Protein AF-0000000073407735 (afdb_homodimer)

InterPro domains:
  IPR013830 SGNH hydrolase-type esterase domain [PF13472] (52-262)
  IPR036514 SGNH hydrolase superfamily [G3DSA:3.40.50.1110] (31-277)
  IPR051532 Diverse Ester Hydrolysis Enzymes [PTHR30383] (39-274)

Radius of gyration: 35.16 Å; Cα contacts (8 Å, |Δi|>4): 867; chains: 2; bounding box: 90×91×102 Å

pLDDT: mean 83.69, std 18.2, range [32.28, 98.88]

Nearest PDB structures (foldseek):
  8ik1-assembly2_B  TM=7.154E-01  e=1.417E-09  Geobacillus sp. PA-3
  7e16-assembly2_B  TM=7.028E-01  e=9.823E-10  Geobacillus thermodenitrificans
  6nkd-assembly1_A  TM=7.070E-01  e=2.456E-09  metagenome
  8ik1-assembly1_A  TM=6.969E-01  e=6.940E-09  Geobacillus sp. PA-3
  1yzf-assembly1_A  TM=6.491E-01  e=2.394E-04  Enterococcus faecalis V583

Organism: Streptococcus agalactiae serotype V (strain ATCC BAA-611 / 2603 V/R) (NCBI:txid208435)

Secondary structure (DSSP, 8-state):
--HHHHHHHHHHHHHHHHHHHHHHHHHS--------TTTS-----EEEEEEEEESHHHHTTT-TT-S-THHHHHHHHHHHHH-EEEEEEEEE-TT--HHHHHHHHHH-HHHHHHHHT-SEEEEE-SHHHHHHHHHHHHHT--GGGGHHHHHHHHHHHHHHHHHHTTT-TT--EEEE-----SEEE-TT-HHHHHHHHHHHHHHHHHHHTSTTEEEE--HHHHHT-TTS-TT---SSSS------TTB-TTTSSSB-HHHHHHHHHHHHHHHHHHGGG--/-HHHHHHHHHHHHHHHHHHHHHHHHHHS--------TTTS-----EEEEEEEEESHHHHTTT-TT-S-THHHHHHHHHHHHH-EEEEEEEEE-TT--HHHHHHHHHH-HHHHHHHHT-SEEEEE-SHHHHHHHHHHHHHT--GGGGHHHHHHHHHHHHHHHHHHTTT-TT--EEEE-----SEEE-TT-HHHHHHHHHHHHHHHHHHHTSTTEEEE--HHHHHT-TTS-TT---SSSS------TTB-TTTSSSB-HHHHHHHHHHHHHHHHHHGGG--

Solvent-accessible surface area (backbone atoms only — not comparable to full-atom values): 29598 Å² total; per-residue (Å²): 130,69,66,59,58,51,50,51,49,50,48,50,48,50,50,51,50,52,49,50,51,50,49,48,64,65,65,50,68,78,70,69,75,67,71,40,75,66,72,61,50,75,72,78,64,45,78,35,37,34,38,35,36,31,12,30,70,42,41,14,50,47,27,85,81,70,72,29,37,27,55,53,54,37,44,50,49,44,24,73,74,69,42,33,46,64,48,73,48,77,55,27,38,51,77,39,28,52,68,53,48,44,48,46,55,74,69,36,67,65,56,47,55,50,39,44,64,32,61,34,34,41,36,36,59,48,55,42,45,54,50,50,51,51,51,56,56,57,69,57,56,54,73,69,71,47,51,64,58,50,52,54,47,47,55,46,49,53,49,40,56,48,61,54,25,68,74,24,78,73,48,38,32,43,38,36,48,48,56,57,65,43,39,48,76,47,81,79,42,64,66,52,49,52,52,42,50,53,52,41,50,50,52,41,56,59,30,69,75,40,85,62,35,40,71,32,81,44,25,80,66,51,55,25,13,82,78,58,52,35,61,37,41,57,65,85,70,87,73,34,65,44,61,48,78,20,30,14,55,68,65,42,57,40,34,16,63,62,27,22,50,53,51,24,49,41,48,50,53,51,41,72,73,45,53,87,72,55,125,127,69,65,60,60,51,49,51,50,50,48,48,48,50,49,50,50,51,46,48,50,50,48,47,62,65,62,49,68,80,72,71,76,65,73,40,76,67,72,60,49,76,72,77,63,44,78,37,37,34,39,35,36,30,12,29,69,41,41,15,51,47,26,85,80,71,73,30,36,26,55,53,53,37,44,51,50,44,23,73,74,70,42,34,46,62,48,73,49,76,55,27,38,53,76,39,28,52,68,52,48,44,48,47,57,74,69,36,67,66,56,47,56,51,39,44,66,31,60,34,34,42,36,37,60,49,56,42,46,53,50,50,51,51,51,54,54,59,70,58,56,54,74,69,72,48,51,65,57,49,52,54,48,47,55,45,50,55,50,41,56,48,60,54,26,67,74,24,79,72,48,37,33,40,38,36,48,50,57,56,67,43,38,47,76,49,82,79,42,63,66,52,48,51,52,43,52,52,50,42,50,49,50,40,57,59,30,71,75,39,85,61,35,39,72,34,80,43,26,78,65,50,54,25,14,82,77,59,52,33,62,38,42,56,63,84,71,87,71,36,66,43,61,49,78,20,30,13,56,70,65,43,56,40,34,15,64,63,27,23,50,52,52,24,49,42,49,49,54,52,42,73,73,45,53,89,73,54,125

Foldseek 3Di:
DVVVVVVVVVVVVVVVVVVVVVVCVVPPPPPPCVPPPCVVVVPPAAEAEEEEAEEVQQQQPLAPVNPGFLQVVLCVVCCVPVVHPYDYDGHYHHLDAPVRRVVCCVPPVVNVVSVVVHLYYDYDHDPSVVVVVVVVVVVPPDPVVCVVVVVVVVVVVVVVLCVVCVVPVPDDDDDDDDDDDPDDDDQPPVVVVVVVVVSLVVVQVVQVVDPPRDRQDLCQVQQCAPVSCHLVLVPDDDPRRRQRQQPRPVVSPHGYNNVSNSVSVSVVVVCVVCVVVRD/DVVVVVVVVVVVVVVVVVVVVVVCVVPPPPPPVVPPPCVCPPPPAAEAEEEEAEEVQQQQPLAPVNPGFLQVVLCVVCCVPVVHPYDYDGHYHHLDAPVRRVVCCVPPVVNVVSVVVHLYYDYDHDPSVVVVVVVVVVVPPDPVVCVVVVVVVVVVVVVVLCVVCVVPVVDDDDDDDDDDDPDDDDQPPVVVVVVVVVSLVVVQVVQVVDPPRDRQDLCQVQQCAPVSCRLVLVPDDDPRRRQRQQPRPVVSPHGYNNVSNSVSVSVVVVCVVCVVVRD

Structure (mmCIF, N/CA/C/O backbone):
data_AF-0000000073407735-model_v1
#
loop_
_entity.id
_entity.type
_entity.pdbx_description
1 polymer Lipase/acylhydrolase
#
loop_
_atom_site.group_PDB
_atom_site.id
_atom_site.type_symbol
_atom_site.label_atom_id
_atom_site.label_alt_id
_atom_site.label_comp_id
_atom_site.label_asym_id
_atom_site.label_entity_id
_atom_site.label_seq_id
_atom_site.pdbx_PDB_ins_code
_atom_site.Cartn_x
_atom_site.Cartn_y
_atom_site.Cartn_z
_atom_site.occupancy
_atom_site.B_iso_or_equiv
_atom_site.auth_seq_id
_atom_site.auth_comp_id
_atom_site.auth_asym_id
_atom_site.auth_atom_id
_atom_site.pdbx_PDB_model_num
ATOM 1 N N . MET A 1 1 ? -72.312 22.625 -39.219 1 43.56 1 MET A N 1
ATOM 2 C CA . MET A 1 1 ? -72.812 22.781 -37.844 1 43.56 1 MET A CA 1
ATOM 3 C C . MET A 1 1 ? -71.688 23.094 -36.875 1 43.56 1 MET A C 1
ATOM 5 O O . MET A 1 1 ? -71.875 23.797 -35.875 1 43.56 1 MET A O 1
ATOM 9 N N . ASN A 1 2 ? -70.438 22.406 -37.062 1 52.59 2 ASN A N 1
ATOM 10 C CA . ASN A 1 2 ? -69.438 22.109 -36.031 1 52.59 2 ASN A CA 1
ATOM 11 C C . ASN A 1 2 ? -6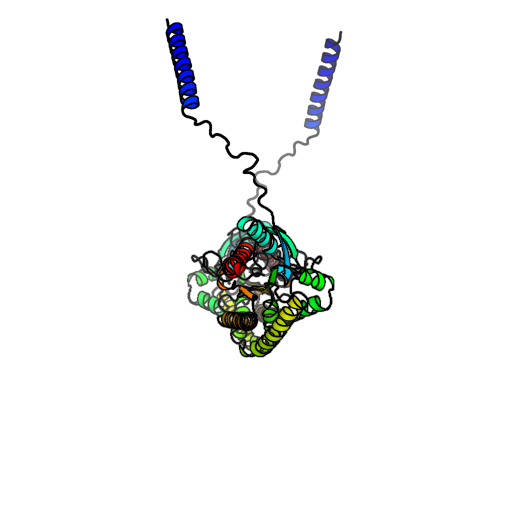8.5 23.266 -35.844 1 52.59 2 ASN A C 1
ATOM 13 O O . ASN A 1 2 ? -67.562 23.203 -35 1 52.59 2 ASN A O 1
ATOM 17 N N . LYS A 1 3 ? -68.438 24.188 -36.75 1 64.88 3 LYS A N 1
ATOM 18 C CA . LYS A 1 3 ? -67.438 25.266 -36.75 1 64.88 3 LYS A CA 1
ATOM 19 C C . LYS A 1 3 ? -67.75 26.281 -35.656 1 64.88 3 LYS A C 1
ATOM 21 O O . LYS A 1 3 ? -66.875 26.844 -35.031 1 64.88 3 LYS A O 1
ATOM 26 N N . LYS A 1 4 ? -69.062 26.469 -35.344 1 61.12 4 LYS A N 1
ATOM 27 C CA . LYS A 1 4 ? -69.5 27.469 -34.375 1 61.12 4 LYS A CA 1
ATOM 28 C C . LYS A 1 4 ? -69.188 27.016 -32.969 1 61.12 4 LYS A C 1
ATOM 30 O O . LYS A 1 4 ? -68.812 27.828 -32.125 1 61.12 4 LYS A O 1
ATOM 35 N N . LYS A 1 5 ? -69.312 25.781 -32.688 1 64.31 5 LYS A N 1
ATOM 36 C CA . LYS A 1 5 ? -69.062 25.219 -31.375 1 64.31 5 LYS A CA 1
ATOM 37 C C . LYS A 1 5 ? -67.562 25.266 -31.078 1 64.31 5 LYS A C 1
ATOM 39 O O . LYS A 1 5 ? -67.125 25.547 -29.953 1 64.31 5 LYS A O 1
ATOM 44 N N . ILE A 1 6 ? -66.812 25.172 -32.219 1 71.06 6 ILE A N 1
ATOM 45 C CA . ILE A 1 6 ? -65.312 25.219 -32.062 1 71.06 6 ILE A CA 1
ATOM 46 C C . ILE A 1 6 ? -64.875 26.641 -31.75 1 71.06 6 ILE A C 1
ATOM 48 O O . ILE A 1 6 ? -64.062 26.844 -30.875 1 71.06 6 ILE A O 1
ATOM 52 N N . LEU A 1 7 ? -65.688 27.641 -32.25 1 74.31 7 LEU A N 1
ATOM 53 C CA . LEU A 1 7 ? -65.312 29.047 -32.062 1 74.31 7 LEU A CA 1
ATOM 54 C C . LEU A 1 7 ? -65.688 29.516 -30.656 1 74.31 7 LEU A C 1
ATOM 56 O O . LEU A 1 7 ? -65 30.266 -30.031 1 74.31 7 LEU A O 1
ATOM 60 N N . THR A 1 8 ? -66.812 28.953 -30.234 1 77.25 8 THR A N 1
ATOM 61 C CA . THR A 1 8 ? -67.25 29.297 -28.875 1 77.25 8 THR A CA 1
ATOM 62 C C . THR A 1 8 ? -66.312 28.656 -27.828 1 77.25 8 THR A C 1
ATOM 64 O O . THR A 1 8 ? -66.062 29.266 -26.812 1 77.25 8 THR A O 1
ATOM 67 N N . GLY A 1 9 ? -65.875 27.453 -28.125 1 74.56 9 GLY A N 1
ATOM 68 C CA . GLY A 1 9 ? -64.938 26.797 -27.25 1 74.56 9 GLY A CA 1
ATOM 69 C C . GLY A 1 9 ? -63.594 27.5 -27.172 1 74.56 9 GLY A C 1
ATOM 70 O O . GLY A 1 9 ? -63.031 27.656 -26.078 1 74.56 9 GLY A O 1
ATOM 71 N N . LEU A 1 10 ? -63.219 28 -28.359 1 78.62 10 LEU A N 1
ATOM 72 C CA . LEU A 1 10 ? -61.938 28.703 -28.422 1 78.62 10 LEU A CA 1
ATOM 73 C C . LEU A 1 10 ? -62 30.047 -27.703 1 78.62 10 LEU A C 1
ATOM 75 O O . LEU A 1 10 ? -61.062 30.438 -27.016 1 78.62 10 LEU A O 1
ATOM 79 N N . SER A 1 11 ? -63.219 30.656 -27.812 1 78.62 11 SER A N 1
ATOM 80 C CA . SER A 1 11 ? -63.406 31.922 -27.125 1 78.62 11 SER A CA 1
ATOM 81 C C . SER A 1 11 ? -63.438 31.75 -25.609 1 78.62 11 SER A C 1
ATOM 83 O O . SER A 1 11 ? -62.875 32.562 -24.875 1 78.62 11 SER A O 1
ATOM 85 N N . PHE A 1 12 ? -64.125 30.734 -25.25 1 76.88 12 PHE A N 1
ATOM 86 C CA . PHE A 1 12 ? -64.125 30.438 -23.828 1 76.88 12 PHE A CA 1
ATOM 87 C C . PHE A 1 12 ? -62.781 30.109 -23.281 1 76.88 12 PHE A C 1
ATOM 89 O O . PHE A 1 12 ? -62.406 30.531 -22.188 1 76.88 12 PHE A O 1
ATOM 96 N N . PHE A 1 13 ? -62.062 29.328 -24.047 1 77.81 13 PHE A N 1
ATOM 97 C CA . PHE A 1 13 ? -60.688 28.984 -23.656 1 77.81 13 PHE A CA 1
ATOM 98 C C . PHE A 1 13 ? -59.844 30.25 -23.562 1 77.81 13 PHE A C 1
ATOM 100 O O . PHE A 1 13 ? -59.094 30.422 -22.609 1 77.81 13 PHE A O 1
ATOM 107 N N . LEU A 1 14 ? -60 31.141 -24.531 1 79.5 14 LEU A N 1
ATOM 108 C CA . LEU A 1 14 ? -59.188 32.344 -24.562 1 79.5 14 LEU A CA 1
ATOM 109 C C . LEU A 1 14 ? -59.562 33.281 -23.422 1 79.5 14 LEU A C 1
ATOM 111 O O . LEU A 1 14 ? -58.656 33.875 -22.797 1 79.5 14 LEU A O 1
ATOM 115 N N . VAL A 1 15 ? -60.812 33.375 -23.094 1 80.5 15 VAL A N 1
ATOM 116 C CA . VAL A 1 15 ? -61.25 34.219 -22 1 80.5 15 VAL A CA 1
ATOM 117 C C . VAL A 1 15 ? -60.781 33.625 -20.672 1 80.5 15 VAL A C 1
ATOM 119 O O . VAL A 1 15 ? -60.344 34.344 -19.781 1 80.5 15 VAL A O 1
ATOM 122 N N . SER A 1 16 ? -60.875 32.281 -20.547 1 79.81 16 SER A N 1
ATOM 123 C CA . SER A 1 16 ? -60.406 31.625 -19.344 1 79.81 16 SER A CA 1
ATOM 124 C C . SER A 1 16 ? -58.906 31.797 -19.156 1 79.81 16 SER A C 1
ATOM 126 O O . SER A 1 16 ? -58.406 31.984 -18.047 1 79.81 16 SER A O 1
ATOM 128 N N . LEU A 1 17 ? -58.156 31.734 -20.25 1 79.19 17 LEU A N 1
ATOM 129 C CA . LEU A 1 17 ? -56.719 31.938 -20.219 1 79.19 17 LEU A CA 1
ATOM 130 C C . LEU A 1 17 ? -56.406 33.375 -19.812 1 79.19 17 LEU A C 1
ATOM 132 O O . LEU A 1 17 ? -55.5 33.594 -19 1 79.19 17 LEU A O 1
ATOM 136 N N . LEU A 1 18 ? -57.156 34.281 -20.344 1 78.19 18 LEU A N 1
ATOM 137 C CA . LEU A 1 18 ? -56.938 35.688 -20.016 1 78.19 18 LEU A CA 1
ATOM 138 C C . LEU A 1 18 ? -57.312 35.969 -18.562 1 78.19 18 LEU A C 1
ATOM 140 O O . LEU A 1 18 ? -56.594 36.719 -17.891 1 78.19 18 LEU A O 1
ATOM 144 N N . LEU A 1 19 ? -58.344 35.344 -18.125 1 77.06 19 LEU A N 1
ATOM 145 C CA . LEU A 1 19 ? -58.75 35.5 -16.734 1 77.06 19 LEU A CA 1
ATOM 146 C C . LEU A 1 19 ? -57.719 34.875 -15.812 1 77.06 19 LEU A C 1
ATOM 148 O O . LEU A 1 19 ? -57.406 35.406 -14.75 1 77.06 19 LEU A O 1
ATOM 152 N N . SER A 1 20 ? -57.219 33.688 -16.156 1 77.06 20 SER A N 1
ATOM 153 C CA . SER A 1 20 ? -56.188 33.031 -15.352 1 77.06 20 SER A CA 1
ATOM 154 C C . SER A 1 20 ? -54.906 33.875 -15.297 1 77.06 20 SER A C 1
ATOM 156 O O . SER A 1 20 ? -54.281 34 -14.242 1 77.06 20 SER A O 1
ATOM 158 N N . PHE A 1 21 ? -54.531 34.469 -16.406 1 74.19 21 PHE A N 1
ATOM 159 C CA . PHE A 1 21 ? -53.375 35.344 -16.438 1 74.19 21 PHE A CA 1
ATOM 160 C C . PHE A 1 21 ? -53.625 36.562 -15.562 1 74.19 21 PHE A C 1
ATOM 162 O O . PHE A 1 21 ? -52.719 37.062 -14.891 1 74.19 21 PHE A O 1
ATOM 169 N N . GLY A 1 22 ? -54.844 37.125 -15.586 1 72.75 22 GLY A N 1
ATOM 170 C CA . GLY A 1 22 ? -55.188 38.219 -14.727 1 72.75 22 GLY A CA 1
ATOM 171 C C . GLY A 1 22 ? -55.125 37.906 -13.25 1 72.75 22 GLY A C 1
ATOM 172 O O . GLY A 1 22 ? -54.594 38.688 -12.453 1 72.75 22 GLY A O 1
ATOM 173 N N . ILE A 1 23 ? -55.625 36.75 -12.906 1 71.75 23 ILE A N 1
ATOM 174 C CA . ILE A 1 23 ? -55.562 36.312 -11.516 1 71.75 23 ILE A CA 1
ATOM 175 C C . ILE A 1 23 ? -54.125 36.062 -11.102 1 71.75 23 ILE A C 1
ATOM 177 O O . ILE A 1 23 ? -53.688 36.469 -10.008 1 71.75 23 ILE A O 1
ATOM 181 N N . PHE A 1 24 ? -53.344 35.406 -11.938 1 67.94 24 PHE A N 1
ATOM 182 C CA . PHE A 1 24 ? -51.938 35.188 -11.617 1 67.94 24 PHE A CA 1
ATOM 183 C C . PHE A 1 24 ? -51.219 36.5 -11.422 1 67.94 24 PHE A C 1
ATOM 185 O O . PHE A 1 24 ? -50.375 36.625 -10.516 1 67.94 24 PHE A O 1
ATOM 192 N N . SER A 1 25 ? -51.406 37.375 -12.289 1 65.12 25 SER A N 1
ATOM 1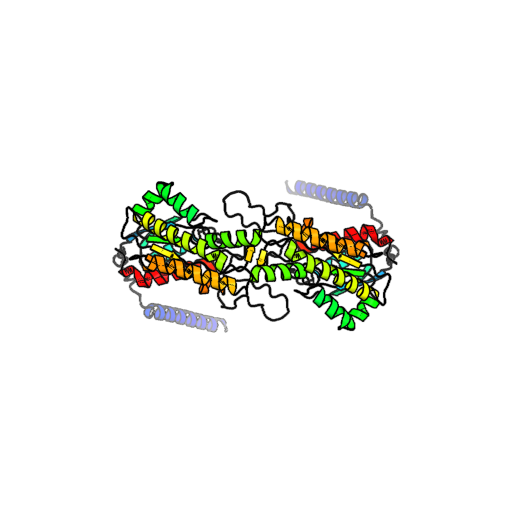93 C CA . SER A 1 25 ? -50.75 38.688 -12.172 1 65.12 25 SER A CA 1
ATOM 194 C C . SER A 1 25 ? -51.156 39.406 -10.891 1 65.12 25 SER A C 1
ATOM 196 O O . SER A 1 25 ? -50.438 40.25 -10.383 1 65.12 25 SER A O 1
ATOM 198 N N . LEU A 1 26 ? -52.344 39.219 -10.492 1 63.75 26 LEU A N 1
ATOM 199 C CA . LEU A 1 26 ? -52.844 39.844 -9.273 1 63.75 26 LEU A CA 1
ATOM 200 C C . LEU A 1 26 ? -52.281 39.125 -8.039 1 63.75 26 LEU A C 1
ATOM 202 O O . LEU A 1 26 ? -52.062 39.75 -7.008 1 63.75 26 LEU A O 1
ATOM 206 N N . ILE A 1 27 ? -52.25 37.812 -8.047 1 62.31 27 ILE A N 1
ATOM 207 C CA . ILE A 1 27 ? -51.812 37.062 -6.863 1 62.31 27 ILE A CA 1
ATOM 208 C C . ILE A 1 27 ? -50.281 37.094 -6.781 1 62.31 27 ILE A C 1
ATOM 210 O O . ILE A 1 27 ? -49.719 36.906 -5.707 1 62.31 27 ILE A O 1
ATOM 214 N N . ILE A 1 28 ? -49.594 37.094 -7.945 1 56.44 28 ILE A N 1
ATOM 215 C CA . ILE A 1 28 ? -48.156 37.156 -7.797 1 56.44 28 ILE A CA 1
ATOM 216 C C . ILE A 1 28 ? -47.75 38.438 -7.09 1 56.44 28 ILE A C 1
ATOM 218 O O . ILE A 1 28 ? -48 39.531 -7.602 1 56.44 28 ILE A O 1
ATOM 222 N N . PRO A 1 29 ? -47.594 38.438 -5.801 1 53.25 29 PRO A N 1
ATOM 223 C CA . PRO A 1 29 ? -47.125 39.625 -5.125 1 53.25 29 PRO A CA 1
ATOM 224 C C . PRO A 1 29 ? -45.875 40.25 -5.801 1 53.25 29 PRO A C 1
ATOM 226 O O . PRO A 1 29 ? -45.094 39.5 -6.391 1 53.25 29 PRO A O 1
ATOM 229 N N . LYS A 1 30 ? -46 41.406 -6.5 1 47.53 30 LYS A N 1
ATOM 230 C CA . LYS A 1 30 ? -44.812 42.125 -6.879 1 47.53 30 LYS A CA 1
ATOM 231 C C . LYS A 1 30 ? -43.781 42.156 -5.742 1 47.53 30 LYS A C 1
ATOM 233 O O . LYS A 1 30 ? -44.062 42.625 -4.641 1 47.53 30 LYS A O 1
ATOM 238 N N . SER A 1 31 ? -43 41.062 -5.602 1 45.38 31 SER A N 1
ATOM 239 C CA . SER A 1 31 ? -41.906 41.188 -4.652 1 45.38 31 SER A CA 1
ATOM 240 C C . SER A 1 31 ? -41.125 42.469 -4.875 1 45.38 31 SER A C 1
ATOM 242 O O . SER A 1 31 ? -40.75 42.781 -6.008 1 45.38 31 SER A O 1
ATOM 244 N N . ASN A 1 32 ? -41.531 43.531 -4.246 1 42.53 32 ASN A N 1
ATOM 245 C CA . ASN A 1 32 ? -40.625 44.656 -4.254 1 42.53 32 ASN A CA 1
ATOM 246 C C . ASN A 1 32 ? -39.156 44.219 -4.105 1 42.53 32 ASN A C 1
ATOM 248 O O . ASN A 1 32 ? -38.812 43.562 -3.133 1 42.53 32 ASN A O 1
ATOM 252 N N . PRO A 1 33 ? -38.469 44 -5.281 1 45.22 33 PRO A N 1
ATOM 253 C CA . PRO A 1 33 ? -37.062 43.688 -5.035 1 45.22 33 PRO A CA 1
ATOM 254 C C . PRO A 1 33 ? -36.438 44.656 -4.012 1 45.22 33 PRO A C 1
ATOM 256 O O . PRO A 1 33 ? -36.125 45.812 -4.328 1 45.22 33 PRO A O 1
ATOM 259 N N . LYS A 1 34 ? -37.094 44.688 -2.912 1 42.75 34 LYS A N 1
ATOM 260 C CA . LYS A 1 34 ? -36.469 45.562 -1.921 1 42.75 34 LYS A CA 1
ATOM 261 C C . LYS A 1 34 ? -35 45.312 -1.783 1 42.75 34 LYS A C 1
ATOM 263 O O . LYS A 1 34 ? -34.344 45.75 -0.825 1 42.75 34 LYS A O 1
ATOM 268 N N . LEU A 1 35 ? -34.469 44.219 -2.521 1 43.38 35 LEU A N 1
ATOM 269 C CA . LEU A 1 35 ? -33.031 44.312 -2.258 1 43.38 35 LEU A CA 1
ATOM 270 C C . LEU A 1 35 ? -32.5 45.625 -2.809 1 43.38 35 LEU A C 1
ATOM 272 O O . LEU A 1 35 ? -32.531 45.875 -4.02 1 43.38 35 LEU A O 1
ATOM 276 N N . THR A 1 36 ? -32.781 46.75 -2.322 1 37.72 36 THR A N 1
ATOM 277 C CA . THR A 1 36 ? -32.156 47.969 -2.771 1 37.72 36 THR A CA 1
ATOM 278 C C . THR A 1 36 ? -30.641 47.812 -2.908 1 37.72 36 THR A C 1
ATOM 280 O O . THR A 1 36 ? -30.062 46.938 -2.287 1 37.72 36 THR A O 1
ATOM 283 N N . LYS A 1 37 ? -30.109 48.438 -3.867 1 48.41 37 LYS A N 1
ATOM 284 C CA . LYS A 1 37 ? -28.672 48.625 -4.078 1 48.41 37 LYS A CA 1
ATOM 285 C C . LYS A 1 37 ? -27.969 48.938 -2.76 1 48.41 37 LYS A C 1
ATOM 287 O O . LYS A 1 37 ? -26.75 48.719 -2.643 1 48.41 37 LYS A O 1
ATOM 292 N N . LYS A 1 38 ? -28.578 49.625 -1.91 1 46.5 38 LYS A N 1
ATOM 293 C CA . LYS A 1 38 ? -27.953 49.938 -0.635 1 46.5 38 LYS A CA 1
ATOM 294 C C . LYS A 1 38 ? -27.812 48.719 0.253 1 46.5 38 LYS A C 1
ATOM 296 O O . LYS A 1 38 ? -26.922 48.656 1.098 1 46.5 38 LYS A O 1
ATOM 301 N N . ASP A 1 39 ? -28.812 47.875 0.33 1 45.19 39 ASP A N 1
ATOM 302 C CA . ASP A 1 39 ? -28.688 46.625 1.1 1 45.19 39 ASP A CA 1
ATOM 303 C C . ASP A 1 39 ? -27.562 45.75 0.541 1 45.19 39 ASP A C 1
ATOM 305 O O . ASP A 1 39 ? -27.281 44.688 1.083 1 45.19 39 ASP A O 1
ATOM 309 N N . PHE A 1 40 ? -27.406 45.688 -0.797 1 45.59 40 PHE A N 1
ATOM 310 C CA . PHE A 1 40 ? -26.078 45.25 -1.209 1 45.59 40 PHE A CA 1
ATOM 311 C C . PHE A 1 40 ? -25 46 -0.413 1 45.59 40 PHE A C 1
ATOM 313 O O . PHE A 1 40 ? -24.547 47.062 -0.812 1 45.59 40 PHE A O 1
ATOM 320 N N . LEU A 1 41 ? -25.344 46.594 0.749 1 42.5 41 LEU A N 1
ATOM 321 C CA . LEU A 1 41 ? -24.297 47.062 1.669 1 42.5 41 LEU A CA 1
ATOM 322 C C . LEU A 1 41 ? -23.016 46.25 1.471 1 42.5 41 LEU A C 1
ATOM 324 O O . LEU A 1 41 ? -23.078 45.031 1.312 1 42.5 41 LEU A O 1
ATOM 328 N N . THR A 1 42 ? -21.969 46.781 0.931 1 47.25 42 THR A N 1
ATOM 329 C CA . THR A 1 42 ? -20.578 46.375 0.797 1 47.25 42 THR A CA 1
ATOM 330 C C . THR A 1 42 ? -20.125 45.562 2.002 1 47.25 42 THR A C 1
ATOM 332 O O . THR A 1 42 ? -19.984 46.094 3.104 1 47.25 42 THR A O 1
ATOM 335 N N . LYS A 1 43 ? -20.75 44.562 2.354 1 53.66 43 LYS A N 1
ATOM 336 C CA . LYS A 1 43 ? -20.141 43.719 3.383 1 53.66 43 LYS A CA 1
ATOM 337 C C . LYS A 1 43 ? -18.625 43.906 3.375 1 53.66 43 LYS A C 1
ATOM 339 O O . LYS A 1 43 ? -17.969 43.656 2.35 1 53.66 43 LYS A O 1
ATOM 344 N N . LYS A 1 44 ? -18.016 44.75 4.105 1 63.44 44 LYS A N 1
ATOM 345 C CA . LYS A 1 44 ? -16.594 45 4.281 1 63.44 44 LYS A CA 1
ATOM 346 C C . LYS A 1 44 ? -15.789 43.719 4.316 1 63.44 44 LYS A C 1
ATOM 348 O O . LYS A 1 44 ? -16.031 42.844 5.168 1 63.44 44 LYS A O 1
ATOM 353 N N . VAL A 1 45 ? -15.195 43.219 3.209 1 79.19 45 VAL A N 1
ATOM 354 C CA . VAL A 1 45 ? -14.305 42.094 3.111 1 79.19 45 VAL A CA 1
ATOM 355 C C . VAL A 1 45 ? -13.016 42.344 3.873 1 79.19 45 VAL A C 1
ATOM 357 O O . VAL A 1 45 ? -12.398 43.406 3.701 1 79.19 45 VAL A O 1
ATOM 360 N N . ILE A 1 46 ? -12.742 41.656 4.961 1 91.75 46 ILE A N 1
ATOM 361 C CA . ILE A 1 46 ? -11.531 41.781 5.766 1 91.75 46 ILE A CA 1
ATOM 362 C C . ILE A 1 46 ? -10.438 40.875 5.184 1 91.75 46 ILE A C 1
ATOM 364 O O . ILE A 1 46 ? -10.641 39.688 5.008 1 91.75 46 ILE A O 1
ATOM 368 N N . PRO A 1 47 ? -9.312 41.469 4.805 1 96.69 47 PRO A N 1
ATOM 369 C CA . PRO A 1 47 ? -8.219 40.656 4.277 1 96.69 47 PRO A CA 1
ATOM 370 C C . PRO A 1 47 ? -7.652 39.688 5.32 1 96.69 47 PRO A C 1
ATOM 372 O O . PRO A 1 47 ? -7.586 40.031 6.504 1 96.69 47 PRO A O 1
ATOM 375 N N . LEU A 1 48 ? -7.305 38.5 4.953 1 98 48 LEU A N 1
ATOM 376 C CA . LEU A 1 48 ? -6.68 37.5 5.797 1 98 48 LEU A CA 1
ATOM 377 C C . LEU A 1 48 ? -5.523 36.812 5.07 1 98 48 LEU A C 1
ATOM 379 O O . LEU A 1 48 ? -5.727 36.188 4.027 1 98 48 LEU A O 1
ATOM 383 N N . ASN A 1 49 ? -4.266 37 5.617 1 98.44 49 ASN A N 1
ATOM 384 C CA . ASN A 1 49 ? -3.098 36.281 5.09 1 98.44 49 ASN A CA 1
ATOM 385 C C . ASN A 1 49 ? -2.938 34.906 5.719 1 98.44 49 ASN A C 1
ATOM 387 O O . ASN A 1 49 ? -2.625 34.812 6.906 1 98.44 49 ASN A O 1
ATOM 391 N N . TYR A 1 50 ? -3.102 33.906 4.914 1 98.69 50 TYR A N 1
ATOM 392 C CA . TYR A 1 50 ? -3.076 32.5 5.344 1 98.69 50 TYR A CA 1
ATOM 393 C C . TYR A 1 50 ? -1.825 31.797 4.836 1 98.69 50 TYR A C 1
ATOM 395 O O . TYR A 1 50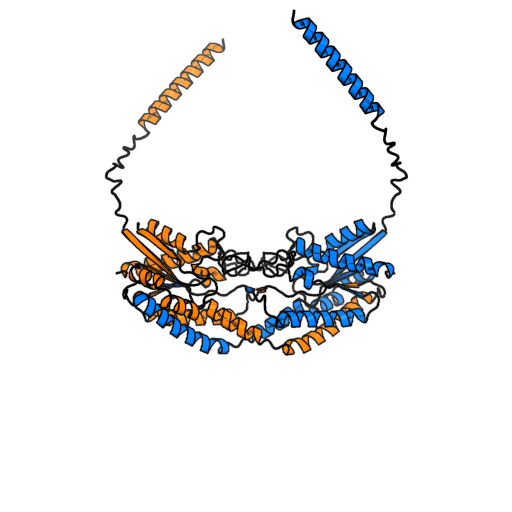 ? -1.629 31.656 3.627 1 98.69 50 TYR A O 1
ATOM 403 N N . VAL A 1 51 ? -0.968 31.328 5.812 1 98.81 51 VAL A N 1
ATOM 404 C CA . VAL A 1 51 ? 0.208 30.531 5.477 1 98.81 51 VAL A CA 1
ATOM 405 C C . VAL A 1 51 ? -0.041 29.062 5.828 1 98.81 51 VAL A C 1
ATOM 407 O O . VAL A 1 51 ? -0.432 28.75 6.957 1 98.81 51 VAL A O 1
ATOM 410 N N . ALA A 1 52 ? 0.091 28.219 4.875 1 98.88 52 ALA A N 1
ATOM 411 C CA . ALA A 1 52 ? 0.075 26.766 5.09 1 98.88 52 ALA A CA 1
ATOM 412 C C . ALA A 1 52 ? 1.479 26.188 4.977 1 98.88 52 ALA A C 1
ATOM 414 O O . ALA A 1 52 ? 2.148 26.359 3.955 1 98.88 52 ALA A O 1
ATOM 415 N N . LEU A 1 53 ? 1.965 25.531 6.039 1 98.69 53 LEU A N 1
ATOM 416 C CA . LEU A 1 53 ? 3.309 24.953 6.109 1 98.69 53 LEU A CA 1
ATOM 417 C C . LEU A 1 53 ? 3.252 23.469 6.426 1 98.69 53 LEU A C 1
ATOM 419 O O . LEU A 1 53 ? 2.416 23.031 7.219 1 98.69 53 LEU A O 1
ATOM 423 N N . GLY A 1 54 ? 4.094 22.734 5.758 1 98.25 54 GLY A N 1
ATOM 424 C CA . GLY A 1 54 ? 4.117 21.344 6.176 1 98.25 54 GLY A CA 1
ATOM 425 C C . GLY A 1 54 ? 4.656 20.406 5.109 1 98.25 54 GLY A C 1
ATOM 426 O O . GLY A 1 54 ? 5.656 20.719 4.453 1 98.25 54 GLY A O 1
ATOM 427 N N . ASP A 1 55 ? 4.035 19.219 4.984 1 95.62 55 ASP A N 1
ATOM 428 C CA . ASP A 1 55 ? 4.523 18.125 4.148 1 95.62 55 ASP A CA 1
ATOM 429 C C . ASP A 1 55 ? 3.572 17.844 2.988 1 95.62 55 ASP A C 1
ATOM 431 O O . ASP A 1 55 ? 3.078 18.781 2.35 1 95.62 55 ASP A O 1
ATOM 435 N N . SER A 1 56 ? 3.398 16.594 2.617 1 93.62 56 SER A N 1
ATOM 436 C CA . SER A 1 56 ? 2.586 16.219 1.462 1 93.62 56 SER A CA 1
ATOM 437 C C . SER A 1 56 ? 1.12 16.578 1.682 1 93.62 56 SER A C 1
ATOM 439 O O . SER A 1 56 ? 0.394 16.859 0.727 1 93.62 56 SER A O 1
ATOM 441 N N . LEU A 1 57 ? 0.61 16.5 2.908 1 95.31 57 LEU A N 1
ATOM 442 C CA . LEU A 1 57 ? -0.782 16.844 3.188 1 95.31 57 LEU A CA 1
ATOM 443 C C . LEU A 1 57 ? -1.059 18.312 2.889 1 95.31 57 LEU A C 1
ATOM 445 O O . LEU A 1 57 ? -2.088 18.641 2.297 1 95.31 57 LEU A O 1
ATOM 449 N N . THR A 1 58 ? -0.117 19.156 3.299 1 97.94 58 THR A N 1
ATOM 450 C CA . THR A 1 58 ? -0.232 20.578 2.988 1 97.94 58 THR A CA 1
ATOM 451 C C . THR A 1 58 ? -0.053 20.812 1.491 1 97.94 58 THR A C 1
ATOM 453 O O . THR A 1 58 ? -0.782 21.609 0.895 1 97.94 58 THR A O 1
ATOM 456 N N . GLU A 1 59 ? 0.899 20.094 0.866 1 95.06 59 GLU A N 1
ATOM 457 C CA . GLU A 1 59 ? 1.126 20.203 -0.571 1 95.06 59 GLU A CA 1
ATOM 458 C C . GLU A 1 59 ? -0.131 19.844 -1.36 1 95.06 59 GLU A C 1
ATOM 460 O O . GLU A 1 59 ? -0.386 20.422 -2.422 1 95.06 59 GLU A O 1
ATOM 465 N N . GLY A 1 60 ? -0.881 18.828 -0.886 1 94.75 60 GLY A N 1
ATOM 466 C CA . GLY A 1 60 ? -2.1 18.391 -1.552 1 94.75 60 GLY A CA 1
ATOM 467 C C . GLY A 1 60 ? -1.91 17.156 -2.395 1 94.75 60 GLY A C 1
ATOM 468 O O . GLY A 1 60 ? -2.594 16.969 -3.402 1 94.75 60 GLY A O 1
ATOM 469 N N . VAL A 1 61 ? -0.979 16.328 -1.979 1 89.06 61 VAL A N 1
ATOM 470 C CA . VAL A 1 61 ? -0.74 15.094 -2.717 1 89.06 61 VAL A CA 1
ATOM 471 C C . VAL A 1 61 ? -1.984 14.211 -2.662 1 89.06 61 VAL A C 1
ATOM 473 O O . VAL A 1 61 ? -2.57 14.023 -1.595 1 89.06 61 VAL A O 1
ATOM 476 N N . GLY A 1 62 ? -2.355 13.695 -3.826 1 86.19 62 GLY A N 1
ATOM 477 C CA . GLY A 1 62 ? -3.537 12.852 -3.91 1 86.19 62 GLY A CA 1
ATOM 478 C C . GLY A 1 62 ? -4.773 13.602 -4.367 1 86.19 62 GLY A C 1
ATOM 479 O O . GLY A 1 62 ? -5.789 12.984 -4.699 1 86.19 62 GLY A O 1
ATOM 480 N N . ASP A 1 63 ? -4.641 14.906 -4.316 1 88.94 63 ASP A N 1
ATOM 481 C CA . ASP A 1 63 ? -5.719 15.734 -4.852 1 88.94 63 ASP A CA 1
ATOM 482 C C . ASP A 1 63 ? -5.754 15.664 -6.375 1 88.94 63 ASP A C 1
ATOM 484 O O . ASP A 1 63 ? -4.926 16.281 -7.051 1 88.94 63 ASP A O 1
ATOM 488 N N . THR A 1 64 ? -6.738 15.047 -6.91 1 81.19 64 THR A N 1
ATOM 489 C CA . THR A 1 64 ? -6.77 14.812 -8.352 1 81.19 64 THR A CA 1
ATOM 490 C C . THR A 1 64 ? -7.234 16.062 -9.094 1 81.19 64 THR A C 1
ATOM 492 O O . THR A 1 64 ? -7.07 16.156 -10.312 1 81.19 64 THR A O 1
ATOM 495 N N . THR A 1 65 ? -7.754 17.031 -8.383 1 83.75 65 THR A N 1
ATOM 496 C CA . THR A 1 65 ? -8.188 18.281 -9 1 83.75 65 THR A CA 1
ATOM 497 C C . THR A 1 65 ? -7.016 19.234 -9.141 1 83.75 65 THR A C 1
ATOM 499 O O . THR A 1 65 ? -7.129 20.266 -9.812 1 83.75 65 THR A O 1
ATOM 502 N N . SER A 1 66 ? -5.93 18.953 -8.523 1 82.06 66 SER A N 1
ATOM 503 C CA . SER A 1 66 ? -4.707 19.75 -8.547 1 82.06 66 SER A CA 1
ATOM 504 C C . SER A 1 66 ? -4.953 21.141 -8 1 82.06 66 SER A C 1
ATOM 506 O O . SER A 1 66 ? -4.301 22.109 -8.422 1 82.06 66 SER A O 1
ATOM 508 N N . GLN A 1 67 ? -5.91 21.297 -7.113 1 85.56 67 GLN A N 1
ATOM 509 C CA . GLN A 1 67 ? -6.23 22.594 -6.555 1 85.56 67 GLN A CA 1
ATOM 510 C C . GLN A 1 67 ? -5.395 22.891 -5.309 1 85.56 67 GLN A C 1
ATOM 512 O O . GLN A 1 67 ? -5.285 24.031 -4.879 1 85.56 67 GLN A O 1
ATOM 517 N N . GLY A 1 68 ? -4.895 21.859 -4.699 1 88.69 68 GLY A N 1
ATOM 518 C CA . GLY A 1 68 ? -3.988 22.141 -3.594 1 88.69 68 GLY A CA 1
ATOM 519 C C . GLY A 1 68 ? -4.453 21.562 -2.275 1 88.69 68 GLY A C 1
ATOM 520 O O . GLY A 1 68 ? -4.121 22.078 -1.207 1 88.69 68 GLY A O 1
ATOM 521 N N . GLY A 1 69 ? -5.273 20.547 -2.295 1 95.56 69 GLY A N 1
ATOM 522 C CA . GLY A 1 69 ? -5.66 19.828 -1.094 1 95.56 69 GLY A CA 1
ATOM 523 C C . GLY A 1 69 ? -6.609 20.609 -0.207 1 95.56 69 GLY A C 1
ATOM 524 O O . GLY A 1 69 ? -7.602 21.156 -0.688 1 95.56 69 GLY A O 1
ATOM 525 N N . PHE A 1 70 ? -6.32 20.641 1.107 1 97.81 70 PHE A N 1
ATOM 526 C CA . PHE A 1 70 ? -7.27 21.234 2.041 1 97.81 70 PHE A CA 1
ATOM 527 C C . PHE A 1 70 ? -7.086 22.75 2.123 1 97.81 70 PHE A C 1
ATOM 529 O O . PHE A 1 70 ? -7.945 23.453 2.652 1 97.81 70 PHE A O 1
ATOM 536 N N . VAL A 1 71 ? -6.016 23.328 1.537 1 98.44 71 VAL A N 1
ATOM 537 C CA . VAL A 1 71 ? -5.664 24.734 1.703 1 98.44 71 VAL A CA 1
ATOM 538 C C . VAL A 1 71 ? -6.684 25.609 0.972 1 98.44 71 VAL A C 1
ATOM 540 O O . VAL A 1 71 ? -7.289 26.5 1.57 1 98.44 71 VAL A O 1
ATOM 543 N N . PRO A 1 72 ? -6.98 25.359 -0.321 1 97.94 72 PRO A N 1
ATOM 544 C CA . PRO A 1 72 ? -8.016 26.172 -0.973 1 97.94 72 PRO A CA 1
ATOM 545 C C . PRO A 1 72 ? -9.406 25.922 -0.393 1 97.94 72 PRO A C 1
ATOM 547 O O . PRO A 1 72 ? -10.227 26.844 -0.358 1 97.94 72 PRO A O 1
ATOM 550 N N . LEU A 1 73 ? -9.656 24.719 0.019 1 97.75 73 LEU A N 1
ATOM 551 C CA . LEU A 1 73 ? -10.945 24.406 0.626 1 97.75 73 LEU A CA 1
ATOM 552 C C . LEU A 1 73 ? -11.156 25.203 1.906 1 97.75 73 LEU A C 1
ATOM 554 O O . LEU A 1 73 ? -12.242 25.75 2.137 1 97.75 73 LEU A O 1
ATOM 558 N N . LEU A 1 74 ? -10.117 25.281 2.689 1 98.5 74 LEU A N 1
ATOM 559 C CA . LEU A 1 74 ? -10.188 26.062 3.924 1 98.5 74 LEU A CA 1
ATOM 560 C C . LEU A 1 74 ? -10.367 27.547 3.627 1 98.5 74 LEU A C 1
ATOM 562 O O . LEU A 1 74 ? -11.156 28.219 4.281 1 98.5 74 LEU A O 1
ATOM 566 N N . SER A 1 75 ? -9.633 28.047 2.633 1 98.31 75 SER A N 1
ATOM 567 C CA . SER A 1 75 ? -9.742 29.438 2.225 1 98.31 75 SER A CA 1
ATOM 568 C C . SER A 1 75 ? -11.18 29.797 1.846 1 98.31 75 SER A C 1
ATOM 570 O O . SER A 1 75 ? -11.695 30.828 2.26 1 98.31 75 SER A O 1
ATOM 572 N N . GLU A 1 76 ? -11.766 28.922 1.111 1 97.44 76 GLU A N 1
ATOM 573 C CA . GLU A 1 76 ? -13.141 29.125 0.683 1 97.44 76 GLU A CA 1
ATOM 574 C C . GLU A 1 76 ? -14.102 29.109 1.871 1 97.44 76 GLU A C 1
ATOM 576 O O . GLU A 1 76 ? -15.023 29.922 1.948 1 97.44 76 GLU A O 1
ATOM 581 N N . SER A 1 77 ? -13.891 28.188 2.746 1 98 77 SER A N 1
ATOM 582 C CA . SER A 1 77 ? -14.734 28.078 3.93 1 98 77 SER A CA 1
ATOM 583 C C . SER A 1 77 ? -14.633 29.344 4.789 1 98 77 SER A C 1
ATOM 585 O O . SER A 1 77 ? -15.641 29.828 5.309 1 98 77 SER A O 1
ATOM 587 N N . LEU A 1 78 ? -13.438 29.875 4.941 1 98.06 78 LEU A N 1
ATOM 588 C CA . LEU A 1 78 ? -13.203 31.094 5.715 1 98.06 78 LEU A CA 1
ATOM 589 C C . LEU A 1 78 ? -13.898 32.281 5.07 1 98.06 78 LEU A C 1
ATOM 591 O O . LEU A 1 78 ? -14.461 33.125 5.77 1 98.06 78 LEU A O 1
ATOM 595 N N . HIS A 1 79 ? -13.844 32.344 3.746 1 97 79 HIS A N 1
ATOM 596 C CA . HIS A 1 79 ? -14.539 33.406 3.012 1 97 79 HIS A CA 1
ATOM 597 C C . HIS A 1 79 ? -16.047 33.312 3.213 1 97 79 HIS A C 1
ATOM 599 O O . HIS A 1 79 ? -16.688 34.312 3.562 1 97 79 HIS A O 1
ATOM 605 N N . ASN A 1 80 ? -16.562 32.125 3.064 1 96.19 80 ASN A N 1
ATOM 606 C CA . ASN A 1 80 ? -18 31.922 3.1 1 96.19 80 ASN A CA 1
ATOM 607 C C . ASN A 1 80 ? -18.562 32.156 4.496 1 96.19 80 ASN A C 1
ATOM 609 O O . ASN A 1 80 ? -19.641 32.75 4.641 1 96.19 80 ASN A O 1
ATOM 613 N N . ARG A 1 81 ? -17.812 31.75 5.453 1 95.31 81 ARG A N 1
ATOM 614 C CA . ARG A 1 81 ? -18.344 31.766 6.809 1 95.31 81 ARG A CA 1
ATOM 615 C C . ARG A 1 81 ? -18.109 33.125 7.473 1 95.31 81 ARG A C 1
ATOM 617 O O . ARG A 1 81 ? -18.953 33.594 8.234 1 95.31 81 ARG A O 1
ATOM 624 N N . TYR A 1 82 ? -16.984 33.781 7.176 1 95.88 82 TYR A N 1
ATOM 625 C CA . TYR A 1 82 ? -16.609 34.969 7.949 1 95.88 82 TYR A CA 1
ATOM 626 C C . TYR A 1 82 ? -16.359 36.156 7.039 1 95.88 82 TYR A C 1
ATOM 628 O O . TYR A 1 82 ? -15.93 37.219 7.496 1 95.88 82 TYR A O 1
ATOM 636 N N . SER A 1 83 ? -16.547 36 5.715 1 95.25 83 SER A N 1
ATOM 637 C CA . SER A 1 83 ? -16.406 37.031 4.715 1 95.25 83 SER A CA 1
ATOM 638 C C . SER A 1 83 ? -14.961 37.562 4.652 1 95.25 83 SER A C 1
ATOM 640 O O . SER A 1 83 ? -14.734 38.75 4.465 1 95.25 83 SER A O 1
ATOM 642 N N . TYR A 1 84 ? -13.977 36.656 4.875 1 96.38 84 TYR A N 1
ATOM 643 C CA . TYR A 1 84 ? -12.578 37 4.684 1 96.38 84 TYR A CA 1
ATOM 644 C C . TYR A 1 84 ? -12.211 36.969 3.203 1 96.38 84 TYR A C 1
ATOM 646 O O . TYR A 1 84 ? -12.664 36.125 2.455 1 96.38 84 TYR A O 1
ATOM 654 N N . GLN A 1 85 ? -11.438 37.969 2.816 1 97.12 85 GLN A N 1
ATOM 655 C CA . GLN A 1 85 ? -10.688 37.844 1.574 1 97.12 85 GLN A CA 1
ATOM 656 C C . GLN A 1 85 ? -9.344 37.156 1.812 1 97.12 85 GLN A C 1
ATOM 658 O O . GLN A 1 85 ? -8.359 37.812 2.156 1 97.12 85 GLN A O 1
ATOM 663 N N . VAL A 1 86 ? -9.242 35.938 1.541 1 98 86 VAL A N 1
ATOM 664 C CA . VAL A 1 86 ? -8.102 35.156 1.971 1 98 86 VAL A CA 1
ATOM 665 C C . VAL A 1 86 ? -7.039 35.125 0.876 1 98 86 VAL A C 1
ATOM 667 O O . VAL A 1 86 ? -7.34 34.844 -0.285 1 98 86 VAL A O 1
ATOM 670 N N . THR A 1 87 ? -5.848 35.531 1.168 1 98.12 87 THR A N 1
ATOM 671 C CA . THR A 1 87 ? -4.652 35.25 0.372 1 98.12 87 THR A CA 1
ATOM 672 C C . THR A 1 87 ? -3.809 34.156 1.002 1 98.12 87 THR A C 1
ATOM 674 O O . THR A 1 87 ? -3.289 34.312 2.109 1 98.12 87 THR A O 1
ATOM 677 N N . SER A 1 88 ? -3.686 33.062 0.302 1 98.06 88 SER A N 1
ATOM 678 C CA . SER A 1 88 ? -2.988 31.922 0.886 1 98.06 88 SER A CA 1
ATOM 679 C C . SER A 1 88 ? -1.688 31.641 0.144 1 98.06 88 SER A C 1
ATOM 681 O O . SER A 1 88 ? -1.583 31.891 -1.058 1 98.06 88 SER A O 1
ATOM 683 N N . VAL A 1 89 ? -0.686 31.156 0.878 1 98 89 VAL A N 1
ATOM 684 C CA . VAL A 1 89 ? 0.548 30.609 0.319 1 98 89 VAL A CA 1
ATOM 685 C C . VAL A 1 89 ? 0.778 29.203 0.851 1 98 89 VAL A C 1
ATOM 687 O O . VAL A 1 89 ? 0.562 28.938 2.035 1 98 89 VAL A O 1
ATOM 690 N N . ASN A 1 90 ? 1.13 28.312 -0.022 1 98 90 ASN A N 1
ATOM 691 C CA . ASN A 1 90 ? 1.312 26.906 0.305 1 98 90 ASN A CA 1
ATOM 692 C C . ASN A 1 90 ? 2.789 26.516 0.309 1 98 90 ASN A C 1
ATOM 694 O O . ASN A 1 90 ? 3.422 26.453 -0.747 1 98 90 ASN A O 1
ATOM 698 N N . TYR A 1 91 ? 3.32 26.203 1.445 1 98.12 91 TYR A N 1
ATOM 699 C CA . TYR A 1 91 ? 4.703 25.766 1.615 1 98.12 91 TYR A CA 1
ATOM 700 C C . TYR A 1 91 ? 4.777 24.281 1.973 1 98.12 91 TYR A C 1
ATOM 702 O O . TYR A 1 91 ? 5.617 23.875 2.773 1 98.12 91 TYR A O 1
ATOM 710 N N . GLY A 1 92 ? 3.797 23.484 1.466 1 96.75 92 GLY A N 1
ATOM 711 C CA . GLY A 1 92 ? 3.879 22.047 1.59 1 96.75 92 GLY A CA 1
ATOM 712 C C . GLY A 1 92 ? 4.918 21.422 0.672 1 96.75 92 GLY A C 1
ATOM 713 O O . GLY A 1 92 ? 5.008 21.781 -0.503 1 96.75 92 GLY A O 1
ATOM 714 N N . VAL A 1 93 ? 5.77 20.562 1.234 1 93.5 93 VAL A N 1
ATOM 715 C CA . VAL A 1 93 ? 6.723 19.781 0.446 1 93.5 93 VAL A CA 1
ATOM 716 C C . VAL A 1 93 ? 6.613 18.297 0.811 1 93.5 93 VAL A C 1
ATOM 718 O O . VAL A 1 93 ? 6.875 17.922 1.953 1 93.5 93 VAL A O 1
ATOM 721 N N . SER A 1 94 ? 6.223 17.516 -0.173 1 91.12 94 SER A N 1
ATOM 722 C CA . SER A 1 94 ? 5.992 16.094 0.016 1 91.12 94 SER A CA 1
ATOM 723 C C . SER A 1 94 ? 7.219 15.398 0.602 1 91.12 94 SER A C 1
ATOM 725 O O . SER A 1 94 ? 8.344 15.648 0.165 1 91.12 94 SER A O 1
ATOM 727 N N . GLY A 1 95 ? 7.062 14.578 1.66 1 89.06 95 GLY A N 1
ATOM 728 C CA . GLY A 1 95 ? 8.117 13.734 2.211 1 89.06 95 GLY A CA 1
ATOM 729 C C . GLY A 1 95 ? 8.906 14.414 3.316 1 89.06 95 GLY A C 1
ATOM 730 O O . GLY A 1 95 ? 9.695 13.773 4.008 1 89.06 95 GLY A O 1
ATOM 731 N N . ASN A 1 96 ? 8.664 15.711 3.568 1 94.44 96 ASN A N 1
ATOM 732 C CA . ASN A 1 96 ? 9.461 16.422 4.559 1 94.44 96 ASN A CA 1
ATOM 733 C C . ASN A 1 96 ? 9.141 15.961 5.977 1 94.44 96 ASN A C 1
ATOM 735 O O . ASN A 1 96 ? 7.973 15.805 6.336 1 94.44 96 ASN A O 1
ATOM 739 N N . THR A 1 97 ? 10.141 15.656 6.742 1 94.31 97 THR A N 1
ATOM 740 C CA . THR A 1 97 ? 10.062 15.43 8.18 1 94.31 97 THR A CA 1
ATOM 741 C C . THR A 1 97 ? 10.086 16.75 8.938 1 94.31 97 THR A C 1
ATOM 743 O O . THR A 1 97 ? 10.273 17.812 8.336 1 94.31 97 THR A O 1
ATOM 746 N N . SER A 1 98 ? 9.875 16.641 10.242 1 98 98 SER A N 1
ATOM 747 C CA . SER A 1 98 ? 9.969 17.844 11.078 1 98 98 SER A CA 1
ATOM 748 C C . SER A 1 98 ? 11.336 18.516 10.93 1 98 98 SER A C 1
ATOM 750 O O . SER A 1 98 ? 11.43 19.734 10.922 1 98 98 SER A O 1
ATOM 752 N N . GLN A 1 99 ? 12.414 17.672 10.719 1 96.25 99 GLN A N 1
ATOM 753 C CA . GLN A 1 99 ? 13.758 18.219 10.547 1 96.25 99 GLN A CA 1
ATOM 754 C C . GLN A 1 99 ? 13.867 19.031 9.266 1 96.25 99 GLN A C 1
ATOM 756 O O . GLN A 1 99 ? 14.453 20.109 9.258 1 96.25 99 GLN A O 1
ATOM 761 N N . GLN A 1 100 ? 13.273 18.547 8.227 1 96.44 100 GLN A N 1
ATOM 762 C CA . GLN A 1 100 ? 13.367 19.203 6.93 1 96.44 100 GLN A CA 1
ATOM 763 C C . GLN A 1 100 ? 12.5 20.469 6.891 1 96.44 100 GLN A C 1
ATOM 765 O O . GLN A 1 100 ? 12.867 21.453 6.262 1 96.44 100 GLN A O 1
ATOM 770 N N . ILE A 1 101 ? 11.375 20.469 7.559 1 97.56 101 ILE A N 1
ATOM 771 C CA . ILE A 1 101 ? 10.516 21.641 7.664 1 97.56 101 ILE A CA 1
ATOM 772 C C . ILE A 1 101 ? 11.234 22.75 8.438 1 97.56 101 ILE A C 1
ATOM 774 O O . ILE A 1 101 ? 11.281 23.891 7.996 1 97.56 101 ILE A O 1
ATOM 778 N N . LEU A 1 102 ? 11.828 22.406 9.57 1 97.88 102 LEU A N 1
ATOM 779 C CA . LEU A 1 102 ? 12.578 23.359 10.375 1 97.88 102 LEU A CA 1
ATOM 780 C C . LEU A 1 102 ? 13.727 23.969 9.578 1 97.88 102 LEU A C 1
ATOM 782 O O . LEU A 1 102 ? 13.953 25.172 9.633 1 97.88 102 LEU A O 1
ATOM 786 N N . LYS A 1 103 ? 14.406 23.062 8.781 1 97.31 103 LYS A N 1
ATOM 787 C CA . LYS A 1 103 ? 15.508 23.547 7.949 1 97.31 103 LYS A CA 1
ATOM 788 C C . LYS A 1 103 ? 15.023 24.578 6.938 1 97.31 103 LYS A C 1
ATOM 790 O O . LYS A 1 103 ? 15.656 25.625 6.754 1 97.31 103 LYS A O 1
ATOM 795 N N . ARG A 1 104 ? 13.883 24.344 6.305 1 98.19 104 ARG A N 1
ATOM 796 C CA . ARG A 1 104 ? 13.336 25.297 5.332 1 98.19 104 ARG A CA 1
ATOM 797 C C . ARG A 1 104 ? 12.961 26.609 6.004 1 98.19 104 ARG A C 1
ATOM 799 O O . ARG A 1 104 ? 13.188 27.688 5.445 1 98.19 104 ARG A O 1
ATOM 806 N N . MET A 1 105 ? 12.406 26.594 7.219 1 97.81 105 MET A N 1
ATOM 807 C CA . MET A 1 105 ? 12 27.797 7.945 1 97.81 105 MET A CA 1
ATOM 808 C C . MET A 1 105 ? 13.211 28.656 8.273 1 97.81 105 MET A C 1
ATOM 810 O O . MET A 1 105 ? 13.102 29.875 8.359 1 97.81 105 MET A O 1
ATOM 814 N N . THR A 1 106 ? 14.367 28 8.43 1 96.25 106 THR A N 1
ATOM 815 C CA . THR A 1 106 ? 15.562 28.703 8.875 1 96.25 106 THR A CA 1
ATOM 816 C C . THR A 1 106 ? 16.375 29.203 7.68 1 96.25 106 THR A C 1
ATOM 818 O O . THR A 1 106 ? 17.109 30.188 7.793 1 96.25 106 THR A O 1
ATOM 821 N N . THR A 1 107 ? 16.172 28.562 6.504 1 97.38 107 THR A N 1
ATOM 822 C CA . THR A 1 107 ? 17.078 28.875 5.402 1 97.38 107 THR A CA 1
ATOM 823 C C . THR A 1 107 ? 16.344 29.641 4.301 1 97.38 107 THR A C 1
ATOM 825 O O . THR A 1 107 ? 16.969 30.266 3.447 1 97.38 107 THR A O 1
ATOM 828 N N . ASP A 1 108 ? 15.047 29.578 4.246 1 97.06 108 ASP A N 1
ATOM 829 C CA . ASP A 1 108 ? 14.266 30.25 3.205 1 97.06 108 ASP A CA 1
ATOM 830 C C . ASP A 1 108 ? 13.734 31.594 3.688 1 97.06 108 ASP A C 1
ATOM 832 O O . ASP A 1 108 ? 12.758 31.656 4.434 1 97.06 108 ASP A O 1
ATOM 836 N N . PRO A 1 109 ? 14.242 32.719 3.221 1 97.19 109 PRO A N 1
ATOM 837 C CA . PRO A 1 109 ? 13.82 34.031 3.707 1 97.19 109 PRO A CA 1
ATOM 838 C C . PRO A 1 109 ? 12.367 34.344 3.354 1 97.19 109 PRO A C 1
ATOM 840 O O . PRO A 1 109 ? 11.719 35.125 4.062 1 97.19 109 PRO A O 1
ATOM 843 N N . GLN A 1 110 ? 11.859 33.75 2.314 1 98.12 110 GLN A N 1
ATOM 844 C CA . GLN A 1 110 ? 10.477 34.031 1.924 1 98.12 110 GLN A CA 1
ATOM 845 C C . GLN A 1 110 ? 9.492 33.438 2.941 1 98.12 110 GLN A C 1
ATOM 847 O O . GLN A 1 110 ? 8.461 34.062 3.227 1 98.12 110 GLN A O 1
ATOM 852 N N . ILE A 1 111 ? 9.781 32.281 3.453 1 98.25 111 ILE A N 1
ATOM 853 C CA . ILE A 1 111 ? 8.938 31.703 4.488 1 98.25 111 ILE A CA 1
ATOM 854 C C . ILE A 1 111 ? 8.906 32.625 5.711 1 98.25 111 ILE A C 1
ATOM 856 O O . ILE A 1 111 ? 7.84 32.875 6.266 1 98.25 111 ILE A O 1
ATOM 860 N N . GLU A 1 112 ? 10.055 33.125 6.086 1 96.62 112 GLU A N 1
ATOM 861 C CA . GLU A 1 112 ? 10.148 34 7.234 1 96.62 112 GLU A CA 1
ATOM 862 C C . GLU A 1 112 ? 9.312 35.281 7.023 1 96.62 112 GLU A C 1
ATOM 864 O O . GLU A 1 112 ? 8.578 35.688 7.918 1 96.62 112 GLU A O 1
ATOM 869 N N . LYS A 1 113 ? 9.383 35.875 5.871 1 98.06 113 LYS A N 1
ATOM 870 C CA . LYS A 1 113 ? 8.648 37.094 5.547 1 98.06 113 LYS A CA 1
ATOM 871 C C . LYS A 1 113 ? 7.145 36.844 5.566 1 98.06 113 LYS A C 1
ATOM 873 O O . LYS A 1 113 ? 6.387 37.656 6.09 1 98.06 113 LYS A O 1
ATOM 878 N N . ASP A 1 114 ? 6.711 35.75 5.031 1 98.5 114 ASP A N 1
ATOM 879 C CA . ASP A 1 114 ? 5.285 35.469 4.977 1 98.5 114 ASP A CA 1
ATOM 880 C C . ASP A 1 114 ? 4.734 35.156 6.371 1 98.5 114 ASP A C 1
ATOM 882 O O . ASP A 1 114 ? 3.604 35.531 6.688 1 98.5 114 ASP A O 1
ATOM 886 N N . LEU A 1 115 ? 5.508 34.5 7.215 1 98.06 115 LEU A N 1
ATOM 887 C CA . LEU A 1 115 ? 5.074 34.188 8.57 1 98.06 115 LEU A CA 1
ATOM 888 C C . LEU A 1 115 ? 4.938 35.469 9.398 1 98.06 115 LEU A C 1
ATOM 890 O O . LEU A 1 115 ? 4.039 35.562 10.234 1 98.06 115 LEU A O 1
ATOM 894 N N . GLU A 1 116 ? 5.789 36.438 9.07 1 97.81 116 GLU A N 1
ATOM 895 C CA . GLU A 1 116 ? 5.742 37.719 9.773 1 97.81 116 GLU A CA 1
ATOM 896 C C . GLU A 1 116 ? 4.406 38.438 9.547 1 97.81 116 GLU A C 1
ATOM 898 O O . GLU A 1 116 ? 3.883 39.094 10.453 1 97.81 116 GLU A O 1
ATOM 903 N N . LYS A 1 117 ? 3.805 38.25 8.406 1 97.5 117 LYS A N 1
ATOM 904 C CA . LYS A 1 117 ? 2.592 38.969 8.023 1 97.5 117 LYS A CA 1
ATOM 905 C C . LYS A 1 117 ? 1.367 38.062 8.117 1 97.5 117 LYS A C 1
ATOM 907 O O . LYS A 1 117 ? 0.253 38.469 7.797 1 97.5 117 LYS A O 1
ATOM 912 N N . ALA A 1 118 ? 1.552 36.812 8.555 1 98.44 118 ALA A N 1
ATOM 913 C CA . ALA A 1 118 ? 0.474 35.844 8.547 1 98.44 118 ALA A CA 1
ATOM 914 C C . ALA A 1 118 ? -0.569 36.156 9.609 1 98.44 118 ALA A C 1
ATOM 916 O O . ALA A 1 118 ? -0.224 36.562 10.727 1 98.44 118 ALA A O 1
ATOM 917 N N . ASP A 1 119 ? -1.854 35.906 9.281 1 98.12 119 ASP A N 1
ATOM 918 C CA . ASP A 1 119 ? -2.955 36 10.234 1 98.12 119 ASP A CA 1
ATOM 919 C C . ASP A 1 119 ? -3.383 34.625 10.719 1 98.12 119 ASP A C 1
ATOM 921 O O . ASP A 1 119 ? -4.07 34.5 11.734 1 98.12 119 ASP A O 1
ATOM 925 N N . LEU A 1 120 ? -2.992 33.594 9.992 1 98.44 120 LEU A N 1
ATOM 926 C CA . LEU A 1 120 ? -3.336 32.219 10.25 1 98.44 120 LEU A CA 1
ATOM 927 C C . LEU A 1 120 ? -2.266 31.266 9.703 1 98.44 120 LEU A C 1
ATOM 929 O O . LEU A 1 120 ? -1.776 31.469 8.586 1 98.44 120 LEU A O 1
ATOM 933 N N . LEU A 1 121 ? -1.853 30.297 10.523 1 98.81 121 LEU A N 1
ATOM 934 C CA . LEU A 1 121 ? -0.926 29.25 10.086 1 98.81 121 LEU A CA 1
ATOM 935 C C . LEU A 1 121 ? -1.51 27.875 10.32 1 98.81 121 LEU A C 1
ATOM 937 O O . LEU A 1 121 ? -1.957 27.562 11.43 1 98.81 121 LEU A O 1
ATOM 941 N N . THR A 1 122 ? -1.649 27.078 9.289 1 98.88 122 THR A N 1
ATOM 942 C CA . THR A 1 122 ? -1.847 25.641 9.453 1 98.88 122 THR A CA 1
ATOM 943 C C . THR A 1 122 ? -0.534 24.891 9.25 1 98.88 122 THR A C 1
ATOM 945 O O . THR A 1 122 ? 0.274 25.25 8.398 1 98.88 122 THR A O 1
ATOM 948 N N . LEU A 1 123 ? -0.314 23.828 10.062 1 98.75 123 LEU A N 1
ATOM 949 C CA . LEU A 1 123 ? 0.92 23.062 10.031 1 98.75 123 LEU A CA 1
ATOM 950 C C . LEU A 1 123 ? 0.622 21.562 10 1 98.75 123 LEU A C 1
ATOM 952 O O . LEU A 1 123 ? -0.105 21.047 10.852 1 98.75 123 LEU A O 1
ATOM 956 N N . THR A 1 124 ? 1.035 20.844 8.984 1 98.44 124 THR A N 1
ATOM 957 C CA . THR A 1 124 ? 1.086 19.391 8.961 1 98.44 124 THR A CA 1
ATOM 958 C C . THR A 1 124 ? 2.518 18.891 9.141 1 98.44 124 THR A C 1
ATOM 960 O O . THR A 1 124 ? 3.418 19.297 8.406 1 98.44 124 THR A O 1
ATOM 963 N N . VAL A 1 125 ? 2.781 18.031 10.18 1 97.62 125 VAL A N 1
ATOM 964 C CA . VAL A 1 125 ? 4.117 17.562 10.531 1 97.62 125 VAL A CA 1
ATOM 965 C C . VAL A 1 125 ? 4.023 16.281 11.352 1 97.62 125 VAL A C 1
ATOM 967 O O . VAL A 1 125 ? 3.018 16.031 12.023 1 97.62 125 VAL A O 1
ATOM 970 N N . GLY A 1 126 ? 5.008 15.406 11.266 1 96.06 126 GLY A N 1
ATOM 971 C CA . GLY A 1 126 ? 5.098 14.242 12.133 1 96.06 126 GLY A CA 1
ATOM 972 C C . GLY A 1 126 ? 4.926 12.93 11.398 1 96.06 126 GLY A C 1
ATOM 973 O O . GLY A 1 126 ? 5.594 11.945 11.711 1 96.06 126 GLY A O 1
ATOM 974 N N . GLY A 1 127 ? 3.984 12.852 10.383 1 93.75 127 GLY A N 1
ATOM 975 C CA . GLY A 1 127 ? 3.732 11.617 9.656 1 93.75 127 GLY A CA 1
ATOM 976 C C . GLY A 1 127 ? 4.98 11.031 9.023 1 93.75 127 GLY A C 1
ATOM 977 O O . GLY A 1 127 ? 5.246 9.836 9.148 1 93.75 127 GLY A O 1
ATOM 978 N N . ASN A 1 128 ? 5.812 11.828 8.422 1 90.81 128 ASN A N 1
ATOM 979 C CA . ASN A 1 128 ? 7.016 11.367 7.738 1 90.81 128 ASN A CA 1
ATOM 980 C C . ASN A 1 128 ? 8.117 11.008 8.727 1 90.81 128 ASN A C 1
ATOM 982 O O . ASN A 1 128 ? 9.023 10.234 8.406 1 90.81 128 ASN A O 1
ATOM 986 N N . ASP A 1 129 ? 8.039 11.594 9.977 1 94.31 129 ASP A N 1
ATOM 987 C CA . ASP A 1 129 ? 8.961 11.172 11.031 1 94.31 129 ASP A CA 1
ATOM 988 C C . ASP A 1 129 ? 8.688 9.727 11.438 1 94.31 129 ASP A C 1
ATOM 990 O O . ASP A 1 129 ? 9.625 8.93 11.578 1 94.31 129 ASP A O 1
ATOM 994 N N . VAL A 1 130 ? 7.398 9.383 11.594 1 91.56 130 VAL A N 1
ATOM 995 C CA . VAL A 1 130 ? 7.004 8.023 11.945 1 91.56 130 VAL A CA 1
ATOM 996 C C . VAL A 1 130 ? 7.414 7.062 10.836 1 91.56 130 VAL A C 1
ATOM 998 O O . VAL A 1 130 ? 7.984 6.004 11.102 1 91.56 130 VAL A O 1
ATOM 1001 N N . LEU A 1 131 ? 7.16 7.418 9.578 1 86.81 131 LEU A N 1
ATOM 1002 C CA . LEU A 1 131 ? 7.484 6.57 8.438 1 86.81 131 LEU A CA 1
ATOM 1003 C C . LEU A 1 131 ? 8.984 6.312 8.352 1 86.81 131 LEU A C 1
ATOM 1005 O O . LEU A 1 131 ? 9.414 5.223 7.973 1 86.81 131 LEU A O 1
ATOM 1009 N N . ALA A 1 132 ? 9.781 7.316 8.703 1 85.81 132 ALA A N 1
ATOM 1010 C CA . ALA A 1 132 ? 11.234 7.148 8.68 1 85.81 132 ALA A CA 1
ATOM 1011 C C . ALA A 1 132 ? 11.68 6.086 9.68 1 85.81 132 ALA A C 1
ATOM 1013 O O . ALA A 1 132 ? 12.578 5.289 9.391 1 85.81 132 ALA A O 1
ATOM 1014 N N . VAL A 1 133 ? 11.062 6.051 10.875 1 87.69 133 VAL A N 1
ATOM 1015 C CA . VAL A 1 133 ? 11.391 5.043 11.883 1 87.69 133 VAL A CA 1
ATOM 1016 C C . VAL A 1 133 ? 10.992 3.66 11.367 1 87.69 133 VAL A C 1
ATOM 1018 O O . VAL A 1 133 ? 11.766 2.703 11.492 1 87.69 133 VAL A O 1
ATOM 1021 N N . ILE A 1 134 ? 9.812 3.549 10.781 1 82.25 134 ILE A N 1
ATOM 1022 C CA . ILE A 1 134 ? 9.305 2.277 10.273 1 82.25 134 ILE A CA 1
ATOM 1023 C C . ILE A 1 134 ? 10.25 1.742 9.195 1 82.25 134 ILE A C 1
ATOM 1025 O O . ILE A 1 134 ? 10.594 0.559 9.195 1 82.25 134 ILE A O 1
ATOM 1029 N N . ARG A 1 135 ? 10.633 2.598 8.289 1 78.12 135 ARG A N 1
ATOM 1030 C CA . ARG A 1 135 ? 11.539 2.199 7.219 1 78.12 135 ARG A CA 1
ATOM 1031 C C . ARG A 1 135 ? 12.859 1.696 7.777 1 78.12 135 ARG A C 1
ATOM 1033 O O . ARG A 1 135 ? 13.414 0.708 7.289 1 78.12 135 ARG A O 1
ATOM 1040 N N . LYS A 1 136 ? 13.352 2.4 8.766 1 80.06 136 LYS A N 1
ATOM 1041 C CA . LYS A 1 136 ? 14.602 1.992 9.398 1 80.06 136 LYS A CA 1
ATOM 1042 C C . LYS A 1 136 ? 14.461 0.615 10.047 1 80.06 136 LYS A C 1
ATOM 1044 O O . LYS A 1 136 ? 15.344 -0.231 9.906 1 80.06 136 LYS A O 1
ATOM 1049 N N . GLU A 1 137 ? 13.328 0.384 10.703 1 77.56 137 GLU A N 1
ATOM 1050 C CA . GLU A 1 137 ? 13.094 -0.899 11.352 1 77.56 137 GLU A CA 1
ATOM 1051 C C . GLU A 1 137 ? 12.945 -2.021 10.328 1 77.56 137 GLU A C 1
ATOM 1053 O O . GLU A 1 137 ? 13.438 -3.131 10.539 1 77.56 137 GLU A O 1
ATOM 1058 N N . LEU A 1 138 ? 12.25 -1.702 9.25 1 74.38 138 LEU A N 1
ATOM 1059 C CA . LEU A 1 138 ? 12.031 -2.697 8.211 1 74.38 138 LEU A CA 1
ATOM 1060 C C . LEU A 1 138 ? 13.336 -3.031 7.492 1 74.38 138 LEU A C 1
ATOM 1062 O O . LEU A 1 138 ? 13.516 -4.152 7.016 1 74.38 138 LEU A O 1
ATOM 1066 N N . SER A 1 139 ? 14.18 -2.045 7.387 1 72.69 139 SER A N 1
ATOM 1067 C CA . SER A 1 139 ? 15.477 -2.277 6.758 1 72.69 139 SER A CA 1
ATOM 1068 C C . SER A 1 139 ? 16.328 -3.234 7.582 1 72.69 139 SER A C 1
ATOM 1070 O O . SER A 1 139 ? 17.297 -3.814 7.074 1 72.69 139 SER A O 1
ATOM 1072 N N . HIS A 1 140 ? 15.93 -3.373 8.82 1 70.69 140 HIS A N 1
ATOM 1073 C CA . HIS A 1 140 ? 16.688 -4.246 9.703 1 70.69 140 HIS A CA 1
ATOM 1074 C C . HIS A 1 140 ? 16.062 -5.641 9.773 1 70.69 140 HIS A C 1
ATOM 1076 O O . HIS A 1 140 ? 16.5 -6.477 10.562 1 70.69 140 HIS A O 1
ATOM 1082 N N . LEU A 1 141 ? 15.016 -5.695 8.953 1 71.44 141 LEU A N 1
ATOM 1083 C CA . LEU A 1 141 ? 14.5 -7.059 8.867 1 71.44 141 LEU A CA 1
ATOM 1084 C C . LEU A 1 141 ? 15.625 -8.047 8.586 1 71.44 141 LEU A C 1
ATOM 1086 O O . LEU A 1 141 ? 16.469 -7.809 7.723 1 71.44 141 LEU A O 1
ATOM 1090 N N . SER A 1 142 ? 15.75 -9 9.477 1 73.81 142 SER A N 1
ATOM 1091 C CA . SER A 1 142 ? 16.828 -9.969 9.336 1 73.81 142 SER A CA 1
ATOM 1092 C C . SER A 1 142 ? 16.5 -11.023 8.281 1 73.81 142 SER A C 1
ATOM 1094 O O . SER A 1 142 ? 15.469 -11.688 8.367 1 73.81 142 SER A O 1
ATOM 1096 N N . LEU A 1 143 ? 17.344 -11.062 7.262 1 80.5 143 LEU A N 1
ATOM 1097 C CA . LEU A 1 143 ? 17.203 -12.109 6.254 1 80.5 143 LEU A CA 1
ATOM 1098 C C . LEU A 1 143 ? 17.094 -13.484 6.906 1 80.5 143 LEU A C 1
ATOM 1100 O O . LEU A 1 143 ? 16.453 -14.383 6.363 1 80.5 143 LEU A O 1
ATOM 1104 N N . ASN A 1 144 ? 17.609 -13.555 8.148 1 84.5 144 ASN A N 1
ATOM 1105 C CA . ASN A 1 144 ? 17.625 -14.828 8.859 1 84.5 144 ASN A CA 1
ATOM 1106 C C . ASN A 1 144 ? 16.219 -15.266 9.25 1 84.5 144 ASN A C 1
ATOM 1108 O O . ASN A 1 144 ? 15.938 -16.469 9.359 1 84.5 144 ASN A O 1
ATOM 1112 N N . SER A 1 145 ? 15.32 -14.305 9.375 1 87 145 SER A N 1
ATOM 1113 C CA . SER A 1 145 ? 13.961 -14.617 9.797 1 87 145 SER A CA 1
ATOM 1114 C C . SER A 1 145 ? 13.203 -15.375 8.711 1 87 145 SER A C 1
ATOM 1116 O O . SER A 1 145 ? 12.156 -15.977 8.977 1 87 145 SER A O 1
ATOM 1118 N N . PHE A 1 146 ? 13.719 -15.414 7.5 1 90.75 146 PHE A N 1
ATOM 1119 C CA . PHE A 1 146 ? 13.023 -16.031 6.371 1 90.75 146 PHE A CA 1
ATOM 1120 C C . PHE A 1 146 ? 13.57 -17.422 6.09 1 90.75 146 PHE A C 1
ATOM 1122 O O . PHE A 1 146 ? 12.953 -18.203 5.359 1 90.75 146 PHE A O 1
ATOM 1129 N N . GLU A 1 147 ? 14.711 -17.781 6.648 1 90.12 147 GLU A N 1
ATOM 1130 C CA . GLU A 1 147 ? 15.406 -19.016 6.301 1 90.12 147 GLU A CA 1
ATOM 1131 C C . GLU A 1 147 ? 14.586 -20.25 6.68 1 90.12 147 GLU A C 1
ATOM 1133 O O . GLU A 1 147 ? 14.281 -21.094 5.828 1 90.12 147 GLU A O 1
ATOM 1138 N N . LYS A 1 148 ? 14.18 -20.312 7.988 1 91.94 148 LYS A N 1
ATOM 1139 C CA . LYS A 1 148 ? 13.438 -21.469 8.453 1 91.94 148 LYS A CA 1
ATOM 1140 C C . LYS A 1 148 ? 12.078 -21.562 7.773 1 91.94 148 LYS A C 1
ATOM 1142 O O . LYS A 1 148 ? 11.695 -22.641 7.293 1 91.94 148 LYS A O 1
ATOM 1147 N N . PRO A 1 149 ? 11.391 -20.484 7.602 1 93.44 149 PRO A N 1
ATOM 1148 C CA . PRO A 1 149 ? 10.117 -20.547 6.883 1 93.44 149 PRO A CA 1
ATOM 1149 C C . PRO A 1 149 ? 10.281 -20.969 5.422 1 93.44 149 PRO A C 1
ATOM 1151 O O . PRO A 1 149 ? 9.438 -21.688 4.879 1 93.44 149 PRO A O 1
ATOM 1154 N N . ALA A 1 150 ? 11.359 -20.547 4.77 1 94.38 150 ALA A N 1
ATOM 1155 C CA . ALA A 1 150 ? 11.617 -20.922 3.383 1 94.38 150 ALA A CA 1
ATOM 1156 C C . ALA A 1 150 ? 11.844 -22.438 3.26 1 94.38 150 ALA A C 1
ATOM 1158 O O . ALA A 1 150 ? 11.375 -23.062 2.309 1 94.38 150 ALA A O 1
ATOM 1159 N N . GLU A 1 151 ? 12.539 -22.969 4.223 1 95.25 151 GLU A N 1
ATOM 1160 C CA . GLU A 1 151 ? 12.773 -24.406 4.227 1 95.25 151 GLU A CA 1
ATOM 1161 C C . GLU A 1 151 ? 11.469 -25.172 4.422 1 95.25 151 GLU A C 1
ATOM 1163 O O . GLU A 1 151 ? 11.234 -26.188 3.762 1 95.25 151 GLU A O 1
ATOM 1168 N N . ALA A 1 152 ? 10.648 -24.734 5.379 1 95.81 152 ALA A N 1
ATOM 1169 C CA . ALA A 1 152 ? 9.344 -25.359 5.594 1 95.81 152 ALA A CA 1
ATOM 1170 C C . ALA A 1 152 ? 8.484 -25.281 4.336 1 95.81 152 ALA A C 1
ATOM 1172 O O . ALA A 1 152 ? 7.793 -26.25 3.984 1 95.81 152 ALA A O 1
ATOM 1173 N N . TYR A 1 153 ? 8.539 -24.188 3.633 1 96.31 153 TYR A N 1
ATOM 1174 C CA . TYR A 1 153 ? 7.828 -23.984 2.373 1 96.31 153 TYR A CA 1
ATOM 1175 C C . TYR A 1 153 ? 8.289 -25 1.323 1 96.31 153 TYR A C 1
ATOM 1177 O O . TYR A 1 153 ? 7.473 -25.578 0.616 1 96.31 153 TYR A O 1
ATOM 1185 N N . LYS A 1 154 ? 9.578 -25.188 1.226 1 96.12 154 LYS A N 1
ATOM 1186 C CA . LYS A 1 154 ? 10.125 -26.125 0.259 1 96.12 154 LYS A CA 1
ATOM 1187 C C . LYS A 1 154 ? 9.555 -27.531 0.475 1 96.12 154 LYS A C 1
ATOM 1189 O O . LYS A 1 154 ? 9.164 -28.203 -0.483 1 96.12 154 LYS A O 1
ATOM 1194 N N . GLU A 1 155 ? 9.531 -27.922 1.694 1 96.56 155 GLU A N 1
ATOM 1195 C CA . GLU A 1 155 ? 9.016 -29.25 2.016 1 96.56 155 GLU A CA 1
ATOM 1196 C C . GLU A 1 155 ? 7.531 -29.359 1.668 1 96.56 155 GLU A C 1
ATOM 1198 O O . GLU A 1 155 ? 7.09 -30.391 1.142 1 96.56 155 GLU A O 1
ATOM 1203 N N . ARG A 1 156 ? 6.785 -28.359 1.933 1 96.75 156 ARG A N 1
ATOM 1204 C CA . ARG A 1 156 ? 5.367 -28.375 1.603 1 96.75 156 ARG A CA 1
ATOM 1205 C C . ARG A 1 156 ? 5.156 -28.391 0.092 1 96.75 156 ARG A C 1
ATOM 1207 O O . ARG A 1 156 ? 4.234 -29.047 -0.404 1 96.75 156 ARG A O 1
ATOM 1214 N N . LEU A 1 157 ? 5.984 -27.641 -0.625 1 97.38 157 LEU A N 1
ATOM 1215 C CA . LEU A 1 157 ? 5.883 -27.656 -2.08 1 97.38 157 LEU A CA 1
ATOM 1216 C C . LEU A 1 157 ? 6.133 -29.047 -2.639 1 97.38 157 LEU A C 1
ATOM 1218 O O . LEU A 1 157 ? 5.426 -29.5 -3.545 1 97.38 157 LEU A O 1
ATOM 1222 N N . LYS A 1 158 ? 7.121 -29.75 -2.098 1 97.19 158 LYS A N 1
ATOM 1223 C CA . LYS A 1 158 ? 7.359 -31.125 -2.498 1 97.19 158 LYS A CA 1
ATOM 1224 C C . LYS A 1 158 ? 6.117 -31.984 -2.271 1 97.19 158 LYS A C 1
ATOM 1226 O O . LYS A 1 158 ? 5.75 -32.781 -3.129 1 97.19 158 LYS A O 1
ATOM 1231 N N . GLU A 1 159 ? 5.508 -31.812 -1.102 1 97.19 159 GLU A N 1
ATOM 1232 C CA . GLU A 1 159 ? 4.301 -32.562 -0.78 1 97.19 159 GLU A CA 1
ATOM 1233 C C . GLU A 1 159 ? 3.158 -32.219 -1.727 1 97.19 159 GLU A C 1
ATOM 1235 O O . GLU A 1 159 ? 2.385 -33.094 -2.131 1 97.19 159 GLU A O 1
ATOM 1240 N N . ILE A 1 160 ? 3.033 -30.984 -2.064 1 98.06 160 ILE A N 1
ATOM 1241 C CA . ILE A 1 160 ? 1.998 -30.516 -2.977 1 98.06 160 ILE A CA 1
ATOM 1242 C C . ILE A 1 160 ? 2.176 -31.172 -4.344 1 98.06 160 ILE A C 1
ATOM 1244 O O . ILE A 1 160 ? 1.218 -31.688 -4.918 1 98.06 160 ILE A O 1
ATOM 1248 N N . LEU A 1 161 ? 3.4 -31.141 -4.867 1 97.56 161 LEU A N 1
ATOM 1249 C CA . LEU A 1 161 ? 3.682 -31.75 -6.168 1 97.56 161 LEU A CA 1
ATOM 1250 C C . LEU A 1 161 ? 3.424 -33.25 -6.137 1 97.56 161 LEU A C 1
ATOM 1252 O O . LEU A 1 161 ? 2.859 -33.812 -7.086 1 97.56 161 LEU A O 1
ATOM 1256 N N . ALA A 1 162 ? 3.805 -33.844 -5.016 1 97.19 162 ALA A N 1
ATOM 1257 C CA . ALA A 1 162 ? 3.568 -35.281 -4.871 1 97.19 162 ALA A CA 1
ATOM 1258 C C . ALA A 1 162 ? 2.074 -35.594 -4.848 1 97.19 162 ALA A C 1
ATOM 1260 O O . ALA A 1 162 ? 1.618 -36.531 -5.508 1 97.19 162 ALA A O 1
ATOM 1261 N N . LYS A 1 163 ? 1.323 -34.812 -4.094 1 96.56 163 LYS A N 1
ATOM 1262 C CA . LYS A 1 163 ? -0.119 -35 -3.994 1 96.56 163 LYS A CA 1
ATOM 1263 C C . LYS A 1 163 ? -0.803 -34.781 -5.336 1 96.56 163 LYS A C 1
ATOM 1265 O O . LYS A 1 163 ? -1.74 -35.5 -5.695 1 96.56 163 LYS A O 1
ATOM 1270 N N . ALA A 1 164 ? -0.367 -33.781 -6.074 1 96.94 164 ALA A N 1
ATOM 1271 C CA . ALA A 1 164 ? -0.929 -33.469 -7.387 1 96.94 164 ALA A CA 1
ATOM 1272 C C . ALA A 1 164 ? -0.768 -34.656 -8.336 1 96.94 164 ALA A C 1
ATOM 1274 O O . ALA A 1 164 ? -1.61 -34.875 -9.211 1 96.94 164 ALA A O 1
ATOM 1275 N N . ARG A 1 165 ? 0.28 -35.438 -8.203 1 96.88 165 ARG A N 1
ATOM 1276 C CA . ARG A 1 165 ? 0.617 -36.5 -9.148 1 96.88 165 ARG A CA 1
ATOM 1277 C C . ARG A 1 165 ? 0.321 -37.875 -8.562 1 96.88 165 ARG A C 1
ATOM 1279 O O . ARG A 1 165 ? 0.718 -38.906 -9.125 1 96.88 165 ARG A O 1
ATOM 1286 N N . GLN A 1 166 ? -0.298 -37.906 -7.395 1 95.88 166 GLN A N 1
ATOM 1287 C CA . GLN A 1 166 ? -0.557 -39.188 -6.699 1 95.88 166 GLN A CA 1
ATOM 1288 C C . GLN A 1 166 ? -1.255 -40.188 -7.617 1 95.88 166 GLN A C 1
ATOM 1290 O O . GLN A 1 166 ? -0.867 -41.344 -7.684 1 95.88 166 GLN A O 1
ATOM 1295 N N . ASP A 1 167 ? -2.27 -39.812 -8.422 1 95.88 167 ASP A N 1
ATOM 1296 C CA . ASP A 1 167 ? -3.023 -40.688 -9.32 1 95.88 167 ASP A CA 1
ATOM 1297 C C . ASP A 1 167 ? -2.871 -40.219 -10.773 1 95.88 167 ASP A C 1
ATOM 1299 O O . ASP A 1 167 ? -3.701 -40.562 -11.625 1 95.88 167 ASP A O 1
ATOM 1303 N N . ASN A 1 168 ? -1.88 -39.406 -11.023 1 96.56 168 ASN A N 1
ATOM 1304 C CA . ASN A 1 168 ? -1.544 -38.875 -12.328 1 96.56 168 ASN A CA 1
ATOM 1305 C C . ASN A 1 168 ? -0.059 -38.531 -12.43 1 96.56 168 ASN A C 1
ATOM 1307 O O . ASN A 1 168 ? 0.31 -37.344 -12.523 1 96.56 168 ASN A O 1
ATOM 1311 N N . PRO A 1 169 ? 0.819 -39.5 -12.438 1 95.62 169 PRO A N 1
ATOM 1312 C CA . PRO A 1 169 ? 2.26 -39.344 -12.234 1 95.62 169 PRO A CA 1
ATOM 1313 C C . PRO A 1 169 ? 2.922 -38.531 -13.359 1 95.62 169 PRO A C 1
ATOM 1315 O O . PRO A 1 169 ? 4.012 -38 -13.172 1 95.62 169 PRO A O 1
ATOM 1318 N N . LYS A 1 170 ? 2.326 -38.406 -14.562 1 95.12 170 LYS A N 1
ATOM 1319 C CA . LYS A 1 170 ? 2.963 -37.75 -15.688 1 95.12 170 LYS A CA 1
ATOM 1320 C C . LYS A 1 170 ? 2.377 -36.344 -15.906 1 95.12 170 LYS A C 1
ATOM 1322 O O . LYS A 1 170 ? 2.66 -35.719 -16.906 1 95.12 170 LYS A O 1
ATOM 1327 N N . LEU A 1 171 ? 1.543 -35.906 -14.992 1 96.56 171 LEU A N 1
ATOM 1328 C CA . LEU A 1 171 ? 0.884 -34.594 -15.102 1 96.56 171 LEU A CA 1
ATOM 1329 C C . LEU A 1 171 ? 1.909 -33.5 -15.258 1 96.56 171 LEU A C 1
ATOM 1331 O O . LEU A 1 171 ? 2.77 -33.312 -14.391 1 96.56 171 LEU A O 1
ATOM 1335 N N . PRO A 1 172 ? 1.863 -32.719 -16.422 1 97.5 172 PRO A N 1
ATOM 1336 C CA . PRO A 1 172 ? 2.684 -31.5 -16.516 1 97.5 172 PRO A CA 1
ATOM 1337 C C . PRO A 1 172 ? 2.217 -30.406 -15.562 1 97.5 172 PRO A C 1
ATOM 1339 O O . PRO A 1 172 ? 1.024 -30.094 -15.508 1 97.5 172 PRO A O 1
ATOM 1342 N N . ILE A 1 173 ? 3.205 -29.875 -14.828 1 98.38 173 ILE A N 1
ATOM 1343 C CA . ILE A 1 173 ? 2.896 -28.875 -13.812 1 98.38 173 ILE A CA 1
ATOM 1344 C C . ILE A 1 173 ? 3.732 -27.609 -14.055 1 98.38 173 ILE A C 1
ATOM 1346 O O . ILE A 1 173 ? 4.949 -27.703 -14.242 1 98.38 173 ILE A O 1
ATOM 1350 N N . TYR A 1 174 ? 3.107 -26.484 -14.156 1 98.62 174 TYR A N 1
ATOM 1351 C CA . TYR A 1 174 ? 3.758 -25.188 -14.281 1 98.62 174 TYR A CA 1
ATOM 1352 C C . TYR A 1 174 ? 3.576 -24.359 -13.008 1 98.62 174 TYR A C 1
ATOM 1354 O O . TYR A 1 174 ? 2.467 -23.922 -12.703 1 98.62 174 TYR A O 1
ATOM 1362 N N . VAL A 1 175 ? 4.66 -24.141 -12.211 1 98.5 175 VAL A N 1
ATOM 1363 C CA . VAL A 1 175 ? 4.656 -23.391 -10.953 1 98.5 175 VAL A CA 1
ATOM 1364 C C . VAL A 1 175 ? 5.105 -21.953 -11.195 1 98.5 175 VAL A C 1
ATOM 1366 O O . VAL A 1 175 ? 6.242 -21.719 -11.609 1 98.5 175 VAL A O 1
ATOM 1369 N N . LEU A 1 176 ? 4.18 -21 -11.016 1 97.19 176 LEU A N 1
ATOM 1370 C CA . LEU A 1 176 ? 4.516 -19.594 -11.188 1 97.19 176 LEU A CA 1
ATOM 1371 C C . LEU A 1 176 ? 5.246 -19.062 -9.961 1 97.19 176 LEU A C 1
ATOM 1373 O O . LEU A 1 176 ? 4.867 -19.359 -8.828 1 97.19 176 LEU A O 1
ATOM 1377 N N . GLY A 1 177 ? 6.32 -18.266 -10.18 1 94.88 177 GLY A N 1
ATOM 1378 C CA . GLY A 1 177 ? 7.051 -17.625 -9.094 1 94.88 177 GLY A CA 1
ATOM 1379 C C . GLY A 1 177 ? 6.27 -16.516 -8.422 1 94.88 177 GLY A C 1
ATOM 1380 O O . GLY A 1 177 ? 5.078 -16.344 -8.68 1 94.88 177 GLY A O 1
ATOM 1381 N N . ILE A 1 178 ? 6.926 -15.898 -7.434 1 93.38 178 ILE A N 1
ATOM 1382 C CA . ILE A 1 178 ? 6.348 -14.766 -6.711 1 93.38 178 ILE A CA 1
ATOM 1383 C C . ILE A 1 178 ? 7.078 -13.484 -7.086 1 93.38 178 ILE A C 1
ATOM 1385 O O . ILE A 1 178 ? 8.156 -13.523 -7.684 1 93.38 178 ILE A O 1
ATOM 1389 N N . TYR A 1 179 ? 6.43 -12.359 -6.902 1 89 179 TYR A N 1
ATOM 1390 C CA . TYR A 1 179 ? 7.043 -11.078 -7.242 1 89 179 TYR A CA 1
ATOM 1391 C C . TYR A 1 179 ? 7.086 -10.156 -6.027 1 89 179 TYR A C 1
ATOM 1393 O O . TYR A 1 179 ? 6.355 -10.359 -5.059 1 89 179 TYR A O 1
ATOM 1401 N N . ASN A 1 180 ? 8.023 -9.141 -6.07 1 83.94 180 ASN A N 1
ATOM 1402 C CA . ASN A 1 180 ? 8.211 -8.164 -5.004 1 83.94 180 ASN A CA 1
ATOM 1403 C C . ASN A 1 180 ? 6.98 -7.277 -4.824 1 83.94 180 ASN A C 1
ATOM 1405 O O . ASN A 1 180 ? 6.547 -6.613 -5.77 1 83.94 180 ASN A O 1
ATOM 1409 N N . PRO A 1 181 ? 6.426 -7.383 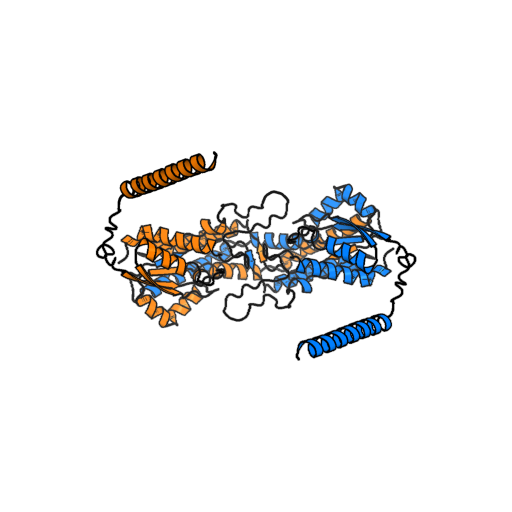-3.52 1 74.19 181 PRO A N 1
ATOM 1410 C CA . PRO A 1 181 ? 5.266 -6.512 -3.309 1 74.19 181 PRO A CA 1
ATOM 1411 C C . PRO A 1 181 ? 5.637 -5.031 -3.268 1 74.19 181 PRO A C 1
ATOM 1413 O O . PRO A 1 181 ? 6.648 -4.66 -2.66 1 74.19 181 PRO A O 1
ATOM 1416 N N . PHE A 1 182 ? 4.844 -4.254 -3.936 1 68.88 182 PHE A N 1
ATOM 1417 C CA . PHE A 1 182 ? 5.07 -2.812 -3.936 1 68.88 182 PHE A CA 1
ATOM 1418 C C . PHE A 1 182 ? 4.586 -2.188 -2.633 1 68.88 182 PHE A C 1
ATOM 1420 O O . PHE A 1 182 ? 5.25 -1.312 -2.074 1 68.88 182 PHE A O 1
ATOM 1427 N N . TYR A 1 183 ? 3.389 -2.629 -2.232 1 69.88 183 TYR A N 1
ATOM 1428 C CA . TYR A 1 183 ? 2.799 -2.127 -0.997 1 69.88 183 TYR A CA 1
ATOM 1429 C C . TYR A 1 183 ? 2.424 -3.275 -0.067 1 69.88 183 TYR A C 1
ATOM 1431 O O . TYR A 1 183 ? 2.047 -4.355 -0.525 1 69.88 183 TYR A O 1
ATOM 1439 N N . LEU A 1 184 ? 2.623 -3.01 1.241 1 68.44 184 LEU A N 1
ATOM 1440 C CA . LEU A 1 184 ? 2.184 -3.945 2.271 1 68.44 184 LEU A CA 1
ATOM 1441 C C . LEU A 1 184 ? 1.024 -3.365 3.074 1 68.44 184 LEU A C 1
ATOM 1443 O O . LEU A 1 184 ? 1.07 -2.203 3.488 1 68.44 184 LEU A O 1
ATOM 1447 N N . ASN A 1 185 ? -0.132 -4.039 3.004 1 63.34 185 ASN A N 1
ATOM 1448 C CA . ASN A 1 185 ? -1.287 -3.631 3.797 1 63.34 185 ASN A CA 1
ATOM 1449 C C . ASN A 1 185 ? -1.192 -4.145 5.23 1 63.34 185 ASN A C 1
ATOM 1451 O O . ASN A 1 185 ? -0.903 -5.32 5.457 1 63.34 185 ASN A O 1
ATOM 1455 N N . PHE A 1 186 ? -1.25 -3.221 6.164 1 61.06 186 PHE A N 1
ATOM 1456 C CA . PHE A 1 186 ? -1.192 -3.643 7.559 1 61.06 186 PHE A CA 1
ATOM 1457 C C . PHE A 1 186 ? -2.41 -3.143 8.328 1 61.06 186 PHE A C 1
ATOM 1459 O O . PHE A 1 186 ? -2.279 -2.357 9.266 1 61.06 186 PHE A O 1
ATOM 1466 N N . PRO A 1 187 ? -3.637 -3.398 7.809 1 53.78 187 PRO A N 1
ATOM 1467 C CA . PRO A 1 187 ? -4.777 -2.789 8.492 1 53.78 187 PRO A CA 1
ATOM 1468 C C . PRO A 1 187 ? -4.75 -3.025 10.008 1 53.78 187 PRO A C 1
ATOM 1470 O O . PRO A 1 187 ? -5.195 -2.172 10.773 1 53.78 187 PRO A O 1
ATOM 1473 N N . GLN A 1 188 ? -4.453 -4.305 10.391 1 53.78 188 GLN A N 1
ATOM 1474 C CA . GLN A 1 188 ? -4.719 -4.648 11.781 1 53.78 188 GLN A CA 1
ATOM 1475 C C . GLN A 1 188 ? -3.451 -4.562 12.625 1 53.78 188 GLN A C 1
ATOM 1477 O O . GLN A 1 188 ? -3.352 -5.203 13.672 1 53.78 188 GLN A O 1
ATOM 1482 N N . LEU A 1 189 ? -2.574 -3.709 12.086 1 60.75 189 LEU A N 1
ATOM 1483 C CA . LEU A 1 189 ? -1.429 -3.723 12.992 1 60.75 189 LEU A CA 1
ATOM 1484 C C . LEU A 1 189 ? -1.674 -2.818 14.195 1 60.75 189 LEU A C 1
ATOM 1486 O O . LEU A 1 189 ? -1.448 -1.607 14.125 1 60.75 189 LEU A O 1
ATOM 1490 N N . THR A 1 190 ? -2.414 -3.293 15.305 1 65.94 190 THR A N 1
ATOM 1491 C CA . THR A 1 190 ? -2.701 -2.639 16.578 1 65.94 190 THR A CA 1
ATOM 1492 C C . THR A 1 190 ? -1.486 -1.854 17.062 1 65.94 190 THR A C 1
ATOM 1494 O O . THR A 1 190 ? -1.624 -0.739 17.578 1 65.94 190 THR A O 1
ATOM 1497 N N . LYS A 1 191 ? -0.378 -2.344 16.797 1 77.56 191 LYS A N 1
ATOM 1498 C CA . LYS A 1 191 ? 0.836 -1.674 17.266 1 77.56 191 LYS A CA 1
ATOM 1499 C C . LYS A 1 191 ? 1.054 -0.36 16.516 1 77.56 191 LYS A C 1
ATOM 1501 O O . LYS A 1 191 ? 1.486 0.631 17.109 1 77.56 191 LYS A O 1
ATOM 1506 N N . MET A 1 192 ? 0.6 -0.404 15.258 1 81.19 192 MET A N 1
ATOM 1507 C CA . MET A 1 192 ? 0.749 0.83 14.492 1 81.19 192 MET A CA 1
ATOM 1508 C C . MET A 1 192 ? -0.198 1.909 15.008 1 81.19 192 MET A C 1
ATOM 1510 O O . MET A 1 192 ? 0.176 3.08 15.086 1 81.19 192 MET A O 1
ATOM 1514 N N . GLN A 1 193 ? -1.375 1.548 15.375 1 82.88 193 GLN A N 1
ATOM 1515 C CA . GLN A 1 193 ? -2.312 2.512 15.945 1 82.88 193 GLN A CA 1
ATOM 1516 C C . GLN A 1 193 ? -1.774 3.104 17.25 1 82.88 193 GLN A C 1
ATOM 1518 O O . GLN A 1 193 ? -1.932 4.301 17.5 1 82.88 193 GLN A O 1
ATOM 1523 N N . THR A 1 194 ? -1.179 2.24 18.047 1 87.38 194 THR A N 1
ATOM 1524 C CA . THR A 1 194 ? -0.594 2.719 19.297 1 87.38 194 THR A CA 1
ATOM 1525 C C . THR A 1 194 ? 0.507 3.738 19.016 1 87.38 194 THR A C 1
ATOM 1527 O O . THR A 1 194 ? 0.597 4.762 19.703 1 87.38 194 THR A O 1
ATOM 1530 N N . VAL A 1 195 ? 1.32 3.445 18.016 1 88.56 195 VAL A N 1
ATOM 1531 C CA . VAL A 1 195 ? 2.389 4.363 17.625 1 88.56 195 VAL A CA 1
ATOM 1532 C C . VAL A 1 195 ? 1.791 5.703 17.203 1 88.56 195 VAL A C 1
ATOM 1534 O O . VAL A 1 195 ? 2.25 6.758 17.656 1 88.56 195 VAL A O 1
ATOM 1537 N N . ILE A 1 196 ? 0.728 5.695 16.438 1 91.06 196 ILE A N 1
ATOM 1538 C CA . ILE A 1 196 ? 0.092 6.902 15.922 1 91.06 196 ILE A CA 1
ATOM 1539 C C . ILE A 1 196 ? -0.562 7.672 17.078 1 91.06 196 ILE A C 1
ATOM 1541 O O . ILE A 1 196 ? -0.427 8.891 17.172 1 91.06 196 ILE A O 1
ATOM 1545 N N . ASP A 1 197 ? -1.208 6.984 17.984 1 92.12 197 ASP A N 1
ATOM 1546 C CA . ASP A 1 197 ? -1.819 7.609 19.156 1 92.12 197 ASP A CA 1
ATOM 1547 C C . ASP A 1 197 ? -0.77 8.312 20.016 1 92.12 197 ASP A C 1
ATOM 1549 O O . ASP A 1 197 ? -0.972 9.445 20.438 1 92.12 197 ASP A O 1
ATOM 1553 N N . ASN A 1 198 ? 0.299 7.621 20.234 1 93.5 198 ASN A N 1
ATOM 1554 C CA . ASN A 1 198 ? 1.369 8.188 21.047 1 93.5 198 ASN A CA 1
ATOM 1555 C C . ASN A 1 198 ? 1.976 9.422 20.391 1 93.5 198 ASN A C 1
ATOM 1557 O O . ASN A 1 198 ? 2.295 10.406 21.062 1 93.5 198 ASN A O 1
ATOM 1561 N N . TRP A 1 199 ? 2.119 9.383 19.078 1 95.06 199 TRP A N 1
ATOM 1562 C CA . TRP A 1 199 ? 2.682 10.523 18.359 1 95.06 199 TRP A CA 1
ATOM 1563 C C . TRP A 1 199 ? 1.738 11.719 18.406 1 95.06 199 TRP A C 1
ATOM 1565 O O . TRP A 1 199 ? 2.174 12.852 18.641 1 95.06 199 TRP A O 1
ATOM 1575 N N . ASN A 1 200 ? 0.464 11.492 18.234 1 97.06 200 ASN A N 1
ATOM 1576 C CA . ASN A 1 200 ? -0.527 12.555 18.344 1 97.06 200 ASN A CA 1
ATOM 1577 C C . ASN A 1 200 ? -0.582 13.133 19.75 1 97.06 200 ASN A C 1
ATOM 1579 O O . ASN A 1 200 ? -0.747 14.344 19.922 1 97.06 200 ASN A O 1
ATOM 1583 N N . LYS A 1 201 ? -0.45 12.297 20.703 1 96.31 201 LYS A N 1
ATOM 1584 C CA . LYS A 1 201 ? -0.393 12.766 22.094 1 96.31 201 LYS A CA 1
ATOM 1585 C C . LYS A 1 201 ? 0.816 13.672 22.312 1 96.31 201 LYS A C 1
ATOM 1587 O O . LYS A 1 201 ? 0.714 14.695 22.984 1 96.31 201 LYS A O 1
ATOM 1592 N N . ALA A 1 202 ? 1.969 13.266 21.797 1 94.75 202 ALA A N 1
ATOM 1593 C CA . ALA A 1 202 ? 3.18 14.078 21.891 1 94.75 202 ALA A CA 1
ATOM 1594 C C . ALA A 1 202 ? 2.977 15.445 21.25 1 94.75 202 ALA A C 1
ATOM 1596 O O . ALA A 1 202 ? 3.373 16.469 21.812 1 94.75 202 ALA A O 1
ATOM 1597 N N . THR A 1 203 ? 2.369 15.461 20.062 1 97.56 203 THR A N 1
ATOM 1598 C CA . THR A 1 203 ? 2.062 16.719 19.391 1 97.56 203 THR A CA 1
ATOM 1599 C C . THR A 1 203 ? 1.159 17.594 20.25 1 97.56 203 THR A C 1
ATOM 1601 O O . THR A 1 203 ? 1.433 18.781 20.453 1 97.56 203 THR A O 1
ATOM 1604 N N . LYS A 1 204 ? 0.102 17 20.766 1 97.06 204 LYS A N 1
ATOM 1605 C CA . LYS A 1 204 ? -0.869 17.734 21.578 1 97.06 204 LYS A CA 1
ATOM 1606 C C . LYS A 1 204 ? -0.211 18.328 22.828 1 97.06 204 LYS A C 1
ATOM 1608 O O . LYS A 1 204 ? -0.536 19.438 23.234 1 97.06 204 LYS A O 1
ATOM 1613 N N . GLU A 1 205 ? 0.695 17.594 23.438 1 96.31 205 GLU A N 1
ATOM 1614 C CA . GLU A 1 205 ? 1.407 18.078 24.609 1 96.31 205 GLU A CA 1
ATOM 1615 C C . GLU A 1 205 ? 2.16 19.359 24.297 1 96.31 205 GLU A C 1
ATOM 1617 O O . GLU A 1 205 ? 2.117 20.312 25.078 1 96.31 205 GLU A O 1
ATOM 1622 N N . VAL A 1 206 ? 2.846 19.438 23.172 1 96.31 206 VAL A N 1
ATOM 1623 C CA . VAL A 1 206 ? 3.613 20.609 22.781 1 96.31 206 VAL A CA 1
ATOM 1624 C C . VAL A 1 206 ? 2.662 21.766 22.469 1 96.31 206 VAL A C 1
ATOM 1626 O O . VAL A 1 206 ? 2.887 22.891 22.891 1 96.31 206 VAL A O 1
ATOM 1629 N N . VAL A 1 207 ? 1.605 21.438 21.719 1 97.25 207 VAL A N 1
ATOM 1630 C CA . VAL A 1 207 ? 0.632 22.438 21.281 1 97.25 207 VAL A CA 1
ATOM 1631 C C . VAL A 1 207 ? -0.073 23.047 22.484 1 97.25 207 VAL A C 1
ATOM 1633 O O . VAL A 1 207 ? -0.247 24.266 22.578 1 97.25 207 VAL A O 1
ATOM 1636 N N . ASP A 1 208 ? -0.449 22.281 23.484 1 95.81 208 ASP A N 1
ATOM 1637 C CA . ASP A 1 208 ? -1.209 22.703 24.641 1 95.81 208 ASP A CA 1
ATOM 1638 C C . ASP A 1 208 ? -0.368 23.609 25.547 1 95.81 208 ASP A C 1
ATOM 1640 O O . ASP A 1 208 ? -0.907 24.344 26.375 1 95.81 208 ASP A O 1
ATOM 1644 N N . ALA A 1 209 ? 0.904 23.562 25.375 1 94.81 209 ALA A N 1
ATOM 1645 C CA . ALA A 1 209 ? 1.8 24.375 26.188 1 94.81 209 ALA A CA 1
ATOM 1646 C C . ALA A 1 209 ? 1.93 25.781 25.625 1 94.81 209 ALA A C 1
ATOM 1648 O O . ALA A 1 209 ? 2.547 26.656 26.25 1 94.81 209 ALA A O 1
ATOM 1649 N N . SER A 1 210 ? 1.315 26.094 24.469 1 92.62 210 SER A N 1
ATOM 1650 C CA . SER A 1 210 ? 1.423 27.391 23.797 1 92.62 210 SER A CA 1
ATOM 1651 C C . SER A 1 210 ? 0.055 28.047 23.641 1 92.62 210 SER A C 1
ATOM 1653 O O . SER A 1 210 ? -0.916 27.375 23.266 1 92.62 210 SER A O 1
ATOM 1655 N N . GLU A 1 211 ? -0.01 29.312 23.891 1 93.38 211 GLU A N 1
ATOM 1656 C CA . GLU A 1 211 ? -1.256 30.062 23.734 1 93.38 211 GLU A CA 1
ATOM 1657 C C . GLU A 1 211 ? -1.598 30.234 22.25 1 93.38 211 GLU A C 1
ATOM 1659 O O . GLU A 1 211 ? -0.719 30.531 21.438 1 93.38 211 GLU A O 1
ATOM 1664 N N . ASN A 1 212 ? -2.811 30.062 21.875 1 95.19 212 ASN A N 1
ATOM 1665 C CA . ASN A 1 212 ? -3.352 30.281 20.531 1 95.19 212 ASN A CA 1
ATOM 1666 C C . ASN A 1 212 ? -2.74 29.328 19.516 1 95.19 212 ASN A C 1
ATOM 1668 O O . ASN A 1 212 ? -2.541 29.688 18.359 1 95.19 212 ASN A O 1
ATOM 1672 N N . VAL A 1 213 ? -2.203 28.219 19.953 1 97.5 213 VAL A N 1
ATOM 1673 C CA . VAL A 1 213 ? -1.841 27.062 19.125 1 97.5 213 VAL A CA 1
ATOM 1674 C C . VAL A 1 213 ? -2.791 25.906 19.406 1 97.5 213 VAL A C 1
ATOM 1676 O O . VAL A 1 213 ? -3.064 25.594 20.562 1 97.5 213 VAL A O 1
ATOM 1679 N N . TYR A 1 214 ? -3.346 25.312 18.344 1 98.31 214 TYR A N 1
ATOM 1680 C CA . TYR A 1 214 ? -4.434 24.344 18.516 1 98.31 214 TYR A CA 1
ATOM 1681 C C . TYR A 1 214 ? -4.137 23.047 17.766 1 98.31 214 TYR A C 1
ATOM 1683 O O . TYR A 1 214 ? -3.629 23.078 16.641 1 98.31 214 TYR A O 1
ATOM 1691 N N . PHE A 1 215 ? -4.445 21.953 18.453 1 98.25 215 PHE A N 1
ATOM 1692 C CA . PHE A 1 215 ? -4.332 20.641 17.828 1 98.25 215 PHE A CA 1
ATOM 1693 C C . PHE A 1 215 ? -5.613 20.281 17.094 1 98.25 215 PHE A C 1
ATOM 1695 O O . PHE A 1 215 ? -6.715 20.453 17.625 1 98.25 215 PHE A O 1
ATOM 1702 N N . VAL A 1 216 ? -5.52 19.844 15.812 1 98.31 216 VAL A N 1
ATOM 1703 C CA . VAL A 1 216 ? -6.648 19.406 14.992 1 98.31 216 VAL A CA 1
ATOM 1704 C C . VAL A 1 216 ? -6.555 17.906 14.734 1 98.31 216 VAL A C 1
ATOM 1706 O O . VAL A 1 216 ? -5.77 17.453 13.898 1 98.31 216 VAL A O 1
ATOM 1709 N N . PRO A 1 217 ? -7.289 17.047 15.453 1 96.25 217 PRO A N 1
ATOM 1710 C CA . PRO A 1 217 ? -7.25 15.594 15.234 1 96.25 217 PRO A CA 1
ATOM 1711 C C . PRO A 1 217 ? -7.883 15.18 13.906 1 96.25 217 PRO A C 1
ATOM 1713 O O . PRO A 1 217 ? -9 15.594 13.602 1 96.25 217 PRO A O 1
ATOM 1716 N N . ILE A 1 218 ? -7.164 14.352 13.148 1 94.75 218 ILE A N 1
ATOM 1717 C CA . ILE A 1 218 ? -7.719 13.938 11.867 1 94.75 218 ILE A CA 1
ATOM 1718 C C . ILE A 1 218 ? -7.652 12.414 11.742 1 94.75 218 ILE A C 1
ATOM 1720 O O . ILE A 1 218 ? -8.195 11.836 10.797 1 94.75 218 ILE A O 1
ATOM 1724 N N . ASN A 1 219 ? -7.023 11.719 12.672 1 91.56 219 ASN A N 1
ATOM 1725 C CA . ASN A 1 219 ? -6.777 10.289 12.555 1 91.56 219 ASN A CA 1
ATOM 1726 C C . ASN A 1 219 ? -8.086 9.508 12.422 1 91.56 219 ASN A C 1
ATOM 1728 O O . ASN A 1 219 ? -8.305 8.82 11.43 1 91.56 219 ASN A O 1
ATOM 1732 N N . ASP A 1 220 ? -9.016 9.648 13.328 1 85.56 220 ASP A N 1
ATOM 1733 C CA . ASP A 1 220 ? -10.25 8.867 13.375 1 85.56 220 ASP A CA 1
ATOM 1734 C C . ASP A 1 220 ? -11.125 9.141 12.156 1 85.56 220 ASP A C 1
ATOM 1736 O O . ASP A 1 220 ? -11.859 8.258 11.703 1 85.56 220 ASP A O 1
ATOM 1740 N N . ARG A 1 221 ? -10.977 10.289 11.547 1 86.38 221 ARG A N 1
ATOM 1741 C CA . ARG A 1 221 ? -11.828 10.695 10.438 1 86.38 221 ARG A CA 1
ATOM 1742 C C . ARG A 1 221 ? -11.289 10.164 9.109 1 86.38 221 ARG A C 1
ATOM 1744 O O . ARG A 1 221 ? -12.047 9.961 8.164 1 86.38 221 ARG A O 1
ATOM 1751 N N . LEU A 1 222 ? -10 9.953 9.102 1 86.75 222 LEU A N 1
ATOM 1752 C CA . LEU A 1 222 ? -9.398 9.555 7.836 1 86.75 222 LEU A CA 1
ATOM 1753 C C . LEU A 1 222 ? -9.102 8.055 7.824 1 86.75 222 LEU A C 1
ATOM 1755 O O . LEU A 1 222 ? -9.281 7.391 6.801 1 86.75 222 LEU A O 1
ATOM 1759 N N . TYR A 1 223 ? -8.641 7.523 8.898 1 77.81 223 TYR A N 1
ATOM 1760 C CA . TYR A 1 223 ? -8.156 6.145 8.898 1 77.81 223 TYR A CA 1
ATOM 1761 C C . TYR A 1 223 ? -9.305 5.164 8.711 1 77.81 223 TYR A C 1
ATOM 1763 O O . TYR A 1 223 ? -9.117 4.086 8.141 1 77.81 223 TYR A O 1
ATOM 1771 N N . LYS A 1 224 ? -10.531 5.484 9.195 1 71.62 224 LYS A N 1
ATOM 1772 C CA . LYS A 1 224 ? -11.656 4.559 9.117 1 71.62 224 LYS A CA 1
ATOM 1773 C C . LYS A 1 224 ? -12.453 4.754 7.832 1 71.62 224 LYS A C 1
ATOM 1775 O O . LYS A 1 224 ? -13.312 3.938 7.496 1 71.62 224 LYS A O 1
ATOM 1780 N N . GLY A 1 225 ? -12.07 5.645 7.035 1 73.12 225 GLY A N 1
ATOM 1781 C CA . GLY A 1 225 ? -12.875 5.98 5.867 1 73.12 225 GLY A CA 1
ATOM 1782 C C . GLY A 1 225 ? -14.219 6.582 6.223 1 73.12 225 GLY A C 1
ATOM 1783 O O . GLY A 1 225 ? -14.508 6.824 7.398 1 73.12 225 GLY A O 1
ATOM 1784 N N . ILE A 1 226 ? -15.102 7.129 5.297 1 66.12 226 ILE A N 1
ATOM 1785 C CA . ILE A 1 226 ? -16.359 7.832 5.512 1 66.12 226 ILE A CA 1
ATOM 1786 C C . ILE A 1 226 ? -17.375 6.895 6.172 1 66.12 226 ILE A C 1
ATOM 1788 O O . ILE A 1 226 ? -18.094 7.293 7.09 1 66.12 226 ILE A O 1
ATOM 1792 N N . ASN A 1 227 ? -17.594 5.789 5.707 1 58.03 227 ASN A N 1
ATOM 1793 C CA . ASN A 1 227 ? -18.641 4.938 6.285 1 58.03 227 ASN A CA 1
ATOM 1794 C C . ASN A 1 227 ? -18.062 4.023 7.367 1 58.03 227 ASN A C 1
ATOM 1796 O O . ASN A 1 227 ? -18.734 3.072 7.789 1 58.03 227 ASN A O 1
ATOM 1800 N N . GLY A 1 228 ? -17.094 4.691 8.031 1 51.84 228 GLY A N 1
ATOM 1801 C CA . GLY A 1 228 ? -16.531 3.934 9.133 1 51.84 228 GLY A CA 1
ATOM 1802 C C . GLY A 1 228 ? -16.109 2.529 8.742 1 51.84 228 GLY A C 1
ATOM 1803 O O . GLY A 1 228 ? -15.789 1.707 9.602 1 51.84 228 GLY A O 1
ATOM 1804 N N . LYS A 1 229 ? -16.812 2.098 7.625 1 43.84 229 LYS A N 1
ATOM 1805 C CA . LYS A 1 229 ? -16.5 0.722 7.25 1 43.84 229 LYS A CA 1
ATOM 1806 C C . LYS A 1 229 ? -15.008 0.539 7.023 1 43.84 229 LYS A C 1
ATOM 1808 O O . LYS A 1 229 ? -14.461 1.013 6.023 1 43.84 229 LYS A O 1
ATOM 1813 N N . GLU A 1 230 ? -14.305 0.907 7.945 1 40.62 230 GLU A N 1
ATOM 1814 C CA . GLU A 1 230 ? -12.906 0.49 8.023 1 40.62 230 GLU A CA 1
ATOM 1815 C C . GLU A 1 230 ? -12.656 -0.77 7.199 1 40.62 230 GLU A C 1
ATOM 1817 O O . GLU A 1 230 ? -13.5 -1.673 7.168 1 40.62 230 GLU A O 1
ATOM 1822 N N . GLY A 1 231 ? -11.672 -0.721 6.477 1 40.94 231 GLY A N 1
ATOM 1823 C CA . GLY A 1 231 ? -11.172 -1.883 5.754 1 40.94 231 GLY A CA 1
ATOM 1824 C C . GLY A 1 231 ? -12.266 -2.863 5.375 1 40.94 231 GLY A C 1
ATOM 1825 O O . GLY A 1 231 ? -12.344 -3.959 5.934 1 40.94 231 GLY A O 1
ATOM 1826 N N . ILE A 1 232 ? -13.578 -2.316 5.414 1 32.88 232 ILE A N 1
ATOM 1827 C CA . ILE A 1 232 ? -14.633 -3.287 5.141 1 32.88 232 ILE A CA 1
ATOM 1828 C C . ILE A 1 232 ? -14.172 -4.266 4.07 1 32.88 232 ILE A C 1
ATOM 1830 O O . ILE A 1 232 ? -13.734 -3.855 2.99 1 32.88 232 ILE A O 1
ATOM 1834 N N . THR A 1 233 ? -13.68 -5.207 4.629 1 35.09 233 THR A N 1
ATOM 1835 C CA . THR A 1 233 ? -13.766 -6.402 3.801 1 35.09 233 THR A CA 1
ATOM 1836 C C . THR A 1 233 ? -15.102 -6.465 3.07 1 35.09 233 THR A C 1
ATOM 1838 O O . THR A 1 233 ? -16.156 -6.402 3.697 1 35.09 233 THR A O 1
ATOM 1841 N N . GLU A 1 234 ? -15.484 -5.445 2.18 1 34.69 234 GLU A N 1
ATOM 1842 C CA . GLU A 1 234 ? -16.688 -5.949 1.536 1 34.69 234 GLU A CA 1
ATOM 1843 C C . GLU A 1 234 ? -16.859 -7.445 1.78 1 34.69 234 GLU A C 1
ATOM 1845 O O . GLU A 1 234 ? -15.906 -8.211 1.656 1 34.69 234 GLU A O 1
ATOM 1850 N N . SER A 1 235 ? -17.766 -7.742 2.762 1 32.44 235 SER A N 1
ATOM 1851 C CA . SER A 1 235 ? -18.219 -9.055 3.221 1 32.44 235 SER A CA 1
ATOM 1852 C C . SER A 1 235 ? -18.047 -10.109 2.133 1 32.44 235 SER A C 1
ATOM 1854 O O . SER A 1 235 ? -18.047 -11.305 2.416 1 32.44 235 SER A O 1
ATOM 1856 N N . SER A 1 236 ? -18.906 -10.008 0.993 1 33.44 236 SER A N 1
ATOM 1857 C CA . SER A 1 236 ? -19.203 -11.414 0.726 1 33.44 236 SER A CA 1
ATOM 1858 C C . SER A 1 236 ? -17.938 -12.266 0.774 1 33.44 236 SER A C 1
ATOM 1860 O O . SER A 1 236 ? -17.875 -13.266 1.486 1 33.44 236 SER A O 1
ATOM 1862 N N . ASN A 1 237 ? -17.359 -12.797 -0.467 1 33.56 237 ASN A N 1
ATOM 1863 C CA . ASN A 1 237 ? -16.266 -13.742 -0.593 1 33.56 237 ASN A CA 1
ATOM 1864 C C . ASN A 1 237 ? -14.961 -13.156 -0.069 1 33.56 237 ASN A C 1
ATOM 1866 O O . ASN A 1 237 ? -14.836 -11.938 0.079 1 33.56 237 ASN A O 1
ATOM 1870 N N . SER A 1 238 ? -13.859 -13.977 0.316 1 35.41 238 SER A N 1
ATOM 1871 C CA . SER A 1 238 ? -12.578 -13.914 1.015 1 35.41 238 SER A CA 1
ATOM 1872 C C . SER A 1 238 ? -11.914 -12.555 0.831 1 35.41 238 SER A C 1
ATOM 1874 O O . SER A 1 238 ? -11.305 -12.023 1.762 1 35.41 238 SER A O 1
ATOM 1876 N N . GLN A 1 239 ? -11.391 -12.219 -0.416 1 40.06 239 GLN A N 1
ATOM 1877 C CA . GLN A 1 239 ? -10.266 -11.352 -0.743 1 40.06 239 GLN A CA 1
ATOM 1878 C C . GLN A 1 239 ? -10.68 -9.883 -0.75 1 40.06 239 GLN A C 1
ATOM 1880 O O . GLN A 1 239 ? -11.008 -9.328 -1.802 1 40.06 239 GLN A O 1
ATOM 1885 N N . ALA A 1 240 ? -11.453 -9.305 0.297 1 38.44 240 ALA A N 1
ATOM 1886 C CA . ALA A 1 240 ? -12.047 -7.969 0.288 1 38.44 240 ALA A CA 1
ATOM 1887 C C . ALA A 1 240 ? -10.977 -6.891 0.155 1 38.44 240 ALA A C 1
ATOM 1889 O O . ALA A 1 240 ? -10.016 -6.863 0.925 1 38.44 240 ALA A O 1
ATOM 1890 N N . SER A 1 241 ? -10.711 -6.492 -1.062 1 48.47 241 SER A N 1
ATOM 1891 C CA . SER A 1 241 ? -9.883 -5.309 -1.266 1 48.47 241 SER A CA 1
ATOM 1892 C C . SER A 1 241 ? -10.32 -4.164 -0.357 1 48.47 241 SER A C 1
ATOM 1894 O O . SER A 1 241 ? -11.5 -3.799 -0.335 1 48.47 241 SER A O 1
ATOM 1896 N N . ILE A 1 242 ? -9.945 -4.09 0.91 1 50.19 242 ILE A N 1
ATOM 1897 C CA . ILE A 1 242 ? -10.273 -3.006 1.83 1 50.19 242 ILE A CA 1
ATOM 1898 C C . ILE A 1 242 ? -9.742 -1.685 1.277 1 50.19 242 ILE A C 1
ATOM 1900 O O . ILE A 1 242 ? -8.531 -1.505 1.138 1 50.19 242 ILE A O 1
ATOM 1904 N N . THR A 1 243 ? -10.727 -0.982 0.417 1 62.88 243 THR A N 1
ATOM 1905 C CA . THR A 1 243 ? -10.281 0.32 -0.059 1 62.88 243 THR A CA 1
ATOM 1906 C C . THR A 1 243 ? -10.812 1.438 0.833 1 62.88 243 THR A C 1
ATOM 1908 O O . THR A 1 243 ? -11.984 1.414 1.231 1 62.88 243 THR A O 1
ATOM 1911 N N . ASN A 1 244 ? -10.086 2.201 1.538 1 75.19 244 ASN A N 1
ATOM 1912 C CA . ASN A 1 244 ? -10.422 3.447 2.221 1 75.19 244 ASN A CA 1
ATOM 1913 C C . ASN A 1 244 ? -10.82 4.535 1.229 1 75.19 244 ASN A C 1
ATOM 1915 O O . ASN A 1 244 ? -9.992 5.02 0.461 1 75.19 244 ASN A O 1
ATOM 1919 N N . ASP A 1 245 ? -12.102 4.918 1.2 1 79.88 245 ASP A N 1
ATOM 1920 C CA . ASP A 1 245 ? -12.633 5.812 0.178 1 79.88 245 ASP A CA 1
ATOM 1921 C C . ASP A 1 245 ? -12.227 7.258 0.441 1 79.88 245 ASP A C 1
ATOM 1923 O O . ASP A 1 245 ? -12.547 8.156 -0.343 1 79.88 245 ASP A O 1
ATOM 1927 N N . ALA A 1 246 ? -11.539 7.508 1.485 1 87.25 246 ALA A N 1
ATOM 1928 C CA . ALA A 1 246 ? -11.031 8.852 1.77 1 87.25 246 ALA A CA 1
ATOM 1929 C C . ALA A 1 246 ? -9.602 9.008 1.267 1 87.25 246 ALA A C 1
ATOM 1931 O O . ALA A 1 246 ? -9.047 10.109 1.289 1 87.25 246 ALA A O 1
ATOM 1932 N N . LEU A 1 247 ? -9.07 7.906 0.813 1 84.5 247 LEU A N 1
ATOM 1933 C CA . LEU A 1 247 ? -7.664 7.926 0.425 1 84.5 247 LEU A CA 1
ATOM 1934 C C . LEU A 1 247 ? -7.52 7.832 -1.09 1 84.5 247 LEU A C 1
ATOM 1936 O O . LEU A 1 247 ? -8.359 7.227 -1.764 1 84.5 247 LEU A O 1
ATOM 1940 N N . PHE A 1 248 ? -6.461 8.406 -1.525 1 81.94 248 PHE A N 1
ATOM 1941 C CA . PHE A 1 248 ? -6.102 8.398 -2.938 1 81.94 248 PHE A CA 1
ATOM 1942 C C . PHE A 1 248 ? -5.789 6.984 -3.41 1 81.94 248 PHE A C 1
ATOM 1944 O O . PHE A 1 248 ? -4.93 6.312 -2.84 1 81.94 248 PHE A O 1
ATOM 1951 N N . THR A 1 249 ? -6.434 6.547 -4.398 1 74.5 249 THR A N 1
ATOM 1952 C CA . THR A 1 249 ? -6.324 5.172 -4.867 1 74.5 249 THR A CA 1
ATOM 1953 C C . THR A 1 249 ? -4.945 4.914 -5.469 1 74.5 249 THR A C 1
ATOM 1955 O O . THR A 1 249 ? -4.512 3.766 -5.578 1 74.5 249 THR A O 1
ATOM 1958 N N . GLY A 1 250 ? -4.34 5.984 -5.922 1 72.88 250 GLY A N 1
ATOM 1959 C CA . GLY A 1 250 ? -3.039 5.828 -6.551 1 72.88 250 GLY A CA 1
ATOM 1960 C C . GLY A 1 250 ? -1.967 5.336 -5.598 1 72.88 250 GLY A C 1
ATOM 1961 O O . GLY A 1 250 ? -1.046 4.625 -6.004 1 72.88 250 GLY A O 1
ATOM 1962 N N . ASP A 1 251 ? -2.131 5.691 -4.223 1 73.5 251 ASP A N 1
ATOM 1963 C CA . ASP A 1 251 ? -1.074 5.273 -3.307 1 73.5 251 ASP A CA 1
ATOM 1964 C C . ASP A 1 251 ? -1.659 4.711 -2.012 1 73.5 251 ASP A C 1
ATOM 1966 O O . ASP A 1 251 ? -0.935 4.141 -1.194 1 73.5 251 ASP A O 1
ATOM 1970 N N . HIS A 1 252 ? -3.012 4.887 -1.748 1 76.88 252 HIS A N 1
ATOM 1971 C CA . HIS A 1 252 ? -3.746 4.387 -0.593 1 76.88 252 HIS A CA 1
ATOM 1972 C C . HIS A 1 252 ? -3.162 4.922 0.709 1 76.88 252 HIS A C 1
ATOM 1974 O O . HIS A 1 252 ? -3.191 4.242 1.736 1 76.88 252 HIS A O 1
ATOM 1980 N N . PHE A 1 253 ? -2.578 6.086 0.585 1 80.12 253 PHE A N 1
ATOM 1981 C CA . PHE A 1 253 ? -1.955 6.727 1.737 1 80.12 253 PHE A CA 1
ATOM 1982 C C . PHE A 1 253 ? -2.42 8.172 1.87 1 80.12 253 PHE A C 1
ATOM 1984 O O . PHE A 1 253 ? -2.967 8.562 2.904 1 80.12 253 PHE A O 1
ATOM 1991 N N . HIS A 1 254 ? -2.227 8.914 0.848 1 87.56 254 HIS A N 1
ATOM 1992 C CA . HIS A 1 254 ? -2.637 10.312 0.896 1 87.56 254 HIS A CA 1
ATOM 1993 C C . HIS A 1 254 ? -4.145 10.453 0.707 1 87.56 254 HIS A C 1
ATOM 1995 O O . HIS A 1 254 ? -4.781 9.586 0.104 1 87.56 254 HIS A O 1
ATOM 2001 N N . PRO A 1 255 ? -4.699 11.586 1.21 1 89.56 255 PRO A N 1
ATOM 2002 C CA . PRO A 1 255 ? -6.129 11.828 1.004 1 89.56 255 PRO A CA 1
ATOM 2003 C C . PRO A 1 255 ? -6.477 12.094 -0.46 1 89.56 255 PRO A C 1
ATOM 2005 O O . PRO A 1 255 ? -5.648 12.609 -1.213 1 89.56 255 PRO A O 1
ATOM 2008 N N . ASN A 1 256 ? -7.668 11.625 -0.805 1 88.31 256 ASN A N 1
ATOM 2009 C CA . ASN A 1 256 ? -8.273 12.117 -2.035 1 88.31 256 ASN A CA 1
ATOM 2010 C C . ASN A 1 256 ? -9.094 13.383 -1.789 1 88.31 256 ASN A C 1
ATOM 2012 O O . ASN A 1 256 ? -8.953 14.023 -0.747 1 88.31 256 ASN A O 1
ATOM 2016 N N . ASN A 1 257 ? -9.93 13.742 -2.725 1 91.62 257 ASN A N 1
ATOM 2017 C CA . ASN A 1 257 ? -10.711 14.969 -2.586 1 91.62 257 ASN A CA 1
ATOM 2018 C C . ASN A 1 257 ? -11.617 14.922 -1.36 1 91.62 257 ASN A C 1
ATOM 2020 O O . ASN A 1 257 ? -11.742 15.906 -0.636 1 91.62 257 ASN A O 1
ATOM 2024 N N . ILE A 1 258 ? -12.211 13.812 -1.11 1 91.62 258 ILE A N 1
ATOM 2025 C CA . ILE A 1 258 ? -13.078 13.633 0.049 1 91.62 258 ILE A CA 1
ATOM 2026 C C . ILE A 1 258 ? -12.258 13.75 1.331 1 91.62 258 ILE A C 1
ATOM 2028 O O . ILE A 1 258 ? -12.672 14.43 2.277 1 91.62 258 ILE A O 1
ATOM 2032 N N . GLY A 1 259 ? -11.102 13.078 1.308 1 93.88 259 GLY A N 1
ATOM 2033 C CA . GLY A 1 259 ? -10.211 13.164 2.459 1 93.88 259 GLY A CA 1
ATOM 2034 C C . GLY A 1 259 ? -9.766 14.578 2.768 1 93.88 259 GLY A C 1
ATOM 2035 O O . GLY A 1 259 ? -9.742 14.984 3.932 1 93.88 259 GLY A O 1
ATOM 2036 N N . TYR A 1 260 ? -9.461 15.352 1.8 1 96.38 260 TYR A N 1
ATOM 2037 C CA . TYR A 1 260 ? -9.016 16.719 2.018 1 96.38 260 TYR A CA 1
ATOM 2038 C C . TYR A 1 260 ? -10.172 17.609 2.49 1 96.38 260 TYR A C 1
ATOM 2040 O O . TYR A 1 260 ? -9.969 18.531 3.266 1 96.38 260 TYR A O 1
ATOM 2048 N N . GLN A 1 261 ? -11.391 17.312 2.035 1 95.69 261 GLN A N 1
ATOM 2049 C CA . GLN A 1 261 ? -12.547 18.016 2.576 1 95.69 261 GLN A CA 1
ATOM 2050 C C . GLN A 1 261 ? -12.719 17.734 4.066 1 95.69 261 GLN A C 1
ATOM 2052 O O . GLN A 1 261 ? -13.023 18.641 4.844 1 95.69 261 GLN A O 1
ATOM 2057 N N . ILE A 1 262 ? -12.516 16.5 4.422 1 94.81 262 ILE A N 1
ATOM 2058 C CA . ILE A 1 262 ? -12.594 16.094 5.824 1 94.81 262 ILE A CA 1
ATOM 2059 C C . ILE A 1 262 ? -11.555 16.875 6.637 1 94.81 262 ILE A C 1
ATOM 2061 O O . ILE A 1 262 ? -11.859 17.375 7.719 1 94.81 262 ILE A O 1
ATOM 2065 N N . MET A 1 263 ? -10.375 16.984 6.125 1 97.06 263 MET A N 1
ATOM 2066 C CA . MET A 1 263 ? -9.32 17.734 6.801 1 97.06 263 MET A CA 1
ATOM 2067 C C . MET A 1 263 ? -9.695 19.203 6.949 1 97.06 263 MET A C 1
ATOM 2069 O O . MET A 1 263 ? -9.547 19.781 8.023 1 97.06 263 MET A O 1
ATOM 2073 N N . SER A 1 264 ? -10.188 19.812 5.844 1 97.94 264 SER A N 1
ATOM 2074 C CA . SER A 1 264 ? -10.617 21.203 5.883 1 97.94 264 SER A CA 1
ATOM 2075 C C . SER A 1 264 ? -11.703 21.422 6.93 1 97.94 264 SER A C 1
ATOM 2077 O O . SER A 1 264 ? -11.641 22.375 7.703 1 97.94 264 SER A O 1
ATOM 2079 N N . ASN A 1 265 ? -12.664 20.531 6.969 1 97.5 265 ASN A N 1
ATOM 2080 C CA . ASN A 1 265 ? -13.75 20.625 7.941 1 97.5 265 ASN A CA 1
ATOM 2081 C C . ASN A 1 265 ? -13.227 20.547 9.375 1 97.5 265 ASN A C 1
ATOM 2083 O O . ASN A 1 265 ? -13.711 21.25 10.258 1 97.5 265 ASN A O 1
ATOM 2087 N N . ALA A 1 266 ? -12.289 19.688 9.562 1 97 266 ALA A N 1
ATOM 2088 C CA . ALA A 1 266 ? -11.719 19.531 10.898 1 97 266 ALA A CA 1
ATOM 2089 C C . ALA A 1 266 ? -11.047 20.828 11.359 1 97 266 ALA A C 1
ATOM 2091 O O . ALA A 1 266 ? -11.219 21.25 12.508 1 97 266 ALA A O 1
ATOM 2092 N N . VAL A 1 267 ? -10.312 21.453 10.484 1 98.56 267 VAL A N 1
ATOM 2093 C CA . VAL A 1 267 ? -9.656 22.719 10.82 1 98.56 267 VAL A CA 1
ATOM 2094 C C . VAL A 1 267 ? -10.711 23.797 11.094 1 98.56 267 VAL A C 1
ATOM 2096 O O . VAL A 1 267 ? -10.617 24.531 12.078 1 98.56 267 VAL A O 1
ATOM 2099 N N . MET A 1 268 ? -11.719 23.859 10.242 1 98.5 268 MET A N 1
ATOM 2100 C CA . MET A 1 268 ? -12.766 24.875 10.383 1 98.5 268 MET A CA 1
ATOM 2101 C C . MET A 1 268 ? -13.508 24.703 11.703 1 98.5 268 MET A C 1
ATOM 2103 O O . MET A 1 268 ? -13.875 25.688 12.344 1 98.5 268 MET A O 1
ATOM 2107 N N . GLU A 1 269 ? -13.758 23.484 12.078 1 98.19 269 GLU A N 1
ATOM 2108 C CA . GLU A 1 269 ? -14.414 23.219 13.352 1 98.19 269 GLU A CA 1
ATOM 2109 C C . GLU A 1 269 ? -13.602 23.797 14.516 1 98.19 269 GLU A C 1
ATOM 2111 O O . GLU A 1 269 ? -14.164 24.438 15.414 1 98.19 269 GLU A O 1
ATOM 2116 N N . LYS A 1 270 ? -12.312 23.562 14.461 1 98.19 270 LYS A N 1
ATOM 2117 C CA . LYS A 1 270 ? -11.461 24.078 15.531 1 98.19 270 LYS A CA 1
ATOM 2118 C C . LYS A 1 270 ? -11.398 25.609 15.484 1 98.19 270 LYS A C 1
ATOM 2120 O O . LYS A 1 270 ? -11.391 26.266 16.531 1 98.19 270 LYS A O 1
ATOM 2125 N N . ILE A 1 271 ? -11.383 26.234 14.289 1 98.31 271 ILE A N 1
ATOM 2126 C CA . ILE A 1 271 ? -11.391 27.688 14.133 1 98.31 271 ILE A CA 1
ATOM 2127 C C . ILE A 1 271 ? -12.68 28.266 14.719 1 98.31 271 ILE A C 1
ATOM 2129 O O . ILE A 1 271 ? -12.656 29.25 15.461 1 98.31 271 ILE A O 1
ATOM 2133 N N . ASN A 1 272 ? -13.758 27.609 14.391 1 98.12 272 ASN A N 1
ATOM 2134 C CA . ASN A 1 272 ? -15.047 28.062 14.914 1 98.12 272 ASN A CA 1
ATOM 2135 C C . ASN A 1 272 ? -15.047 28.109 16.438 1 98.12 272 ASN A C 1
ATOM 2137 O O . ASN A 1 272 ? -15.68 28.984 17.031 1 98.12 272 ASN A O 1
ATOM 2141 N N . GLU A 1 273 ? -14.336 27.203 17.016 1 97.62 273 GLU A N 1
ATOM 2142 C CA . GLU A 1 273 ? -14.273 27.109 18.469 1 97.62 273 GLU A CA 1
ATOM 2143 C C . GLU A 1 273 ? -13.344 28.172 19.047 1 97.62 273 GLU A C 1
ATOM 2145 O O . GLU A 1 273 ? -13.5 28.594 20.188 1 97.62 273 GLU A O 1
ATOM 2150 N N . THR A 1 274 ? -12.359 28.641 18.219 1 97.81 274 THR A N 1
ATOM 2151 C CA . THR A 1 274 ? -11.242 29.328 18.875 1 97.81 274 THR A CA 1
ATOM 2152 C C . THR A 1 274 ? -11.047 30.719 18.266 1 97.81 274 THR A C 1
ATOM 2154 O O . THR A 1 274 ? -10.273 31.516 18.781 1 97.81 274 THR A O 1
ATOM 2157 N N . ARG A 1 275 ? -11.734 31.078 17.172 1 96.12 275 ARG A N 1
ATOM 2158 C CA . ARG A 1 275 ? -11.5 32.281 16.406 1 96.12 275 ARG A CA 1
ATOM 2159 C C . ARG A 1 275 ? -11.656 33.531 17.297 1 96.12 275 ARG A C 1
ATOM 2161 O O . ARG A 1 275 ? -11.008 34.562 17.062 1 96.12 275 ARG A O 1
ATOM 2168 N N . LYS A 1 276 ? -12.516 33.438 18.281 1 95.31 276 LYS A N 1
ATOM 2169 C CA . LYS A 1 276 ? -12.742 34.562 19.188 1 95.31 276 LYS A CA 1
ATOM 2170 C C . LYS A 1 276 ? -11.453 34.969 19.906 1 95.31 276 LYS A C 1
ATOM 2172 O O . LYS A 1 276 ? -11.336 36.062 20.422 1 95.31 276 LYS A O 1
ATOM 2177 N N . ASN A 1 277 ? -10.453 34 20 1 94.31 277 ASN A N 1
ATOM 2178 C CA . ASN A 1 277 ? -9.195 34.25 20.688 1 94.31 277 ASN A CA 1
ATOM 2179 C C . ASN A 1 277 ? -8.148 34.875 19.766 1 94.31 277 ASN A C 1
ATOM 2181 O O . ASN A 1 277 ? -7.059 35.219 20.219 1 94.31 277 ASN A O 1
ATOM 2185 N N . TRP A 1 278 ? -8.539 35.031 18.469 1 93.56 278 TRP A N 1
ATOM 2186 C CA . TRP A 1 278 ? -7.59 35.594 17.516 1 93.56 278 TRP A CA 1
ATOM 2187 C C . TRP A 1 278 ? -7.273 37.031 17.891 1 93.56 278 TRP A C 1
ATOM 2189 O O . TRP A 1 278 ? -8.102 37.75 18.484 1 93.56 278 TRP A O 1
ATOM 2199 N N . PRO A 1 279 ? -6.066 37.5 17.641 1 86.62 279 PRO A N 1
ATOM 2200 C CA . PRO A 1 279 ? -5.754 38.906 17.953 1 86.62 279 PRO A CA 1
ATOM 2201 C C . PRO A 1 279 ? -6.566 39.875 17.109 1 86.62 279 PRO A C 1
ATOM 2203 O O . PRO A 1 279 ? -7.027 39.531 16.016 1 86.62 279 PRO A O 1
ATOM 2206 N N . MET B 1 1 ? -29.625 26.391 -75.125 1 43.62 1 MET B N 1
ATOM 2207 C CA . MET B 1 1 ? -28.406 25.844 -75.688 1 43.62 1 MET B CA 1
ATOM 2208 C C . MET B 1 1 ? -27.812 24.766 -74.75 1 43.62 1 MET B C 1
ATOM 2210 O O . MET B 1 1 ? -27.203 23.812 -75.25 1 43.62 1 MET B O 1
ATOM 2214 N N . ASN B 1 2 ? -27.875 25 -73.375 1 53.34 2 ASN B N 1
ATOM 2215 C CA . ASN B 1 2 ? -26.969 24.375 -72.375 1 53.34 2 ASN B CA 1
ATOM 2216 C C . ASN B 1 2 ? -27.453 22.984 -72 1 53.34 2 ASN B C 1
ATOM 2218 O O . ASN B 1 2 ? -26.797 22.297 -71.188 1 53.34 2 ASN B O 1
ATOM 2222 N N . LYS B 1 3 ? -28.688 22.656 -72.312 1 66.31 3 LYS B N 1
ATOM 2223 C CA . LYS B 1 3 ? -29.281 21.391 -71.875 1 66.31 3 LYS B CA 1
ATOM 2224 C C . LYS B 1 3 ? -28.688 20.203 -72.625 1 66.31 3 LYS B C 1
ATOM 2226 O O . LYS B 1 3 ? -28.5 19.125 -72.062 1 66.31 3 LYS B O 1
ATOM 2231 N N . LYS B 1 4 ? -28.281 20.406 -73.875 1 61.62 4 LYS B N 1
ATOM 2232 C CA . LYS B 1 4 ? -27.75 19.328 -74.688 1 61.62 4 LYS B CA 1
ATOM 2233 C C . LYS B 1 4 ? -26.359 18.922 -74.25 1 61.62 4 LYS B C 1
ATOM 2235 O O . LYS B 1 4 ? -26.016 17.734 -74.25 1 61.62 4 LYS B O 1
ATOM 2240 N N . LYS B 1 5 ? -25.562 19.875 -73.875 1 64.06 5 LYS B N 1
ATOM 2241 C CA . LYS B 1 5 ? -24.203 19.625 -73.438 1 64.06 5 LYS B CA 1
ATOM 2242 C C . LYS B 1 5 ? -24.219 18.875 -72.062 1 64.06 5 LYS B C 1
ATOM 2244 O O . LYS B 1 5 ? -23.391 17.984 -71.875 1 64.06 5 LYS B O 1
ATOM 2249 N N . ILE B 1 6 ? -25.312 19.188 -71.312 1 71.69 6 ILE B N 1
ATOM 2250 C CA . ILE B 1 6 ? -25.453 18.531 -70 1 71.69 6 ILE B CA 1
ATOM 2251 C C . ILE B 1 6 ? -25.844 17.062 -70.188 1 71.69 6 ILE B C 1
ATOM 2253 O O . ILE B 1 6 ? -25.297 16.172 -69.562 1 71.69 6 ILE B O 1
ATOM 2257 N N . LEU B 1 7 ? -26.594 16.812 -71.312 1 74.94 7 LEU B N 1
ATOM 2258 C CA . LEU B 1 7 ? -27.078 15.461 -71.625 1 74.94 7 LEU B CA 1
ATOM 2259 C C . LEU B 1 7 ? -25.953 14.594 -72.188 1 74.94 7 LEU B C 1
ATOM 2261 O O . LEU B 1 7 ? -25.844 13.414 -71.812 1 74.94 7 LEU B O 1
ATOM 2265 N N . THR B 1 8 ? -25.156 15.258 -72.938 1 77.38 8 THR B N 1
ATOM 2266 C CA . THR B 1 8 ? -24.031 14.539 -73.5 1 77.38 8 THR B CA 1
ATOM 2267 C C . THR B 1 8 ? -22.984 14.219 -72.438 1 77.38 8 THR B C 1
ATOM 2269 O O . THR B 1 8 ? -22.391 13.141 -72.5 1 77.38 8 THR B O 1
ATOM 2272 N N . GLY B 1 9 ? -22.797 15.164 -71.562 1 75.19 9 GLY B N 1
ATOM 2273 C CA . GLY B 1 9 ? -21.891 14.922 -70.438 1 75.19 9 GLY B CA 1
ATOM 2274 C C . GLY B 1 9 ? -22.359 13.805 -69.5 1 75.19 9 GLY B C 1
ATOM 2275 O O . GLY B 1 9 ? -21.547 12.969 -69.125 1 75.19 9 GLY B O 1
ATOM 2276 N N . LEU B 1 10 ? -23.703 13.797 -69.312 1 79.44 10 LEU B N 1
ATOM 2277 C CA . LEU B 1 10 ? -24.281 12.781 -68.438 1 79.44 10 LEU B CA 1
ATOM 2278 C C . LEU B 1 10 ? -24.188 11.398 -69.062 1 79.44 10 LEU B C 1
ATOM 2280 O O . LEU B 1 10 ? -23.906 10.406 -68.438 1 79.44 10 LEU B O 1
ATOM 2284 N N . SER B 1 11 ? -24.359 11.445 -70.438 1 78.75 11 SER B N 1
ATOM 2285 C CA . SER B 1 11 ? -24.25 10.188 -71.188 1 78.75 11 SER B CA 1
ATOM 2286 C C . SER B 1 11 ? -22.828 9.648 -71.188 1 78.75 11 SER B C 1
ATOM 2288 O O . SER B 1 11 ? -22.609 8.445 -71 1 78.75 11 SER B O 1
ATOM 2290 N N . PHE B 1 12 ? -21.953 10.555 -71.375 1 77.38 12 PHE B N 1
ATOM 2291 C CA . PHE B 1 12 ? -20.547 10.164 -71.312 1 77.38 12 PHE B CA 1
ATOM 2292 C C . PHE B 1 12 ? -20.172 9.648 -69.938 1 77.38 12 PHE B C 1
ATOM 2294 O O . PHE B 1 12 ? -19.438 8.664 -69.812 1 77.38 12 PHE B O 1
ATOM 2301 N N . PHE B 1 13 ? -20.641 10.367 -68.938 1 78.12 13 PHE B N 1
ATOM 2302 C CA . PHE B 1 13 ? -20.375 9.938 -67.562 1 78.12 13 PHE B CA 1
ATOM 2303 C C . PHE B 1 13 ? -20.984 8.562 -67.312 1 78.12 13 PHE B C 1
ATOM 2305 O O . PHE B 1 13 ? -20.328 7.691 -66.75 1 78.12 13 PHE B O 1
ATOM 2312 N N . LEU B 1 14 ? -22.188 8.352 -67.812 1 79.94 14 LEU B N 1
ATOM 2313 C CA . LEU B 1 14 ? -22.875 7.082 -67.562 1 79.94 14 LEU B CA 1
ATOM 2314 C C . LEU B 1 14 ? -22.188 5.945 -68.312 1 79.94 14 LEU B C 1
ATOM 2316 O O . LEU B 1 14 ? -22.047 4.844 -67.812 1 79.94 14 LEU B O 1
ATOM 2320 N N . VAL B 1 15 ? -21.734 6.246 -69.5 1 80.56 15 VAL B N 1
ATOM 2321 C CA . VAL B 1 15 ? -21.047 5.242 -70.25 1 80.56 15 VAL B CA 1
ATOM 2322 C C . VAL B 1 15 ? -19.688 4.926 -69.625 1 80.56 15 VAL B C 1
ATOM 2324 O O . VAL B 1 15 ? -19.297 3.764 -69.562 1 80.56 15 VAL B O 1
ATOM 2327 N N . SER B 1 16 ? -19 5.977 -69.188 1 79.88 16 SER B N 1
ATOM 2328 C CA . SER B 1 16 ? -17.734 5.773 -68.5 1 79.88 16 SER B CA 1
ATOM 2329 C C . SER B 1 16 ? -17.906 4.973 -67.25 1 79.88 16 SER B C 1
ATOM 2331 O O . SER B 1 16 ? -17.078 4.121 -66.938 1 79.88 16 SER B O 1
ATOM 2333 N N . LEU B 1 17 ? -18.953 5.258 -66.5 1 79.44 17 LEU B N 1
ATOM 2334 C CA . LEU B 1 17 ? -19.266 4.516 -65.312 1 79.44 17 LEU B CA 1
ATOM 2335 C C . LEU B 1 17 ? -19.562 3.055 -65.625 1 79.44 17 LEU B C 1
ATOM 2337 O O . LEU B 1 17 ? -19.094 2.156 -64.875 1 79.44 17 LEU B O 1
ATOM 2341 N N . LEU B 1 18 ? -20.297 2.889 -66.688 1 77.88 18 LEU B N 1
ATOM 2342 C CA . LEU B 1 18 ? -20.641 1.531 -67.062 1 77.88 18 LEU B CA 1
ATOM 2343 C C . LEU B 1 18 ? -19.406 0.774 -67.562 1 77.88 18 LEU B C 1
ATOM 2345 O O . LEU B 1 18 ? -19.25 -0.411 -67.25 1 77.88 18 LEU B O 1
ATOM 2349 N N . LEU B 1 19 ? -18.594 1.481 -68.25 1 77.06 19 LEU B N 1
ATOM 2350 C CA . LEU B 1 19 ? -17.344 0.886 -68.688 1 77.06 19 LEU B CA 1
ATOM 2351 C C . LEU B 1 19 ? -16.422 0.565 -67.5 1 77.06 19 LEU B C 1
ATOM 2353 O O . LEU B 1 19 ? -15.781 -0.483 -67.5 1 77.06 19 LEU B O 1
ATOM 2357 N N . SER B 1 20 ? -16.312 1.518 -66.562 1 77.19 20 SER B N 1
ATOM 2358 C CA . SER B 1 20 ? -15.508 1.269 -65.375 1 77.19 20 SER B CA 1
ATOM 2359 C C . SER B 1 20 ? -16.031 0.075 -64.625 1 77.19 20 SER B C 1
ATOM 2361 O O . SER B 1 20 ? -15.258 -0.745 -64.125 1 77.19 20 SER B O 1
ATOM 2363 N N . PHE B 1 21 ? -17.328 0.006 -64.438 1 74.19 21 PHE B N 1
ATOM 2364 C CA . PHE B 1 21 ? -17.938 -1.132 -63.781 1 74.19 21 PHE B CA 1
ATOM 2365 C C . PHE B 1 21 ? -17.656 -2.428 -64.5 1 74.19 21 PHE B C 1
ATOM 2367 O O . PHE B 1 21 ? -17.406 -3.467 -63.906 1 74.19 21 PHE B O 1
ATOM 2374 N N . GLY B 1 22 ? -17.703 -2.373 -65.875 1 72.81 22 GLY B N 1
ATOM 2375 C CA . GLY B 1 22 ? -17.344 -3.518 -66.688 1 72.81 22 GLY B CA 1
ATOM 2376 C C . GLY B 1 22 ? -15.906 -3.963 -66.5 1 72.81 22 GLY B C 1
ATOM 2377 O O . GLY B 1 22 ? -15.633 -5.156 -66.375 1 72.81 22 GLY B O 1
ATOM 2378 N N . ILE B 1 23 ? -15.047 -3.006 -66.5 1 71.69 23 ILE B N 1
ATOM 2379 C CA . ILE B 1 23 ? -13.633 -3.311 -66.312 1 71.69 23 ILE B CA 1
ATOM 2380 C C . ILE B 1 23 ? -13.398 -3.854 -64.938 1 71.69 23 ILE B C 1
ATOM 2382 O O . ILE B 1 23 ? -12.656 -4.824 -64.75 1 71.69 23 ILE B O 1
ATOM 2386 N N . PHE B 1 24 ? -13.969 -3.195 -63.938 1 68 24 PHE B N 1
ATOM 2387 C CA . PHE B 1 24 ? -13.828 -3.688 -62.562 1 68 24 PHE B CA 1
ATOM 2388 C C . PHE B 1 24 ? -14.344 -5.117 -62.438 1 68 24 PHE B C 1
ATOM 2390 O O . PHE B 1 24 ? -13.734 -5.949 -61.781 1 68 24 PHE B O 1
ATOM 2397 N N . SER B 1 25 ? -15.477 -5.328 -62.969 1 64.81 25 SER B N 1
ATOM 2398 C CA . SER B 1 25 ? -16.047 -6.668 -62.906 1 64.81 25 SER B CA 1
ATOM 2399 C C . SER B 1 25 ? -15.141 -7.684 -63.594 1 64.81 25 SER B C 1
ATOM 2401 O O . SER B 1 25 ? -15.18 -8.875 -63.281 1 64.81 25 SER B O 1
ATOM 2403 N N . LEU B 1 26 ? -14.523 -7.258 -64.625 1 63.75 26 LEU B N 1
ATOM 2404 C CA . LEU B 1 26 ? -13.625 -8.141 -65.375 1 63.75 26 LEU B CA 1
ATOM 2405 C C . LEU B 1 26 ? -12.32 -8.352 -64.625 1 63.75 26 LEU B C 1
ATOM 2407 O O . LEU B 1 26 ? -11.719 -9.43 -64.688 1 63.75 26 LEU B O 1
ATOM 2411 N N . ILE B 1 27 ? -11.773 -7.27 -64.062 1 62.44 27 ILE B N 1
ATOM 2412 C CA . ILE B 1 27 ? -10.477 -7.387 -63.375 1 62.44 27 ILE B CA 1
ATOM 2413 C C . ILE B 1 27 ? -10.656 -8.016 -62 1 62.44 27 ILE B C 1
ATOM 2415 O O . ILE B 1 27 ? -9.703 -8.555 -61.438 1 62.44 27 ILE B O 1
ATOM 2419 N N . ILE B 1 28 ? -11.82 -7.707 -61.344 1 56.44 28 ILE B N 1
ATOM 2420 C CA . ILE B 1 28 ? -11.953 -8.375 -60.031 1 56.44 28 ILE B CA 1
ATOM 2421 C C . ILE B 1 28 ? -11.922 -9.891 -60.25 1 56.44 28 ILE B C 1
ATOM 2423 O O . ILE B 1 28 ? -12.789 -10.453 -60.906 1 56.44 28 ILE B O 1
ATOM 2427 N N . PRO B 1 29 ? -10.812 -10.477 -60.094 1 52.25 29 PRO B N 1
ATOM 2428 C CA . PRO B 1 29 ? -10.789 -11.938 -60.188 1 52.25 29 PRO B CA 1
ATOM 2429 C C . PRO B 1 29 ? -11.859 -12.602 -59.344 1 52.25 29 PRO B C 1
ATOM 2431 O O . PRO B 1 29 ? -12.227 -12.078 -58.281 1 52.25 29 PRO B O 1
ATOM 2434 N N . LYS B 1 30 ? -12.938 -13.195 -59.938 1 47.19 30 LYS B N 1
ATOM 2435 C CA . LYS B 1 30 ? -13.781 -14.094 -59.156 1 47.19 30 LYS B CA 1
ATOM 2436 C C . LYS B 1 30 ? -12.945 -15.031 -58.281 1 47.19 30 LYS B C 1
ATOM 2438 O O . LYS B 1 30 ? -12.148 -15.812 -58.812 1 47.19 30 LYS B O 1
ATOM 2443 N N . SER B 1 31 ? -12.445 -14.508 -57.125 1 45.78 31 SER B N 1
ATOM 2444 C CA . SER B 1 31 ? -11.82 -15.477 -56.219 1 45.78 31 SER B CA 1
ATOM 2445 C C . SER B 1 31 ? -12.711 -16.703 -56.031 1 45.78 31 SER B C 1
ATOM 2447 O O . SER B 1 31 ? -13.906 -16.562 -55.781 1 45.78 31 SER B O 1
ATOM 2449 N N . ASN B 1 32 ? -12.586 -17.672 -56.812 1 42.03 32 ASN B N 1
ATOM 2450 C CA . ASN B 1 32 ? -13.227 -18.938 -56.469 1 42.03 32 ASN B CA 1
ATOM 2451 C C . ASN B 1 32 ? -13.125 -19.234 -54.969 1 42.03 32 ASN B C 1
ATOM 2453 O O . ASN B 1 32 ? -12.016 -19.297 -54.406 1 42.03 32 ASN B O 1
ATOM 2457 N N . PRO B 1 33 ? -14.125 -18.703 -54.156 1 46.94 33 PRO B N 1
ATOM 2458 C CA . PRO B 1 33 ? -14.008 -19.156 -52.75 1 46.94 33 PRO B CA 1
ATOM 2459 C C . PRO B 1 33 ? -13.719 -20.641 -52.656 1 46.94 33 PRO B C 1
ATOM 2461 O O . PRO B 1 33 ? -14.617 -21.469 -52.812 1 46.94 33 PRO B O 1
ATOM 2464 N N . LYS B 1 34 ? -12.711 -21.047 -53.281 1 44.25 34 LYS B N 1
ATOM 2465 C CA . LYS B 1 34 ? -12.391 -22.469 -53.125 1 44.25 34 LYS B CA 1
ATOM 2466 C C . LYS B 1 34 ? -12.273 -22.828 -51.656 1 44.25 34 LYS B C 1
ATOM 2468 O O . LYS B 1 34 ? -11.75 -23.875 -51.281 1 44.25 34 LYS B O 1
ATOM 2473 N N . LEU B 1 35 ? -12.406 -21.875 -50.656 1 44.88 35 LEU B N 1
ATOM 2474 C CA . LEU B 1 35 ? -12.461 -22.609 -49.406 1 44.88 35 LEU B CA 1
ATOM 2475 C C . LEU B 1 35 ? -13.641 -23.578 -49.406 1 44.88 35 LEU B C 1
ATOM 2477 O O . LEU B 1 35 ? -14.797 -23.156 -49.469 1 44.88 35 LEU B O 1
ATOM 2481 N N . THR B 1 36 ? -13.641 -24.578 -50.156 1 37.06 36 THR B N 1
ATOM 2482 C CA . THR B 1 36 ? -14.695 -25.594 -50.094 1 37.06 36 THR B CA 1
ATOM 2483 C C . THR B 1 36 ? -15.023 -25.953 -48.656 1 37.06 36 THR B C 1
ATOM 2485 O O . THR B 1 36 ? -14.203 -25.734 -47.75 1 37.06 36 THR B O 1
ATOM 2488 N N . LYS B 1 37 ? -16.219 -26.234 -48.375 1 48.44 37 LYS B N 1
ATOM 2489 C CA . LYS B 1 37 ? -16.734 -26.828 -47.156 1 48.44 37 LYS B CA 1
ATOM 2490 C C . LYS B 1 37 ? -15.797 -27.922 -46.625 1 48.44 37 LYS B C 1
ATOM 2492 O O . LYS B 1 37 ? -15.828 -28.25 -45.438 1 48.44 37 LYS B O 1
ATOM 2497 N N . LYS B 1 38 ? -15.211 -28.625 -47.5 1 45.44 38 LYS B N 1
ATOM 2498 C CA . LYS B 1 38 ? -14.328 -29.719 -47.094 1 45.44 38 LYS B CA 1
ATOM 2499 C C . LYS B 1 38 ? -13.039 -29.172 -46.469 1 45.44 38 LYS B C 1
ATOM 2501 O O . LYS B 1 38 ? -12.422 -29.828 -45.625 1 45.44 38 LYS B O 1
ATOM 2506 N N . ASP B 1 39 ? -12.414 -28.125 -47.031 1 44.84 39 ASP B N 1
ATOM 2507 C CA . ASP B 1 39 ? -11.25 -27.531 -46.375 1 44.84 39 ASP B CA 1
ATOM 2508 C C . ASP B 1 39 ? -11.594 -26.969 -45 1 44.84 39 ASP B C 1
ATOM 2510 O O . ASP B 1 39 ? -10.727 -26.453 -44.312 1 44.84 39 ASP B O 1
ATOM 2514 N N . PHE B 1 40 ? -12.805 -26.344 -44.844 1 45.28 40 PHE B N 1
ATOM 2515 C CA . PHE B 1 40 ? -13.242 -26.297 -43.469 1 45.28 40 PHE B CA 1
ATOM 2516 C C . PHE B 1 40 ? -13.047 -27.656 -42.781 1 45.28 40 PHE B C 1
ATOM 2518 O O . PHE B 1 40 ? -13.93 -28.516 -42.812 1 45.28 40 PHE B O 1
ATOM 2525 N N . LEU B 1 41 ? -12.219 -28.531 -43.344 1 42.31 41 LEU B N 1
ATOM 2526 C CA . LEU B 1 41 ? -11.766 -29.719 -42.625 1 42.31 41 LEU B CA 1
ATOM 2527 C C . LEU B 1 41 ? -11.852 -29.484 -41.094 1 42.31 41 LEU B C 1
ATOM 2529 O O . LEU B 1 41 ? -11.523 -28.406 -40.625 1 42.31 41 LEU B O 1
ATOM 2533 N N . THR B 1 42 ? -12.734 -30.109 -40.375 1 47 42 THR B N 1
ATOM 2534 C CA . THR B 1 42 ? -12.938 -30.297 -38.969 1 47 42 THR B CA 1
ATOM 2535 C C . THR B 1 42 ? -11.609 -30.297 -38.219 1 47 42 THR B C 1
ATOM 2537 O O . THR B 1 42 ? -10.828 -31.25 -38.344 1 47 42 THR B O 1
ATOM 2540 N N . LYS B 1 43 ? -10.789 -29.375 -38.375 1 53.59 43 LYS B N 1
ATOM 2541 C CA . LYS B 1 43 ? -9.656 -29.391 -37.469 1 53.59 43 LYS B CA 1
ATOM 2542 C C . LYS B 1 43 ? -10.008 -30.109 -36.156 1 53.59 43 LYS B C 1
ATOM 2544 O O . LYS B 1 43 ? -10.969 -29.734 -35.469 1 53.59 43 LYS B O 1
ATOM 2549 N N . LYS B 1 44 ? -9.828 -31.344 -35.969 1 63.38 44 LYS B N 1
ATOM 2550 C CA . LYS B 1 44 ? -10.055 -32.188 -34.812 1 63.38 44 LYS B CA 1
ATOM 2551 C C . LYS B 1 44 ? -9.672 -31.469 -33.531 1 63.38 44 LYS B C 1
ATOM 2553 O O . LYS B 1 44 ? -8.523 -31.047 -33.375 1 63.38 44 LYS B O 1
ATOM 2558 N N . VAL B 1 45 ? -10.609 -30.812 -32.812 1 79.38 45 VAL B N 1
ATOM 2559 C CA . VAL B 1 45 ? -10.422 -30.188 -31.5 1 79.38 45 VAL B CA 1
ATOM 2560 C C . VAL B 1 45 ? -10.094 -31.25 -30.469 1 79.38 45 VAL B C 1
ATOM 2562 O O . VAL B 1 45 ? -10.773 -32.281 -30.375 1 79.38 45 VAL B O 1
ATOM 2565 N N . ILE B 1 46 ? -8.891 -31.25 -29.906 1 91.56 46 ILE B N 1
ATOM 2566 C CA . ILE B 1 46 ? -8.438 -32.156 -28.875 1 91.56 46 ILE B CA 1
ATOM 2567 C C . ILE B 1 46 ? -8.828 -31.625 -27.5 1 91.56 46 ILE B C 1
ATOM 2569 O O . ILE B 1 46 ? -8.492 -30.5 -27.141 1 91.56 46 ILE B O 1
ATOM 2573 N N . PRO B 1 47 ? -9.617 -32.406 -26.75 1 96.56 47 PRO B N 1
ATOM 2574 C CA . PRO B 1 47 ? -9.992 -31.938 -25.406 1 96.56 47 PRO B CA 1
ATOM 2575 C C . PRO B 1 47 ? -8.789 -31.828 -24.469 1 96.56 47 PRO B C 1
ATOM 2577 O O . PRO B 1 47 ? -7.859 -32.625 -24.562 1 96.56 47 PRO B O 1
ATOM 2580 N N . LEU B 1 48 ? -8.734 -30.844 -23.641 1 98 48 LEU B N 1
ATOM 2581 C CA . LEU B 1 48 ? -7.703 -30.625 -22.625 1 98 48 LEU B CA 1
ATOM 2582 C C . LEU B 1 48 ? -8.32 -30.219 -21.297 1 98 48 LEU B C 1
ATOM 2584 O O . LEU B 1 48 ? -9 -29.188 -21.219 1 98 48 LEU B O 1
ATOM 2588 N N . ASN B 1 49 ? -8.133 -31.094 -20.25 1 98.44 49 ASN B N 1
ATOM 2589 C CA . ASN B 1 49 ? -8.562 -30.75 -18.891 1 98.44 49 ASN B CA 1
ATOM 2590 C C . ASN B 1 49 ? -7.488 -29.953 -18.141 1 98.44 49 ASN B C 1
ATOM 2592 O O . ASN B 1 49 ? -6.434 -30.5 -17.812 1 98.44 49 ASN B O 1
ATOM 2596 N N . TYR B 1 50 ? -7.805 -28.719 -17.844 1 98.75 50 TYR B N 1
ATOM 2597 C CA . TYR B 1 50 ? -6.883 -27.781 -17.219 1 98.75 50 TYR B CA 1
ATOM 2598 C C . TYR B 1 50 ? -7.309 -27.484 -15.781 1 98.75 50 TYR B C 1
ATOM 2600 O O . TYR B 1 50 ? -8.383 -26.938 -15.547 1 98.75 50 TYR B O 1
ATOM 2608 N N . VAL B 1 51 ? -6.406 -27.844 -14.805 1 98.81 51 VAL B N 1
ATOM 2609 C CA . VAL B 1 51 ? -6.629 -27.516 -13.398 1 98.81 51 VAL B CA 1
ATOM 2610 C C . VAL B 1 51 ? -5.699 -26.391 -12.977 1 98.81 51 VAL B C 1
ATOM 2612 O O . VAL B 1 51 ? -4.484 -26.453 -13.188 1 98.81 51 VAL B O 1
ATOM 2615 N N . ALA B 1 52 ? -6.262 -25.344 -12.492 1 98.88 52 ALA B N 1
ATOM 2616 C CA . ALA B 1 52 ? -5.508 -24.25 -11.875 1 98.88 52 ALA B CA 1
ATOM 2617 C C . ALA B 1 52 ? -5.656 -24.281 -10.359 1 98.88 52 ALA B C 1
ATOM 2619 O O . ALA B 1 52 ? -6.773 -24.25 -9.836 1 98.88 52 ALA B O 1
ATOM 2620 N N . LEU B 1 53 ? -4.535 -24.391 -9.617 1 98.69 53 LEU B N 1
ATOM 2621 C CA . LEU B 1 53 ? -4.512 -24.484 -8.164 1 98.69 53 LEU B CA 1
ATOM 2622 C C . LEU B 1 53 ? -3.641 -23.391 -7.562 1 98.69 53 LEU B C 1
ATOM 2624 O O . LEU B 1 53 ? -2.596 -23.047 -8.117 1 98.69 53 LEU B O 1
ATOM 2628 N N . GLY B 1 54 ? -4.125 -22.844 -6.488 1 98.25 54 GLY B N 1
ATOM 2629 C CA . GLY B 1 54 ? -3.221 -21.891 -5.852 1 98.25 54 GLY B CA 1
ATOM 2630 C C . GLY B 1 54 ? -3.93 -20.891 -4.965 1 98.25 54 GLY B C 1
ATOM 2631 O O . GLY B 1 54 ? -4.832 -21.25 -4.207 1 98.25 54 GLY B O 1
ATOM 2632 N N . ASP B 1 55 ? -3.473 -19.625 -5.004 1 95.62 55 ASP B N 1
ATOM 2633 C CA . ASP B 1 55 ? -3.898 -18.562 -4.086 1 95.62 55 ASP B CA 1
ATOM 2634 C C . ASP B 1 55 ? -4.66 -17.469 -4.828 1 95.62 55 ASP B C 1
ATOM 2636 O O . ASP B 1 55 ? -5.496 -17.75 -5.688 1 95.62 55 ASP B O 1
ATOM 2640 N N . SER B 1 56 ? -4.477 -16.219 -4.434 1 93.56 56 SER B N 1
ATOM 2641 C CA . SER B 1 56 ? -5.227 -15.109 -5.012 1 93.56 56 SER B CA 1
ATOM 2642 C C . SER B 1 56 ? -4.883 -14.914 -6.484 1 93.56 56 SER B C 1
ATOM 2644 O O . SER B 1 56 ? -5.715 -14.445 -7.266 1 93.56 56 SER B O 1
ATOM 2646 N N . LEU B 1 57 ? -3.658 -15.18 -6.91 1 95.31 57 LEU B N 1
ATOM 2647 C CA . LEU B 1 57 ? -3.266 -15.023 -8.305 1 95.31 57 LEU B CA 1
ATOM 2648 C C . LEU B 1 57 ? -4.047 -15.984 -9.195 1 95.31 57 LEU B C 1
ATOM 2650 O O . LEU B 1 57 ? -4.508 -15.602 -10.273 1 95.31 57 LEU B O 1
ATOM 2654 N N . THR B 1 58 ? -4.176 -17.203 -8.719 1 97.94 58 THR B N 1
ATOM 2655 C CA . THR B 1 58 ? -4.98 -18.172 -9.445 1 97.94 58 THR B CA 1
ATOM 2656 C C . THR B 1 58 ? -6.457 -17.812 -9.398 1 97.94 58 THR B C 1
ATOM 2658 O O . THR B 1 58 ? -7.16 -17.906 -10.406 1 97.94 58 THR B O 1
ATOM 2661 N N . GLU B 1 59 ? -6.922 -17.328 -8.234 1 95 59 GLU B N 1
ATOM 2662 C CA . GLU B 1 59 ? -8.312 -16.891 -8.086 1 95 59 GLU B CA 1
ATOM 2663 C C . GLU B 1 59 ? -8.648 -15.773 -9.07 1 95 59 GLU B C 1
ATOM 2665 O O . GLU B 1 59 ? -9.773 -15.688 -9.555 1 95 59 GLU B O 1
ATOM 2670 N N . GLY B 1 60 ? -7.684 -14.852 -9.289 1 94.75 60 GLY B N 1
ATOM 2671 C CA . GLY B 1 60 ? -7.891 -13.734 -10.203 1 94.75 60 GLY B CA 1
ATOM 2672 C C . GLY B 1 60 ? -8.203 -12.43 -9.484 1 94.75 60 GLY B C 1
ATOM 2673 O O . GLY B 1 60 ? -8.922 -11.578 -10.016 1 94.75 60 GLY B O 1
ATOM 2674 N N . VAL B 1 61 ? -7.695 -12.32 -8.289 1 89 61 VAL B N 1
ATOM 2675 C CA . VAL B 1 61 ? -7.93 -11.094 -7.531 1 89 61 VAL B CA 1
ATOM 2676 C C . VAL B 1 61 ? -7.305 -9.906 -8.266 1 89 61 VAL B C 1
ATOM 2678 O O . VAL B 1 61 ? -6.156 -9.977 -8.703 1 89 61 VAL B O 1
ATOM 2681 N N . GLY B 1 62 ? -8.086 -8.844 -8.383 1 86.19 62 GLY B N 1
ATOM 2682 C CA . GLY B 1 62 ? -7.613 -7.652 -9.07 1 86.19 62 GLY B CA 1
ATOM 2683 C C . GLY B 1 62 ? -8.078 -7.578 -10.516 1 86.19 62 GLY B C 1
ATOM 2684 O O . GLY B 1 62 ? -7.941 -6.539 -11.164 1 86.19 62 GLY B O 1
ATOM 2685 N N . ASP B 1 63 ? -8.562 -8.711 -10.969 1 89.06 63 ASP B N 1
ATOM 2686 C CA . ASP B 1 63 ? -9.148 -8.727 -12.297 1 89.06 63 ASP B CA 1
ATOM 2687 C C . ASP B 1 63 ? -10.492 -8 -12.312 1 89.06 63 ASP B C 1
ATOM 2689 O O . ASP B 1 63 ? -11.5 -8.539 -11.852 1 89.06 63 ASP B O 1
ATOM 2693 N N . THR B 1 64 ? -10.547 -6.883 -12.922 1 81.25 64 THR B N 1
ATOM 2694 C CA . THR B 1 64 ? -11.75 -6.059 -12.859 1 81.25 64 THR B CA 1
ATOM 2695 C C . THR B 1 64 ? -12.812 -6.574 -13.828 1 81.25 64 THR B C 1
ATOM 2697 O O . THR B 1 64 ? -13.977 -6.195 -13.734 1 81.25 64 THR B O 1
ATOM 2700 N N . THR B 1 65 ? -12.445 -7.461 -14.711 1 83.69 65 THR B N 1
ATOM 2701 C CA . THR B 1 65 ? -13.398 -8.047 -15.648 1 83.69 65 THR B CA 1
ATOM 2702 C C . THR B 1 65 ? -14.125 -9.227 -15.016 1 83.69 65 THR B C 1
ATOM 2704 O O . THR B 1 65 ? -15.102 -9.734 -15.57 1 83.69 65 THR B O 1
ATOM 2707 N N . SER B 1 66 ? -13.648 -9.68 -13.906 1 82.25 66 SER B N 1
ATOM 2708 C CA . SER B 1 66 ? -14.203 -10.797 -13.156 1 82.25 66 SER B CA 1
ATOM 2709 C C . SER B 1 66 ? -14.211 -12.078 -14 1 82.25 66 SER B C 1
ATOM 2711 O O . SER B 1 66 ? -15.086 -12.93 -13.836 1 82.25 66 SER B O 1
ATOM 2713 N N . GLN B 1 67 ? -13.273 -12.195 -14.914 1 85.56 67 GLN B N 1
ATOM 2714 C CA . GLN B 1 67 ? -13.211 -13.367 -15.773 1 85.56 67 GLN B CA 1
ATOM 2715 C C . GLN B 1 67 ? -12.359 -14.469 -15.148 1 85.56 67 GLN B C 1
ATOM 2717 O O . GLN B 1 67 ? -12.438 -15.633 -15.555 1 85.56 67 GLN B O 1
ATOM 2722 N N . GLY B 1 68 ? -11.523 -14.109 -14.242 1 89 68 GLY B N 1
ATOM 2723 C CA . GLY B 1 68 ? -10.812 -15.172 -13.555 1 89 68 GLY B CA 1
ATOM 2724 C C . GLY B 1 68 ? -9.305 -15.078 -13.703 1 89 68 GLY B C 1
ATOM 2725 O O . GLY B 1 68 ? -8.602 -16.094 -13.633 1 89 68 GLY B O 1
ATOM 2726 N N . GLY B 1 69 ? -8.773 -13.93 -13.984 1 95.62 69 GLY B N 1
ATOM 2727 C CA . GLY B 1 69 ? -7.336 -13.711 -14.008 1 95.62 69 GLY B CA 1
ATOM 2728 C C . GLY B 1 69 ? -6.652 -14.344 -15.203 1 95.62 69 GLY B C 1
ATOM 2729 O O . GLY B 1 69 ? -7.113 -14.203 -16.344 1 95.62 69 GLY B O 1
ATOM 2730 N N . PHE B 1 70 ? -5.543 -15.039 -14.961 1 97.88 70 PHE B N 1
ATOM 2731 C CA . PHE B 1 70 ? -4.742 -15.539 -16.062 1 97.88 70 PHE B CA 1
ATOM 2732 C C . PHE B 1 70 ? -5.281 -16.875 -16.562 1 97.88 70 PHE B C 1
ATOM 2734 O O . PHE B 1 70 ? -4.91 -17.344 -17.641 1 97.88 70 PHE B O 1
ATOM 2741 N N . VAL B 1 71 ? -6.23 -17.516 -15.859 1 98.44 71 VAL B N 1
ATOM 2742 C CA . VAL B 1 71 ? -6.688 -18.875 -16.156 1 98.44 71 VAL B CA 1
ATOM 2743 C C . VAL B 1 71 ? -7.488 -18.875 -17.453 1 98.44 71 VAL B C 1
ATOM 2745 O O . VAL B 1 71 ? -7.172 -19.609 -18.391 1 98.44 71 VAL B O 1
ATOM 2748 N N . PRO B 1 72 ? -8.508 -18 -17.625 1 97.94 72 PRO B N 1
ATOM 2749 C CA . PRO B 1 72 ? -9.211 -17.969 -18.906 1 97.94 72 PRO B CA 1
ATOM 2750 C C . PRO B 1 72 ? -8.328 -17.484 -20.062 1 97.94 72 PRO B C 1
ATOM 2752 O O . PRO B 1 72 ? -8.492 -17.922 -21.203 1 97.94 72 PRO B O 1
ATOM 2755 N N . LEU B 1 73 ? -7.449 -16.562 -19.766 1 97.75 73 LEU B N 1
ATOM 2756 C CA . LEU B 1 73 ? -6.535 -16.062 -20.781 1 97.75 73 LEU B CA 1
ATOM 2757 C C . LEU B 1 73 ? -5.648 -17.188 -21.312 1 97.75 73 LEU B C 1
ATOM 2759 O O . LEU B 1 73 ? -5.438 -17.297 -22.516 1 97.75 73 LEU B O 1
ATOM 2763 N N . LEU B 1 74 ? -5.168 -18 -20.406 1 98.5 74 LEU B N 1
ATOM 2764 C CA . LEU B 1 74 ? -4.336 -19.125 -20.812 1 98.5 74 LEU B CA 1
ATOM 2765 C C . LEU B 1 74 ? -5.141 -20.141 -21.609 1 98.5 74 LEU B C 1
ATOM 2767 O O . LEU B 1 74 ? -4.656 -20.672 -22.625 1 98.5 74 LEU B O 1
ATOM 2771 N N . SER B 1 75 ? -6.371 -20.406 -21.188 1 98.31 75 SER B N 1
ATOM 2772 C CA . SER B 1 75 ? -7.254 -21.328 -21.891 1 98.31 75 SER B CA 1
ATOM 2773 C C . SER B 1 75 ? -7.461 -20.891 -23.344 1 98.31 75 SER B C 1
ATOM 2775 O O . SER B 1 75 ? -7.387 -21.703 -24.266 1 98.31 75 SER B O 1
ATOM 2777 N N . GLU B 1 76 ? -7.68 -19.625 -23.484 1 97.44 76 GLU B N 1
ATOM 2778 C CA . GLU B 1 76 ? -7.887 -19.078 -24.812 1 97.44 76 GLU B CA 1
ATOM 2779 C C . GLU B 1 76 ? -6.621 -19.188 -25.656 1 97.44 76 GLU B C 1
ATOM 2781 O O . GLU B 1 76 ? -6.688 -19.516 -26.844 1 97.44 76 GLU B O 1
ATOM 2786 N N . SER B 1 77 ? -5.512 -18.891 -25.062 1 97.94 77 SER B N 1
ATOM 2787 C CA . SER B 1 77 ? -4.242 -18.984 -25.781 1 97.94 77 SER B CA 1
ATOM 2788 C C . SER B 1 77 ? -3.971 -20.422 -26.234 1 97.94 77 SER B C 1
ATOM 2790 O O . SER B 1 77 ? -3.502 -20.641 -27.359 1 97.94 77 SER B O 1
ATOM 2792 N N . LEU B 1 78 ? -4.258 -21.391 -25.391 1 98.06 78 LEU B N 1
ATOM 2793 C CA . LEU B 1 78 ? -4.07 -22.797 -25.703 1 98.06 78 LEU B CA 1
ATOM 2794 C C . LEU B 1 78 ? -4.977 -23.219 -26.859 1 98.06 78 LEU B C 1
ATOM 2796 O O . LEU B 1 78 ? -4.566 -23.984 -27.734 1 98.06 78 LEU B O 1
ATOM 2800 N N . HIS B 1 79 ? -6.207 -22.734 -26.859 1 96.94 79 HIS B N 1
ATOM 2801 C CA . HIS B 1 79 ? -7.141 -23 -27.938 1 96.94 79 HIS B CA 1
ATOM 2802 C C . HIS B 1 79 ? -6.637 -22.422 -29.25 1 96.94 79 HIS B C 1
ATOM 2804 O O . HIS B 1 79 ? -6.578 -23.109 -30.266 1 96.94 79 HIS B O 1
ATOM 2810 N N . ASN B 1 80 ? -6.23 -21.203 -29.203 1 96.06 80 ASN B N 1
ATOM 2811 C CA . ASN B 1 80 ? -5.844 -20.469 -30.406 1 96.06 80 ASN B CA 1
ATOM 2812 C C . ASN B 1 80 ? -4.562 -21.031 -31.016 1 96.06 80 ASN B C 1
ATOM 2814 O O . ASN B 1 80 ? -4.449 -21.141 -32.219 1 96.06 80 ASN B O 1
ATOM 2818 N N . ARG B 1 81 ? -3.686 -21.406 -30.141 1 95.19 81 ARG B N 1
ATOM 2819 C CA . ARG B 1 81 ? -2.363 -21.781 -30.625 1 95.19 81 ARG B CA 1
ATOM 2820 C C . ARG B 1 81 ? -2.324 -23.266 -31 1 95.19 81 ARG B C 1
ATOM 2822 O O . ARG B 1 81 ? -1.659 -23.641 -31.969 1 95.19 81 ARG B O 1
ATOM 2829 N N . TYR B 1 82 ? -3.055 -24.109 -30.266 1 95.75 82 TYR B N 1
ATOM 2830 C CA . TYR B 1 82 ? -2.875 -25.547 -30.453 1 95.75 82 TYR B CA 1
ATOM 2831 C C . TYR B 1 82 ? -4.203 -26.234 -30.75 1 95.75 82 TYR B C 1
ATOM 2833 O O . TYR B 1 82 ? -4.273 -27.453 -30.828 1 95.75 82 TYR B O 1
ATOM 2841 N N . SER B 1 83 ? -5.305 -25.469 -30.844 1 95.19 83 SER B N 1
ATOM 2842 C CA . SER B 1 83 ? -6.637 -25.953 -31.172 1 95.19 83 SER B CA 1
ATOM 2843 C C . SER B 1 83 ? -7.164 -26.906 -30.109 1 95.19 83 SER B C 1
ATOM 2845 O O . SER B 1 83 ? -7.832 -27.891 -30.422 1 95.19 83 SER B O 1
ATOM 2847 N N . TYR B 1 84 ? -6.809 -26.656 -28.828 1 96.31 84 TYR B N 1
ATOM 2848 C CA . TYR B 1 84 ? -7.383 -27.406 -27.719 1 96.31 84 TYR B CA 1
ATOM 2849 C C . TYR B 1 84 ? -8.781 -26.906 -27.391 1 96.31 84 TYR B C 1
ATOM 2851 O O . TYR B 1 84 ? -9.039 -25.703 -27.406 1 96.31 84 TYR B O 1
ATOM 2859 N N . GLN B 1 85 ? -9.648 -27.844 -27.125 1 97.06 85 GLN B N 1
ATOM 2860 C CA . GLN B 1 85 ? -10.875 -27.516 -26.406 1 97.06 85 GLN B CA 1
ATOM 2861 C C . GLN B 1 85 ? -10.656 -27.594 -24.891 1 97.06 85 GLN B C 1
ATOM 2863 O O . GLN B 1 85 ? -10.781 -28.656 -24.297 1 97.06 85 GLN B O 1
ATOM 2868 N N . VAL B 1 86 ? -10.469 -26.531 -24.281 1 98 86 VAL B N 1
ATOM 2869 C CA . VAL B 1 86 ? -9.984 -26.5 -22.891 1 98 86 VAL B CA 1
ATOM 2870 C C . VAL B 1 86 ? -11.172 -26.438 -21.938 1 98 86 VAL B C 1
ATOM 2872 O O . VAL B 1 86 ? -12.055 -25.594 -22.078 1 98 86 VAL B O 1
ATOM 2875 N N . THR B 1 87 ? -11.281 -27.359 -21.047 1 98.12 87 THR B N 1
ATOM 2876 C CA . THR B 1 87 ? -12.133 -27.281 -19.859 1 98.12 87 THR B CA 1
ATOM 2877 C C . THR B 1 87 ? -11.305 -26.984 -18.609 1 98.12 87 THR B C 1
ATOM 2879 O O . THR B 1 87 ? -10.461 -27.797 -18.219 1 98.12 87 THR B O 1
ATOM 2882 N N . SER B 1 88 ? -11.539 -25.844 -18.031 1 98.12 88 SER B N 1
ATOM 2883 C CA . SER B 1 88 ? -10.711 -25.438 -16.906 1 98.12 88 SER B CA 1
ATOM 2884 C C . SER B 1 88 ? -11.516 -25.391 -15.617 1 98.12 88 SER B C 1
ATOM 2886 O O . SER B 1 88 ? -12.719 -25.141 -15.633 1 98.12 88 SER B O 1
ATOM 2888 N N . VAL B 1 89 ? -10.852 -25.719 -14.5 1 98 89 VAL B N 1
ATOM 2889 C CA . VAL B 1 89 ? -11.383 -25.516 -13.156 1 98 89 VAL B CA 1
ATOM 2890 C C . VAL B 1 89 ? -10.406 -24.688 -12.328 1 98 89 VAL B C 1
ATOM 2892 O O . VAL B 1 89 ? -9.188 -24.891 -12.406 1 98 89 VAL B O 1
ATOM 2895 N N . ASN B 1 90 ? -10.93 -23.734 -11.625 1 98 90 ASN B N 1
ATOM 2896 C CA . ASN B 1 90 ? -10.125 -22.812 -10.844 1 98 90 ASN B CA 1
ATOM 2897 C C . ASN B 1 90 ? -10.258 -23.078 -9.352 1 98 90 ASN B C 1
ATOM 2899 O O . ASN B 1 90 ? -11.305 -22.812 -8.758 1 98 90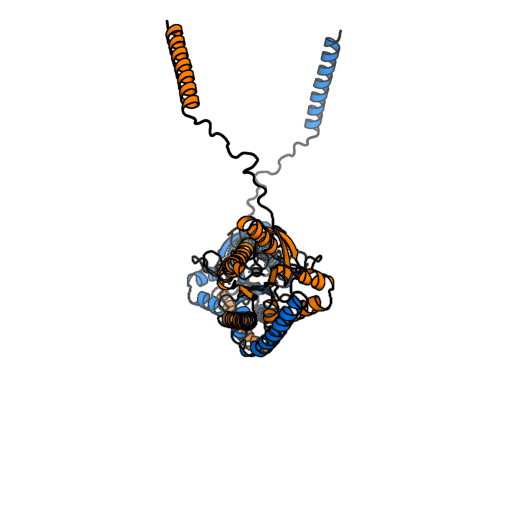 ASN B O 1
ATOM 2903 N N . TYR B 1 91 ? -9.203 -23.484 -8.719 1 98.12 91 TYR B N 1
ATOM 2904 C CA . TYR B 1 91 ? -9.148 -23.75 -7.285 1 98.12 91 TYR B CA 1
ATOM 2905 C C . TYR B 1 91 ? -8.273 -22.734 -6.574 1 98.12 91 TYR B C 1
ATOM 2907 O O . TYR B 1 91 ? -7.547 -23.078 -5.633 1 98.12 91 TYR B O 1
ATOM 2915 N N . GLY B 1 92 ? -8.242 -21.484 -7.109 1 96.81 92 GLY B N 1
ATOM 2916 C CA . GLY B 1 92 ? -7.59 -20.391 -6.402 1 96.81 92 GLY B CA 1
ATOM 2917 C C . GLY B 1 92 ? -8.375 -19.906 -5.203 1 96.81 92 GLY B C 1
ATOM 2918 O O . GLY B 1 92 ? -9.594 -19.734 -5.281 1 96.81 92 GLY B O 1
ATOM 2919 N N . VAL B 1 93 ? -7.695 -19.766 -4.047 1 93.44 93 VAL B N 1
ATOM 2920 C CA . VAL B 1 93 ? -8.289 -19.172 -2.855 1 93.44 93 VAL B CA 1
ATOM 2921 C C . VAL B 1 93 ? -7.371 -18.078 -2.307 1 93.44 93 VAL B C 1
ATOM 2923 O O . VAL B 1 93 ? -6.242 -18.359 -1.901 1 93.44 93 VAL B O 1
ATOM 2926 N N . SER B 1 94 ? -7.891 -16.875 -2.318 1 91.25 94 SER B N 1
ATOM 2927 C CA . SER B 1 94 ? -7.129 -15.703 -1.9 1 91.25 94 SER B CA 1
ATOM 2928 C C . SER B 1 94 ? -6.57 -15.883 -0.492 1 91.25 94 SER B C 1
ATOM 2930 O O . SER B 1 94 ? -7.277 -16.344 0.408 1 91.25 94 SER B O 1
ATOM 2932 N N . GLY B 1 95 ? -5.266 -15.602 -0.271 1 89.19 95 GLY B N 1
ATOM 2933 C CA . GLY B 1 95 ? -4.645 -15.57 1.044 1 89.19 95 GLY B CA 1
ATOM 2934 C C . GLY B 1 95 ? -4.059 -16.906 1.458 1 89.19 95 GLY B C 1
ATOM 2935 O O . GLY B 1 95 ? -3.34 -17 2.455 1 89.19 95 GLY B O 1
ATOM 2936 N N . ASN B 1 96 ? -4.285 -17.969 0.683 1 94.5 96 ASN B N 1
ATOM 2937 C CA . ASN B 1 96 ? -3.818 -19.281 1.092 1 94.5 96 ASN B CA 1
ATOM 2938 C C . ASN B 1 96 ? -2.299 -19.391 1.016 1 94.5 96 ASN B C 1
ATOM 2940 O O . ASN B 1 96 ? -1.69 -18.969 0.032 1 94.5 96 ASN B O 1
ATOM 2944 N N . THR B 1 97 ? -1.681 -19.875 2.053 1 94.25 97 THR B N 1
ATOM 2945 C CA . THR B 1 97 ? -0.279 -20.281 2.09 1 94.25 97 THR B CA 1
ATOM 2946 C C . THR B 1 97 ? -0.108 -21.688 1.534 1 94.25 97 THR B C 1
ATOM 2948 O O . THR B 1 97 ? -1.093 -22.359 1.242 1 94.25 97 THR B O 1
ATOM 2951 N N . SER B 1 98 ? 1.156 -22.078 1.394 1 98 98 SER B N 1
ATOM 2952 C CA . SER B 1 98 ? 1.432 -23.438 0.962 1 98 98 SER B CA 1
ATOM 2953 C C . SER B 1 98 ? 0.781 -24.453 1.895 1 98 98 SER B C 1
ATOM 2955 O O . SER B 1 98 ? 0.28 -25.484 1.444 1 98 98 SER B O 1
ATOM 2957 N N . GLN B 1 99 ? 0.707 -24.109 3.236 1 96.25 99 GLN B N 1
ATOM 2958 C CA . GLN B 1 99 ? 0.087 -25 4.211 1 96.25 99 GLN B CA 1
ATOM 2959 C C . GLN B 1 99 ? -1.408 -25.156 3.943 1 96.25 99 GLN B C 1
ATOM 2961 O O . GLN B 1 99 ? -1.941 -26.266 3.988 1 96.25 99 GLN B O 1
ATOM 2966 N N . GLN B 1 100 ? -2.045 -24.094 3.621 1 96.44 100 GLN B N 1
ATOM 2967 C CA . GLN B 1 100 ? -3.488 -24.109 3.406 1 96.44 100 GLN B CA 1
ATOM 2968 C C . GLN B 1 100 ? -3.842 -24.781 2.078 1 96.44 100 GLN B C 1
ATOM 2970 O O . GLN B 1 100 ? -4.859 -25.453 1.973 1 96.44 100 GLN B O 1
ATOM 2975 N N . ILE B 1 101 ? -3.02 -24.625 1.053 1 97.62 101 ILE B N 1
ATOM 2976 C CA . ILE B 1 101 ? -3.209 -25.297 -0.233 1 97.62 101 ILE B CA 1
ATOM 2977 C C . ILE B 1 101 ? -3.07 -26.797 -0.062 1 97.62 101 ILE B C 1
ATOM 2979 O O . ILE B 1 101 ? -3.922 -27.562 -0.522 1 97.62 101 ILE B O 1
ATOM 2983 N N . LEU B 1 102 ? -2.029 -27.234 0.631 1 97.88 102 LEU B N 1
ATOM 2984 C CA . LEU B 1 102 ? -1.81 -28.656 0.888 1 97.88 102 LEU B CA 1
ATOM 2985 C C . LEU B 1 102 ? -2.986 -29.25 1.647 1 97.88 102 LEU B C 1
ATOM 2987 O O . LEU B 1 102 ? -3.441 -30.359 1.323 1 97.88 102 LEU B O 1
ATOM 2991 N N . LYS B 1 103 ? -3.486 -28.453 2.656 1 97.31 103 LYS B N 1
ATOM 2992 C CA . LYS B 1 103 ? -4.633 -28.922 3.432 1 97.31 103 LYS B CA 1
ATOM 2993 C C . LYS B 1 103 ? -5.852 -29.141 2.537 1 97.31 103 LYS B C 1
ATOM 2995 O O . LYS B 1 103 ? -6.535 -30.156 2.648 1 97.31 103 LYS B O 1
ATOM 3000 N N . ARG B 1 104 ? -6.125 -28.234 1.604 1 98.25 104 ARG B N 1
ATOM 3001 C CA . ARG B 1 104 ? -7.262 -28.375 0.702 1 98.25 104 ARG B CA 1
ATOM 3002 C C . ARG B 1 104 ? -7.09 -29.578 -0.214 1 98.25 104 ARG B C 1
ATOM 3004 O O . ARG B 1 104 ? -8.055 -30.297 -0.483 1 98.25 104 ARG B O 1
ATOM 3011 N N . MET B 1 105 ? -5.879 -29.859 -0.695 1 97.88 105 MET B N 1
ATOM 3012 C CA . MET B 1 105 ? -5.609 -30.984 -1.578 1 97.88 105 MET B CA 1
ATOM 3013 C C . MET B 1 105 ? -5.879 -32.312 -0.867 1 97.88 105 MET B C 1
ATOM 3015 O O . MET B 1 105 ? -6.242 -33.312 -1.504 1 97.88 105 MET B O 1
ATOM 3019 N N . THR B 1 106 ? -5.703 -32.312 0.469 1 96.19 106 THR B N 1
ATOM 3020 C CA . THR B 1 106 ? -5.801 -33.531 1.235 1 96.19 106 THR B CA 1
ATOM 3021 C C . THR B 1 106 ? -7.227 -33.75 1.736 1 96.19 106 THR B C 1
ATOM 3023 O O . THR B 1 106 ? -7.645 -34.875 1.973 1 96.19 106 THR B O 1
ATOM 3026 N N . THR B 1 107 ? -8.008 -32.656 1.829 1 97.44 107 THR B N 1
ATOM 3027 C CA . THR B 1 107 ? -9.297 -32.781 2.496 1 97.44 107 THR B CA 1
ATOM 3028 C C . THR B 1 107 ? -10.438 -32.656 1.496 1 97.44 107 THR B C 1
ATOM 3030 O O . THR B 1 107 ? -11.57 -33.031 1.781 1 97.44 107 THR B O 1
ATOM 3033 N N . ASP B 1 108 ? -10.227 -32.062 0.355 1 97.19 108 ASP B N 1
ATOM 3034 C CA . ASP B 1 108 ? -11.273 -31.859 -0.64 1 97.19 108 ASP B CA 1
ATOM 3035 C C . ASP B 1 108 ? -11.25 -32.938 -1.705 1 97.19 108 ASP B C 1
ATOM 3037 O O . ASP B 1 108 ? -10.406 -32.938 -2.605 1 97.19 108 ASP B O 1
ATOM 3041 N N . PRO B 1 109 ? -12.18 -33.875 -1.75 1 97.25 109 PRO B N 1
ATOM 3042 C CA . PRO B 1 109 ? -12.164 -34.969 -2.703 1 97.25 109 PRO B CA 1
ATOM 3043 C C . PRO B 1 109 ? -12.336 -34.5 -4.148 1 97.25 109 PRO B C 1
ATOM 3045 O O . PRO B 1 109 ? -11.867 -35.188 -5.074 1 97.25 109 PRO B O 1
ATOM 3048 N N . GLN B 1 110 ? -12.953 -33.375 -4.348 1 98.12 110 GLN B N 1
ATOM 3049 C CA . GLN B 1 110 ? -13.148 -32.875 -5.707 1 98.12 110 GLN B CA 1
ATOM 3050 C C . GLN B 1 110 ? -11.82 -32.469 -6.332 1 98.12 110 GLN B C 1
ATOM 3052 O O . GLN B 1 110 ? -11.602 -32.688 -7.527 1 98.12 110 GLN B O 1
ATOM 3057 N N . ILE B 1 111 ? -10.961 -31.844 -5.559 1 98.31 111 ILE B N 1
ATOM 3058 C CA . ILE B 1 111 ? -9.641 -31.484 -6.062 1 98.31 111 ILE B CA 1
ATOM 3059 C C . ILE B 1 111 ? -8.883 -32.75 -6.48 1 98.31 111 ILE B C 1
ATOM 3061 O O . ILE B 1 111 ? -8.273 -32.781 -7.551 1 98.31 111 ILE B O 1
ATOM 3065 N N . GLU B 1 112 ? -8.961 -33.75 -5.668 1 96.69 112 GLU B N 1
ATOM 3066 C CA . GLU B 1 112 ? -8.281 -35 -5.969 1 96.69 112 GLU B CA 1
ATOM 3067 C C . GLU B 1 112 ? -8.797 -35.625 -7.273 1 96.69 112 GLU B C 1
ATOM 3069 O O . GLU B 1 112 ? -8 -36.062 -8.109 1 96.69 112 GLU B O 1
ATOM 3074 N N . LYS B 1 113 ? -10.078 -35.656 -7.492 1 98.06 113 LYS B N 1
ATOM 3075 C CA . LYS B 1 113 ? -10.695 -36.219 -8.688 1 98.06 113 LYS B CA 1
ATOM 3076 C C . LYS B 1 113 ? -10.297 -35.438 -9.938 1 98.06 113 LYS B C 1
ATOM 3078 O O . LYS B 1 113 ? -9.992 -36.031 -10.969 1 98.06 113 LYS B O 1
ATOM 3083 N N . ASP B 1 114 ? -10.273 -34.156 -9.836 1 98.5 114 ASP B N 1
ATOM 3084 C CA . ASP B 1 114 ? -9.93 -33.312 -10.984 1 98.5 114 ASP B CA 1
ATOM 3085 C C . ASP B 1 114 ? -8.453 -33.469 -11.344 1 98.5 114 ASP B C 1
ATOM 3087 O O . ASP B 1 114 ? -8.094 -33.469 -12.523 1 98.5 114 ASP B O 1
ATOM 3091 N N . LEU B 1 115 ? -7.594 -33.594 -10.359 1 98.12 115 LEU B N 1
ATOM 3092 C CA . LEU B 1 115 ? -6.164 -33.75 -10.602 1 98.12 115 LEU B CA 1
ATOM 3093 C C . LEU B 1 115 ? -5.883 -35.094 -11.281 1 98.12 115 LEU B C 1
ATOM 3095 O O . LEU B 1 115 ? -4.996 -35.188 -12.133 1 98.12 115 LEU B O 1
ATOM 3099 N N . GLU B 1 116 ? -6.707 -36.094 -10.945 1 97.75 116 GLU B N 1
ATOM 3100 C CA . GLU B 1 116 ? -6.555 -37.406 -11.547 1 97.75 116 GLU B CA 1
ATOM 3101 C C . GLU B 1 116 ? -6.773 -37.344 -13.062 1 97.75 116 GLU B C 1
ATOM 3103 O O . GLU B 1 116 ? -6.113 -38.062 -13.812 1 97.75 116 GLU B O 1
ATOM 3108 N N . LYS B 1 117 ? -7.625 -36.469 -13.516 1 97.5 117 LYS B N 1
ATOM 3109 C CA . LYS B 1 117 ? -8.016 -36.406 -14.922 1 97.5 117 LYS B CA 1
ATOM 3110 C C . LYS B 1 117 ? -7.348 -35.25 -15.633 1 97.5 117 LYS B C 1
ATOM 3112 O O . LYS B 1 117 ? -7.586 -35 -16.812 1 97.5 117 LYS B O 1
ATOM 3117 N N . ALA B 1 118 ? -6.512 -34.5 -14.93 1 98.44 118 ALA B N 1
ATOM 3118 C CA . ALA B 1 118 ? -5.941 -33.281 -15.469 1 98.44 118 ALA B CA 1
ATOM 3119 C C . ALA B 1 118 ? -4.898 -33.562 -16.531 1 98.44 118 ALA B C 1
ATOM 3121 O O . ALA B 1 118 ? -4.113 -34.5 -16.406 1 98.44 118 ALA B O 1
ATOM 3122 N N . ASP B 1 119 ? -4.859 -32.719 -17.594 1 98.12 119 ASP B N 1
ATOM 3123 C CA . ASP B 1 119 ? -3.826 -32.75 -18.625 1 98.12 119 ASP B CA 1
ATOM 3124 C C . ASP B 1 119 ? -2.775 -31.688 -18.391 1 98.12 119 ASP B C 1
ATOM 3126 O O . ASP B 1 119 ? -1.679 -31.75 -18.953 1 98.12 119 ASP B O 1
ATOM 3130 N N . LEU B 1 120 ? -3.125 -30.703 -17.594 1 98.44 120 LEU B N 1
ATOM 3131 C CA . LEU B 1 120 ? -2.289 -29.547 -17.281 1 98.44 120 LEU B CA 1
ATOM 3132 C C . LEU B 1 120 ? -2.629 -28.969 -15.914 1 98.44 120 LEU B C 1
ATOM 3134 O O . LEU B 1 120 ? -3.805 -28.844 -15.562 1 98.44 120 LEU B O 1
ATOM 3138 N N . LEU B 1 121 ? -1.581 -28.703 -15.117 1 98.81 121 LEU B N 1
ATOM 3139 C CA . LEU B 1 121 ? -1.76 -28.031 -13.836 1 98.81 121 LEU B CA 1
ATOM 3140 C C . LEU B 1 121 ? -0.902 -26.766 -13.75 1 98.81 121 LEU B C 1
ATOM 3142 O O . LEU B 1 121 ? 0.303 -26.812 -14.008 1 98.81 121 LEU B O 1
ATOM 3146 N N . THR B 1 122 ? -1.508 -25.625 -13.539 1 98.88 122 THR B N 1
ATOM 3147 C CA . THR B 1 122 ? -0.775 -24.453 -13.094 1 98.88 122 THR B CA 1
ATOM 3148 C C . THR B 1 122 ? -0.918 -24.266 -11.586 1 98.88 122 THR B C 1
ATOM 3150 O O . THR B 1 122 ? -1.984 -24.531 -11.023 1 98.88 122 THR B O 1
ATOM 3153 N N . LEU B 1 123 ? 0.175 -23.844 -10.914 1 98.75 123 LEU B N 1
ATOM 3154 C CA . LEU B 1 123 ? 0.21 -23.672 -9.469 1 98.75 123 LEU B CA 1
ATOM 3155 C C . LEU B 1 123 ? 0.81 -22.328 -9.078 1 98.75 123 LEU B C 1
ATOM 3157 O O . LEU B 1 123 ? 1.915 -22 -9.508 1 98.75 123 LEU B O 1
ATOM 3161 N N . THR B 1 124 ? 0.091 -21.484 -8.398 1 98.44 124 THR B N 1
ATOM 3162 C CA . THR B 1 124 ? 0.62 -20.312 -7.719 1 98.44 124 THR B CA 1
ATOM 3163 C C . THR B 1 124 ? 0.699 -20.547 -6.215 1 98.44 124 THR B C 1
ATOM 3165 O O . THR B 1 124 ? -0.294 -20.922 -5.586 1 98.44 124 THR B O 1
ATOM 3168 N N . VAL B 1 125 ? 1.918 -20.391 -5.586 1 97.62 125 VAL B N 1
ATOM 3169 C CA . VAL B 1 125 ? 2.162 -20.688 -4.18 1 97.62 125 VAL B CA 1
ATOM 3170 C C . VAL B 1 125 ? 3.412 -19.953 -3.705 1 97.62 125 VAL B C 1
ATOM 3172 O O . VAL B 1 125 ? 4.305 -19.641 -4.504 1 97.62 125 VAL B O 1
ATOM 3175 N N . GLY B 1 126 ? 3.482 -19.594 -2.441 1 96 126 GLY B N 1
ATOM 3176 C CA . GLY B 1 126 ? 4.699 -19.047 -1.853 1 96 126 GLY B CA 1
ATOM 3177 C C . GLY B 1 126 ? 4.566 -17.594 -1.437 1 96 126 GLY B C 1
ATOM 3178 O O . GLY B 1 126 ? 5.098 -17.203 -0.402 1 96 126 GLY B O 1
ATOM 3179 N N . GLY B 1 127 ? 3.855 -16.734 -2.246 1 93.75 127 GLY B N 1
ATOM 3180 C CA . GLY B 1 127 ? 3.719 -15.32 -1.937 1 93.75 127 GLY B CA 1
ATOM 3181 C C . GLY B 1 127 ? 3.133 -15.062 -0.561 1 93.75 127 GLY B C 1
ATOM 3182 O O . GLY B 1 127 ? 3.654 -14.242 0.199 1 93.75 127 GLY B O 1
ATOM 3183 N N . ASN B 1 128 ? 2.121 -15.781 -0.166 1 90.75 128 ASN B N 1
ATOM 3184 C CA . ASN B 1 128 ? 1.452 -15.586 1.114 1 90.75 128 ASN B CA 1
ATOM 3185 C C . ASN B 1 128 ? 2.275 -16.141 2.271 1 90.75 128 ASN B C 1
ATOM 3187 O O . ASN B 1 128 ? 2.109 -15.727 3.418 1 90.75 128 ASN B O 1
ATOM 3191 N N . ASP B 1 129 ? 3.193 -17.125 1.957 1 94.38 129 ASP B N 1
ATOM 3192 C CA . ASP B 1 129 ? 4.133 -17.594 2.971 1 94.38 129 ASP B CA 1
ATOM 3193 C C . ASP B 1 129 ? 5.109 -16.484 3.363 1 94.38 129 ASP B C 1
ATOM 3195 O O . ASP B 1 129 ? 5.363 -16.266 4.551 1 94.38 129 ASP B O 1
ATOM 3199 N N . VAL B 1 130 ? 5.625 -15.773 2.342 1 91.56 130 VAL B N 1
ATOM 3200 C CA . VAL B 1 130 ? 6.539 -14.656 2.58 1 91.56 130 VAL B CA 1
ATOM 3201 C C . VAL B 1 130 ? 5.828 -13.562 3.367 1 91.56 130 VAL B C 1
ATOM 3203 O O . VAL B 1 130 ? 6.367 -13.039 4.344 1 91.56 130 VAL B O 1
ATOM 3206 N N . LEU B 1 131 ? 4.602 -13.219 2.986 1 86.88 131 LEU B N 1
ATOM 3207 C CA . LEU B 1 131 ? 3.83 -12.164 3.641 1 86.88 131 LEU B CA 1
ATOM 3208 C C . LEU B 1 131 ? 3.566 -12.508 5.102 1 86.88 131 LEU B C 1
ATOM 3210 O O . LEU B 1 131 ? 3.555 -11.625 5.961 1 86.88 131 LEU B O 1
ATOM 3214 N N . ALA B 1 132 ? 3.352 -13.789 5.379 1 85.88 132 ALA B N 1
ATOM 3215 C CA . ALA B 1 132 ? 3.115 -14.211 6.758 1 85.88 132 ALA B CA 1
ATOM 3216 C C . ALA B 1 132 ? 4.34 -13.945 7.629 1 85.88 132 ALA B C 1
ATOM 3218 O O . ALA B 1 132 ? 4.211 -13.523 8.781 1 85.88 132 ALA B O 1
ATOM 3219 N N . VAL B 1 133 ? 5.555 -14.195 7.098 1 87.81 133 VAL B N 1
ATOM 3220 C CA . VAL B 1 133 ? 6.785 -13.93 7.84 1 87.81 133 VAL B CA 1
ATOM 3221 C C . VAL B 1 133 ? 6.934 -12.43 8.078 1 87.81 133 VAL B C 1
ATOM 3223 O O . VAL B 1 133 ? 7.262 -12 9.188 1 87.81 133 VAL B O 1
ATOM 3226 N N . ILE B 1 134 ? 6.68 -11.617 7.059 1 82.25 134 ILE B N 1
ATOM 3227 C CA . ILE B 1 134 ? 6.805 -10.172 7.152 1 82.25 134 ILE B CA 1
ATOM 3228 C C . ILE B 1 134 ? 5.859 -9.641 8.227 1 82.25 134 ILE B C 1
ATOM 3230 O O . ILE B 1 134 ? 6.246 -8.812 9.055 1 82.25 134 ILE B O 1
ATOM 3234 N N . ARG B 1 135 ? 4.637 -10.102 8.203 1 78.12 135 ARG B N 1
ATOM 3235 C CA . ARG B 1 135 ? 3.646 -9.664 9.188 1 78.12 135 ARG B CA 1
ATOM 3236 C C . ARG B 1 135 ? 4.09 -10.016 10.602 1 78.12 135 ARG B C 1
ATOM 3238 O O . ARG B 1 135 ? 3.926 -9.211 11.523 1 78.12 135 ARG B O 1
ATOM 3245 N N . LYS B 1 136 ? 4.617 -11.195 10.742 1 80.25 136 LYS B N 1
ATOM 3246 C CA . LYS B 1 136 ? 5.113 -11.625 12.047 1 80.25 136 LYS B CA 1
ATOM 3247 C C . LYS B 1 136 ? 6.25 -10.727 12.523 1 80.25 136 LYS B C 1
ATOM 3249 O O . LYS B 1 136 ? 6.285 -10.32 13.688 1 80.25 136 LYS B O 1
ATOM 3254 N N . GLU B 1 137 ? 7.152 -10.375 11.617 1 77.69 137 GLU B N 1
ATOM 3255 C CA . GLU B 1 137 ? 8.281 -9.523 11.961 1 77.69 137 GLU B CA 1
ATOM 3256 C C . GLU B 1 137 ? 7.824 -8.109 12.305 1 77.69 137 GLU B C 1
ATOM 3258 O O . GLU B 1 137 ? 8.344 -7.492 13.234 1 77.69 137 GLU B O 1
ATOM 3263 N N . LEU B 1 138 ? 6.859 -7.633 11.531 1 74.5 138 LEU B N 1
ATOM 3264 C CA . LEU B 1 138 ? 6.344 -6.285 11.758 1 74.5 138 LEU B CA 1
ATOM 3265 C C . LEU B 1 138 ? 5.574 -6.215 13.07 1 74.5 138 LEU B C 1
ATOM 3267 O O . LEU B 1 138 ? 5.543 -5.168 13.719 1 74.5 138 LEU B O 1
ATOM 3271 N N . SER B 1 139 ? 4.93 -7.301 13.414 1 72.94 139 SER B N 1
ATOM 3272 C CA . SER B 1 139 ? 4.199 -7.344 14.672 1 72.94 139 SER B CA 1
ATOM 3273 C C . SER B 1 139 ? 5.152 -7.25 15.867 1 72.94 139 SER B C 1
ATOM 3275 O O . SER B 1 139 ? 4.73 -6.93 16.984 1 72.94 139 SER B O 1
ATOM 3277 N N . HIS B 1 140 ? 6.395 -7.516 15.57 1 70.88 140 HIS B N 1
ATOM 3278 C CA . HIS B 1 140 ? 7.383 -7.484 16.641 1 70.88 140 HIS B CA 1
ATOM 3279 C C . HIS B 1 140 ? 8.109 -6.145 16.688 1 70.88 140 HIS B C 1
ATOM 3281 O O . HIS B 1 140 ? 9.062 -5.977 17.438 1 70.88 140 HIS B O 1
ATOM 3287 N N . LEU B 1 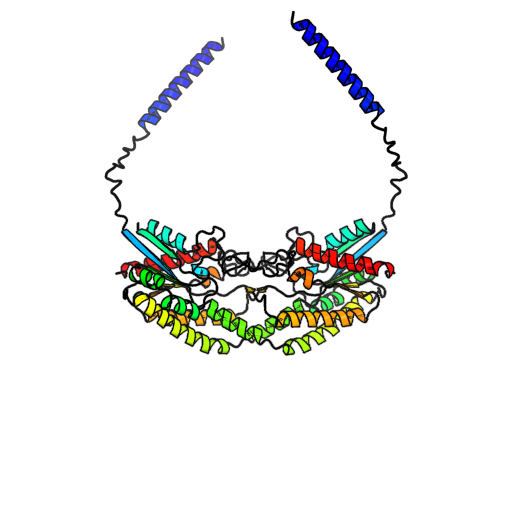141 ? 7.598 -5.332 15.758 1 71.62 141 LEU B N 1
ATOM 3288 C CA . LEU B 1 141 ? 8.148 -3.988 15.883 1 71.62 141 LEU B CA 1
ATOM 3289 C C . LEU B 1 141 ? 8.062 -3.498 17.328 1 71.62 141 LEU B C 1
ATOM 3291 O O . LEU B 1 141 ? 7.027 -3.646 17.984 1 71.62 141 LEU B O 1
ATOM 3295 N N . SER B 1 142 ? 9.211 -3.115 17.859 1 74.19 142 SER B N 1
ATOM 3296 C CA . SER B 1 142 ? 9.258 -2.682 19.25 1 74.19 142 SER B CA 1
ATOM 3297 C C . SER B 1 142 ? 8.781 -1.24 19.406 1 74.19 142 SER B C 1
ATOM 3299 O O . SER B 1 142 ? 9.312 -0.337 18.75 1 74.19 142 SER B O 1
ATOM 3301 N N . LEU B 1 143 ? 7.738 -1.082 20.188 1 81 143 LEU B N 1
ATOM 3302 C CA . LEU B 1 143 ? 7.27 0.264 20.5 1 81 143 LEU B CA 1
ATOM 3303 C C . LEU B 1 143 ? 8.422 1.135 21 1 81 143 LEU B C 1
ATOM 3305 O O . LEU B 1 143 ? 8.414 2.352 20.797 1 81 143 LEU B O 1
ATOM 3309 N N . ASN B 1 144 ? 9.469 0.439 21.5 1 84.88 144 ASN B N 1
ATOM 3310 C CA . ASN B 1 144 ? 10.609 1.161 22.062 1 84.88 144 ASN B CA 1
ATOM 3311 C C . ASN B 1 144 ? 11.398 1.89 20.984 1 84.88 144 ASN B C 1
ATOM 3313 O O . ASN B 1 144 ? 12.016 2.92 21.25 1 84.88 144 ASN B O 1
ATOM 3317 N N . SER B 1 145 ? 11.305 1.407 19.766 1 87.12 145 SER B N 1
ATOM 3318 C CA . SER B 1 145 ? 12.07 2.002 18.672 1 87.12 145 SER B CA 1
ATOM 3319 C C . SER B 1 145 ? 11.531 3.379 18.312 1 87.12 145 SER B C 1
ATOM 3321 O O . SER B 1 145 ? 12.203 4.156 17.625 1 87.12 145 SER B O 1
ATOM 3323 N N . PHE B 1 146 ? 10.352 3.744 18.797 1 90.81 146 PHE B N 1
ATOM 3324 C CA . PHE B 1 146 ? 9.711 5 18.422 1 90.81 146 PHE B CA 1
ATOM 3325 C C . PHE B 1 146 ? 9.898 6.047 19.516 1 90.81 146 PHE B C 1
ATOM 3327 O O . PHE B 1 146 ? 9.664 7.234 19.281 1 90.81 146 PHE B O 1
ATOM 3334 N N . GLU B 1 147 ? 10.336 5.664 20.703 1 90.25 147 GLU B N 1
ATOM 3335 C CA . GLU B 1 147 ? 10.375 6.559 21.859 1 90.25 147 GLU B CA 1
ATOM 3336 C C . GLU B 1 147 ? 11.352 7.703 21.641 1 90.25 147 GLU B C 1
ATOM 3338 O O . GLU B 1 147 ? 10.977 8.875 21.703 1 90.25 147 GLU B O 1
ATOM 3343 N N . LYS B 1 148 ? 12.633 7.34 21.297 1 92.12 148 LYS B N 1
ATOM 3344 C CA . LYS B 1 148 ? 13.656 8.367 21.125 1 92.12 148 LYS B CA 1
ATOM 3345 C C . LYS B 1 148 ? 13.336 9.266 19.938 1 92.12 148 LYS B C 1
ATOM 3347 O O . LYS B 1 148 ? 13.398 10.492 20.031 1 92.12 148 LYS B O 1
ATOM 3352 N N . PRO B 1 149 ? 12.875 8.719 18.844 1 93.56 149 PRO B N 1
ATOM 3353 C CA . PRO B 1 149 ? 12.5 9.578 17.719 1 93.56 149 PRO B CA 1
ATOM 3354 C C . PRO B 1 149 ? 11.312 10.484 18.047 1 93.56 149 PRO B C 1
ATOM 3356 O O . PRO B 1 149 ? 11.273 11.633 17.594 1 93.56 149 PRO B O 1
ATOM 3359 N N . ALA B 1 150 ? 10.359 10.016 18.828 1 94.44 150 ALA B N 1
ATOM 3360 C CA . ALA B 1 150 ? 9.211 10.828 19.219 1 94.44 150 ALA B CA 1
ATOM 3361 C C . ALA B 1 150 ? 9.648 12.023 20.078 1 94.44 150 ALA B C 1
ATOM 3363 O O . ALA B 1 150 ? 9.125 13.125 19.922 1 94.44 150 ALA B O 1
ATOM 3364 N N . GLU B 1 151 ? 10.602 11.773 20.938 1 95.31 151 GLU B N 1
ATOM 3365 C CA . GLU B 1 151 ? 11.125 12.852 21.766 1 95.31 151 GLU B CA 1
ATOM 3366 C C . GLU B 1 151 ? 11.852 13.891 20.906 1 95.31 151 GLU B C 1
ATOM 3368 O O . GLU B 1 151 ? 11.703 15.094 21.125 1 95.31 151 GLU B O 1
ATOM 3373 N N . ALA B 1 152 ? 12.688 13.438 19.984 1 95.94 152 ALA B N 1
ATOM 3374 C CA . ALA B 1 152 ? 13.375 14.352 19.078 1 95.94 152 ALA B CA 1
ATOM 3375 C C . ALA B 1 152 ? 12.375 15.164 18.266 1 95.94 152 ALA B C 1
ATOM 3377 O O . ALA B 1 152 ? 12.57 16.359 18.047 1 95.94 152 ALA B O 1
ATOM 3378 N N . TYR B 1 153 ? 11.305 14.555 17.828 1 96.44 153 TYR B N 1
ATOM 3379 C CA . TYR B 1 153 ? 10.227 15.211 17.094 1 96.44 153 TYR B CA 1
ATOM 3380 C C . TYR B 1 153 ? 9.586 16.312 17.938 1 96.44 153 TYR B C 1
ATOM 3382 O O . TYR B 1 153 ? 9.344 17.406 17.453 1 96.44 153 TYR B O 1
ATOM 3390 N N . LYS B 1 154 ? 9.328 16.016 19.188 1 96.19 154 LYS B N 1
ATOM 3391 C CA . LYS B 1 154 ? 8.727 17 20.078 1 96.19 154 LYS B CA 1
ATOM 3392 C C . LYS B 1 154 ? 9.578 18.266 20.172 1 96.19 154 LYS B C 1
ATOM 3394 O O . LYS B 1 154 ? 9.055 19.375 20.094 1 96.19 154 LYS B O 1
ATOM 3399 N N . GLU B 1 155 ? 10.836 18.062 20.312 1 96.69 155 GLU B N 1
ATOM 3400 C CA . GLU B 1 155 ? 11.742 19.203 20.422 1 96.69 155 GLU B CA 1
ATOM 3401 C C . GLU B 1 155 ? 11.758 20.016 19.125 1 96.69 155 GLU B C 1
ATOM 3403 O O . GLU B 1 155 ? 11.773 21.25 19.172 1 96.69 155 GLU B O 1
ATOM 3408 N N . ARG B 1 156 ? 11.742 19.375 18.016 1 96.88 156 ARG B N 1
ATOM 3409 C CA . ARG B 1 156 ? 11.727 20.078 16.75 1 96.88 156 ARG B CA 1
ATOM 3410 C C . ARG B 1 156 ? 10.414 20.828 16.547 1 96.88 156 ARG B C 1
ATOM 3412 O O . ARG B 1 156 ? 10.406 21.922 15.992 1 96.88 156 ARG B O 1
ATOM 3419 N N . LEU B 1 157 ? 9.32 20.203 16.984 1 97.44 157 LEU B N 1
ATOM 3420 C CA . LEU B 1 157 ? 8.031 20.891 16.891 1 97.44 157 LEU B CA 1
ATOM 3421 C C . LEU B 1 157 ? 8.031 22.172 17.703 1 97.44 157 LEU B C 1
ATOM 3423 O O . LEU B 1 157 ? 7.527 23.203 17.266 1 97.44 157 LEU B O 1
ATOM 3427 N N . LYS B 1 158 ? 8.609 22.125 18.906 1 97.31 158 LYS B N 1
ATOM 3428 C CA . LYS B 1 158 ? 8.742 23.344 19.719 1 97.31 158 LYS B CA 1
ATOM 3429 C C . LYS B 1 158 ? 9.523 24.422 18.969 1 97.31 158 LYS B C 1
ATOM 3431 O O . LYS B 1 158 ? 9.141 25.594 18.969 1 97.31 158 LYS B O 1
ATOM 3436 N N . GLU B 1 159 ? 10.625 23.984 18.344 1 97.25 159 GLU B N 1
ATOM 3437 C CA . GLU B 1 159 ? 11.438 24.922 17.578 1 97.25 159 GLU B CA 1
ATOM 3438 C C . GLU B 1 159 ? 10.664 25.484 16.391 1 97.25 159 GLU B C 1
ATOM 3440 O O . GLU B 1 159 ? 10.789 26.672 16.062 1 97.25 159 GLU B O 1
ATOM 3445 N N . ILE B 1 160 ? 9.898 24.672 15.742 1 98 160 ILE B N 1
ATOM 3446 C CA . ILE B 1 160 ? 9.094 25.094 14.602 1 98 160 ILE B CA 1
ATOM 3447 C C . ILE B 1 160 ? 8.086 26.156 15.039 1 98 160 ILE B C 1
ATOM 3449 O O . ILE B 1 160 ? 7.961 27.203 14.391 1 98 160 ILE B O 1
ATOM 3453 N N . LEU B 1 161 ? 7.375 25.906 16.125 1 97.62 161 LEU B N 1
ATOM 3454 C CA . LEU B 1 161 ? 6.387 26.844 16.625 1 97.62 161 LEU B CA 1
ATOM 3455 C C . LEU B 1 161 ? 7.051 28.156 17.047 1 97.62 161 LEU B C 1
ATOM 3457 O O . LEU B 1 161 ? 6.527 29.234 16.766 1 97.62 161 LEU B O 1
ATOM 3461 N N . ALA B 1 162 ? 8.234 28.016 17.656 1 97.25 162 ALA B N 1
ATOM 3462 C CA . ALA B 1 162 ? 8.969 29.219 18.047 1 97.25 162 ALA B CA 1
ATOM 3463 C C . ALA B 1 162 ? 9.398 30.031 16.844 1 97.25 162 ALA B C 1
ATOM 3465 O O . ALA B 1 162 ? 9.266 31.25 16.828 1 97.25 162 ALA B O 1
ATOM 3466 N N . LYS B 1 163 ? 9.906 29.344 15.836 1 96.69 163 LYS B N 1
ATOM 3467 C CA . LYS B 1 163 ? 10.352 30.016 14.617 1 96.69 163 LYS B CA 1
ATOM 3468 C C . LYS B 1 163 ? 9.18 30.672 13.891 1 96.69 163 LYS B C 1
ATOM 3470 O O . LYS B 1 163 ? 9.32 31.781 13.352 1 96.69 163 LYS B O 1
ATOM 3475 N N . ALA B 1 164 ? 8.047 30.016 13.859 1 97 164 ALA B N 1
ATOM 3476 C CA . ALA B 1 164 ? 6.852 30.562 13.211 1 97 164 ALA B CA 1
ATOM 3477 C C . ALA B 1 164 ? 6.43 31.875 13.859 1 97 164 ALA B C 1
ATOM 3479 O O . ALA B 1 164 ? 5.898 32.781 13.188 1 97 164 ALA B O 1
ATOM 3480 N N . ARG B 1 165 ? 6.66 32.062 15.133 1 97 165 ARG B N 1
ATOM 3481 C CA . ARG B 1 165 ? 6.16 33.188 15.891 1 97 165 ARG B CA 1
ATOM 3482 C C . ARG B 1 165 ? 7.289 34.188 16.219 1 97 165 ARG B C 1
ATOM 3484 O O . ARG B 1 165 ? 7.113 35.094 17.016 1 97 165 ARG B O 1
ATOM 3491 N N . GLN B 1 166 ? 8.477 33.938 15.672 1 95.94 166 GLN B N 1
ATOM 3492 C CA . GLN B 1 166 ? 9.641 34.75 15.977 1 95.94 166 GLN B CA 1
ATOM 3493 C C . GLN B 1 166 ? 9.344 36.219 15.773 1 95.94 166 GLN B C 1
ATOM 3495 O O . GLN B 1 166 ? 9.672 37.062 16.625 1 95.94 166 GLN B O 1
ATOM 3500 N N . ASP B 1 167 ? 8.68 36.688 14.695 1 96.06 167 ASP B N 1
ATOM 3501 C CA . ASP B 1 167 ? 8.352 38.062 14.383 1 96.06 167 ASP B CA 1
ATOM 3502 C C . ASP B 1 167 ? 6.844 38.281 14.328 1 96.06 167 ASP B C 1
ATOM 3504 O O . ASP B 1 167 ? 6.367 39.25 13.719 1 96.06 167 ASP B O 1
ATOM 3508 N N . ASN B 1 168 ? 6.105 37.344 14.875 1 96.62 168 ASN B N 1
ATOM 3509 C CA . ASN B 1 168 ? 4.645 37.344 14.938 1 96.62 168 ASN B CA 1
ATOM 3510 C C . ASN B 1 168 ? 4.137 36.531 16.125 1 96.62 168 ASN B C 1
ATOM 3512 O O . ASN B 1 168 ? 3.523 35.5 15.961 1 96.62 168 ASN B O 1
ATOM 3516 N N . PRO B 1 169 ? 4.363 37 17.344 1 95.75 169 PRO B N 1
ATOM 3517 C CA . PRO B 1 169 ? 4.199 36.219 18.578 1 95.75 169 PRO B CA 1
ATOM 3518 C C . PRO B 1 169 ? 2.75 35.812 18.828 1 95.75 169 PRO B C 1
ATOM 3520 O O . PRO B 1 169 ? 2.494 34.875 19.578 1 95.75 169 PRO B O 1
ATOM 3523 N N . LYS B 1 170 ? 1.73 36.469 18.234 1 95.31 170 LYS B N 1
ATOM 3524 C CA . LYS B 1 170 ? 0.33 36.156 18.516 1 95.31 170 LYS B CA 1
ATOM 3525 C C . LYS B 1 170 ? -0.298 35.344 17.391 1 95.31 170 LYS B C 1
ATOM 3527 O O . LYS B 1 170 ? -1.514 35.156 17.359 1 95.31 170 LYS B O 1
ATOM 3532 N N . LEU B 1 171 ? 0.505 34.906 16.438 1 96.62 171 LEU B N 1
ATOM 3533 C CA . LEU B 1 171 ? 0.024 34.156 15.289 1 96.62 171 LEU B CA 1
ATOM 3534 C C . LEU B 1 171 ? -0.754 32.906 15.734 1 96.62 171 LEU B C 1
ATOM 3536 O O . LEU B 1 171 ? -0.216 32.062 16.438 1 96.62 171 LEU B O 1
ATOM 3540 N N . PRO B 1 172 ? -2.102 32.812 15.359 1 97.56 172 PRO B N 1
ATOM 3541 C CA . PRO B 1 172 ? -2.814 31.562 15.578 1 97.56 172 PRO B CA 1
ATOM 3542 C C . PRO B 1 172 ? -2.303 30.438 14.695 1 97.56 172 PRO B C 1
ATOM 3544 O O . PRO B 1 172 ? -2.141 30.609 13.484 1 97.56 172 PRO B O 1
ATOM 3547 N N . ILE B 1 173 ? -2.039 29.297 15.359 1 98.38 173 ILE B N 1
ATOM 3548 C CA . ILE B 1 173 ? -1.463 28.156 14.656 1 98.38 173 ILE B CA 1
ATOM 3549 C C . ILE B 1 173 ? -2.334 26.922 14.875 1 98.38 173 ILE B C 1
ATOM 3551 O O . ILE B 1 173 ? -2.699 26.594 16 1 98.38 173 ILE B O 1
ATOM 3555 N N . TYR B 1 174 ? -2.746 26.281 13.82 1 98.62 174 TYR B N 1
ATOM 3556 C CA . TYR B 1 174 ? -3.492 25.031 13.859 1 98.62 174 TYR B CA 1
ATOM 3557 C C . TYR B 1 174 ? -2.639 23.875 13.344 1 98.62 174 TYR B C 1
ATOM 3559 O O . TYR B 1 174 ? -2.328 23.797 12.156 1 98.62 174 TYR B O 1
ATOM 3567 N N . VAL B 1 175 ? -2.219 22.938 14.234 1 98.5 175 VAL B N 1
ATOM 3568 C CA . VAL B 1 175 ? -1.379 21.781 13.922 1 98.5 175 VAL B CA 1
ATOM 3569 C C . VAL B 1 175 ? -2.252 20.547 13.711 1 98.5 175 VAL B C 1
ATOM 3571 O O . VAL B 1 175 ? -2.936 20.094 14.633 1 98.5 175 VAL B O 1
ATOM 3574 N N . LEU B 1 176 ? -2.273 20.047 12.469 1 97.38 176 LEU B N 1
ATOM 3575 C CA . LEU B 1 176 ? -3.051 18.844 12.172 1 97.38 176 LEU B CA 1
ATOM 3576 C C . LEU B 1 176 ? -2.301 17.594 12.602 1 97.38 176 LEU B C 1
ATOM 3578 O O . LEU B 1 176 ? -1.09 17.484 12.391 1 97.38 176 LEU B O 1
ATOM 3582 N N . GLY B 1 177 ? -3.014 16.625 13.234 1 94.94 177 GLY B N 1
ATOM 3583 C CA . GLY B 1 177 ? -2.43 15.352 13.625 1 94.94 177 GLY B CA 1
ATOM 3584 C C . GLY B 1 177 ? -2.111 14.453 12.445 1 94.94 177 GLY B C 1
ATOM 3585 O O . GLY B 1 177 ? -2.189 14.883 11.297 1 94.94 177 GLY B O 1
ATOM 3586 N N . ILE B 1 178 ? -1.6 13.266 12.773 1 93.44 178 ILE B N 1
ATOM 3587 C CA . ILE B 1 178 ? -1.283 12.258 11.766 1 93.44 178 ILE B CA 1
ATOM 3588 C C . ILE B 1 178 ? -2.264 11.094 11.875 1 93.44 178 ILE B C 1
ATOM 3590 O O . ILE B 1 178 ? -2.986 10.969 12.867 1 93.44 178 ILE B O 1
ATOM 3594 N N . TYR B 1 179 ? -2.408 10.344 10.805 1 89.12 179 TYR B N 1
ATOM 3595 C CA . TYR B 1 179 ? -3.33 9.211 10.812 1 89.12 179 TYR B CA 1
ATOM 3596 C C . TYR B 1 179 ? -2.605 7.918 10.461 1 89.12 179 TYR B C 1
ATOM 3598 O O . TYR B 1 179 ? -1.514 7.945 9.883 1 89.12 179 TYR B O 1
ATOM 3606 N N . ASN B 1 180 ? -3.219 6.738 10.883 1 84.25 180 ASN B N 1
ATOM 3607 C CA . ASN B 1 180 ? -2.672 5.406 10.641 1 84.25 180 ASN B CA 1
ATOM 3608 C C . ASN B 1 180 ? -2.625 5.082 9.148 1 84.25 180 ASN B C 1
ATOM 3610 O O . ASN B 1 180 ? -3.654 5.113 8.469 1 84.25 180 ASN B O 1
ATOM 3614 N N . PRO B 1 181 ? -1.317 4.805 8.68 1 74.56 181 PRO B N 1
ATOM 3615 C CA . PRO B 1 181 ? -1.253 4.441 7.262 1 74.56 181 PRO B CA 1
ATOM 3616 C C . PRO B 1 181 ? -1.865 3.074 6.973 1 74.56 181 PRO B C 1
ATOM 3618 O O . PRO B 1 181 ? -1.657 2.127 7.734 1 74.56 181 PRO B O 1
ATOM 3621 N N . PHE B 1 182 ? -2.615 3.035 5.914 1 69.12 182 PHE B N 1
ATOM 3622 C CA . PHE B 1 182 ? -3.225 1.774 5.504 1 69.12 182 PHE B CA 1
ATOM 3623 C C . PHE B 1 182 ? -2.207 0.885 4.801 1 69.12 182 PHE B C 1
ATOM 3625 O O . PHE B 1 182 ? -2.186 -0.329 5.012 1 69.12 182 PHE B O 1
ATOM 3632 N N . TYR B 1 183 ? -1.457 1.526 3.889 1 70 183 TYR B N 1
ATOM 3633 C CA . TYR B 1 183 ? -0.43 0.807 3.145 1 70 183 TYR B CA 1
ATOM 3634 C C . TYR B 1 183 ? 0.93 1.476 3.303 1 70 183 TYR B C 1
ATOM 3636 O O . TYR B 1 183 ? 1.018 2.701 3.4 1 70 183 TYR B O 1
ATOM 3644 N N . LEU B 1 184 ? 1.958 0.616 3.416 1 68.38 184 LEU B N 1
ATOM 3645 C CA . LEU B 1 184 ? 3.338 1.091 3.436 1 68.38 184 LEU B CA 1
ATOM 3646 C C . LEU B 1 184 ? 4.059 0.72 2.145 1 68.38 184 LEU B C 1
ATOM 3648 O O . LEU B 1 184 ? 3.957 -0.416 1.676 1 68.38 184 LEU B O 1
ATOM 3652 N N . ASN B 1 185 ? 4.492 1.748 1.392 1 63.41 185 ASN B N 1
ATOM 3653 C CA . ASN B 1 185 ? 5.27 1.521 0.178 1 63.41 185 ASN B CA 1
ATOM 3654 C C . ASN B 1 185 ? 6.738 1.268 0.495 1 63.41 185 ASN B C 1
ATOM 3656 O O . ASN B 1 185 ? 7.344 1.998 1.282 1 63.41 185 ASN B O 1
ATOM 3660 N N . PHE B 1 186 ? 7.227 0.135 0.028 1 60.84 186 PHE B N 1
ATOM 3661 C CA . PHE B 1 186 ? 8.633 -0.159 0.265 1 60.84 186 PHE B CA 1
ATOM 3662 C C . PHE B 1 186 ? 9.367 -0.385 -1.051 1 60.84 186 PHE B C 1
ATOM 3664 O O . PHE B 1 186 ? 9.906 -1.47 -1.291 1 60.84 186 PHE B O 1
ATOM 3671 N N . PRO B 1 187 ? 9.195 0.51 -2.055 1 54.06 187 PRO B N 1
ATOM 3672 C CA . PRO B 1 187 ? 9.789 0.176 -3.352 1 54.06 187 PRO B CA 1
ATOM 3673 C C . PRO B 1 187 ? 11.242 -0.278 -3.232 1 54.06 187 PRO B C 1
ATOM 3675 O O . PRO B 1 187 ? 11.695 -1.132 -4.004 1 54.06 187 PRO B O 1
ATOM 3678 N N . GLN B 1 188 ? 12.023 0.468 -2.43 1 53.81 188 GLN B N 1
ATOM 3679 C CA . GLN B 1 188 ? 13.461 0.271 -2.535 1 53.81 188 GLN B CA 1
ATOM 3680 C C . GLN B 1 188 ? 13.984 -0.609 -1.401 1 53.81 188 GLN B C 1
ATOM 3682 O O . GLN B 1 188 ? 15.164 -0.545 -1.051 1 53.81 188 GLN B O 1
ATOM 3687 N N . LEU B 1 189 ? 13.016 -1.413 -0.952 1 60.72 189 LEU B N 1
ATOM 3688 C CA . LEU B 1 189 ? 13.641 -2.205 0.1 1 60.72 189 LEU B CA 1
ATOM 3689 C C . LEU B 1 189 ? 14.422 -3.373 -0.492 1 60.72 189 LEU B C 1
ATOM 3691 O O . LEU B 1 189 ? 13.844 -4.41 -0.818 1 60.72 189 LEU B O 1
ATOM 3695 N N . THR B 1 190 ? 15.742 -3.176 -0.949 1 66 190 THR B N 1
ATOM 3696 C CA . THR B 1 190 ? 16.688 -4.148 -1.478 1 66 190 THR B CA 1
ATOM 3697 C C . THR B 1 190 ? 16.594 -5.469 -0.72 1 66 190 THR B C 1
ATOM 3699 O O . THR B 1 190 ? 16.641 -6.543 -1.324 1 66 190 THR B O 1
ATOM 3702 N N . LYS B 1 191 ? 16.328 -5.395 0.482 1 77.5 191 LYS B N 1
ATOM 3703 C CA . LYS B 1 191 ? 16.25 -6.609 1.287 1 77.5 191 LYS B CA 1
ATOM 3704 C C . LYS B 1 191 ? 15.023 -7.441 0.909 1 77.5 191 LYS B C 1
ATOM 3706 O O . LYS B 1 191 ? 15.094 -8.672 0.872 1 77.5 191 LYS B O 1
ATOM 3711 N N . MET B 1 192 ? 13.992 -6.688 0.523 1 81.19 192 MET B N 1
ATOM 3712 C CA . MET B 1 192 ? 12.797 -7.418 0.116 1 81.19 192 MET B CA 1
ATOM 3713 C C . MET B 1 192 ? 13.031 -8.148 -1.202 1 81.19 192 MET B C 1
ATOM 3715 O O . MET B 1 192 ? 12.578 -9.281 -1.374 1 81.19 192 MET B O 1
ATOM 3719 N N . GLN B 1 193 ? 13.727 -7.551 -2.109 1 82.88 193 GLN B N 1
ATOM 3720 C CA . GLN B 1 193 ? 14.047 -8.211 -3.369 1 82.88 193 GLN B CA 1
ATOM 3721 C C . GLN B 1 193 ? 14.891 -9.461 -3.137 1 82.88 193 GLN B C 1
ATOM 3723 O O . GLN B 1 193 ? 14.688 -10.484 -3.797 1 82.88 193 GLN B O 1
ATOM 3728 N N . THR B 1 194 ? 15.836 -9.336 -2.219 1 87.31 194 THR B N 1
ATOM 3729 C CA . THR B 1 194 ? 16.672 -10.492 -1.896 1 87.31 194 THR B CA 1
ATOM 3730 C C . THR B 1 194 ? 15.82 -11.633 -1.35 1 87.31 194 THR B C 1
ATOM 3732 O O . THR B 1 194 ? 16.031 -12.797 -1.711 1 87.31 194 THR B O 1
ATOM 3735 N N . VAL B 1 195 ? 14.859 -11.281 -0.494 1 88.5 195 VAL B N 1
ATOM 3736 C CA . VAL B 1 195 ? 13.953 -12.281 0.065 1 88.5 195 VAL B CA 1
ATOM 3737 C C . VAL B 1 195 ? 13.18 -12.969 -1.06 1 88.5 195 VAL B C 1
ATOM 3739 O O . VAL B 1 195 ? 13.094 -14.195 -1.105 1 88.5 195 VAL B O 1
ATOM 3742 N N . ILE B 1 196 ? 12.695 -12.219 -2.012 1 91.06 196 ILE B N 1
ATOM 3743 C CA . ILE B 1 196 ? 11.883 -12.734 -3.113 1 91.06 196 ILE B CA 1
ATOM 3744 C C . ILE B 1 196 ? 12.75 -13.594 -4.031 1 91.06 196 ILE B C 1
ATOM 3746 O O . ILE B 1 196 ? 12.344 -14.68 -4.441 1 91.06 196 ILE B O 1
ATOM 3750 N N . ASP B 1 197 ? 13.969 -13.164 -4.316 1 92.06 197 ASP B N 1
ATOM 3751 C CA . ASP B 1 197 ? 14.898 -13.938 -5.133 1 92.06 197 ASP B CA 1
ATOM 3752 C C . ASP B 1 197 ? 15.203 -15.289 -4.492 1 92.06 197 ASP B C 1
ATOM 3754 O O . ASP B 1 197 ? 15.195 -16.312 -5.168 1 92.06 197 ASP B O 1
ATOM 3758 N N . ASN B 1 198 ? 15.461 -15.242 -3.234 1 93.5 198 ASN B N 1
ATOM 3759 C CA . ASN B 1 198 ? 15.773 -16.469 -2.518 1 93.5 198 ASN B CA 1
ATOM 3760 C C . ASN B 1 198 ? 14.586 -17.438 -2.514 1 93.5 198 ASN B C 1
ATOM 3762 O O . ASN B 1 198 ? 14.766 -18.641 -2.652 1 93.5 198 ASN B O 1
ATOM 3766 N N . TRP B 1 199 ? 13.391 -16.906 -2.371 1 95 199 TRP B N 1
ATOM 3767 C CA . TRP B 1 199 ? 12.203 -17.75 -2.367 1 95 199 TRP B CA 1
ATOM 3768 C C . TRP B 1 199 ? 11.969 -18.375 -3.738 1 95 199 TRP B C 1
ATOM 3770 O O . TRP B 1 199 ? 11.664 -19.562 -3.84 1 95 199 TRP B O 1
ATOM 3780 N N . ASN B 1 200 ? 12.148 -17.609 -4.781 1 97 200 ASN B N 1
ATOM 3781 C CA . ASN B 1 200 ? 12.023 -18.125 -6.141 1 97 200 ASN B CA 1
ATOM 3782 C C . ASN B 1 200 ? 13.086 -19.172 -6.438 1 97 200 ASN B C 1
ATOM 3784 O O . ASN B 1 200 ? 12.805 -20.172 -7.113 1 97 200 ASN B O 1
ATOM 3788 N N . LYS B 1 201 ? 14.25 -18.953 -5.945 1 96.31 201 LYS B N 1
ATOM 3789 C CA . LYS B 1 201 ? 15.305 -19.953 -6.094 1 96.31 201 LYS B CA 1
ATOM 3790 C C . LYS B 1 201 ? 14.93 -21.266 -5.402 1 96.31 201 LYS B C 1
ATOM 3792 O O . LYS B 1 201 ? 15.164 -22.344 -5.941 1 96.31 201 LYS B O 1
ATOM 3797 N N . ALA B 1 202 ? 14.391 -21.156 -4.195 1 94.75 202 ALA B N 1
ATOM 3798 C CA . ALA B 1 202 ? 13.945 -22.344 -3.461 1 94.75 202 ALA B CA 1
ATOM 3799 C C . ALA B 1 202 ? 12.875 -23.094 -4.242 1 94.75 202 ALA B C 1
ATOM 3801 O O . ALA B 1 202 ? 12.922 -24.328 -4.332 1 94.75 202 ALA B O 1
ATOM 3802 N N . THR B 1 203 ? 11.914 -22.375 -4.793 1 97.56 203 THR B N 1
ATOM 3803 C CA . THR B 1 203 ? 10.883 -22.984 -5.621 1 97.56 203 THR B CA 1
ATOM 3804 C C . THR B 1 203 ? 11.508 -23.703 -6.812 1 97.56 203 THR B C 1
ATOM 3806 O O . THR B 1 203 ? 11.18 -24.859 -7.09 1 97.56 203 THR B O 1
ATOM 3809 N N . LYS B 1 204 ? 12.391 -23.031 -7.508 1 97.06 204 LYS B N 1
ATOM 3810 C CA . LYS B 1 204 ? 13.039 -23.578 -8.695 1 97.06 204 LYS B CA 1
ATOM 3811 C C . LYS B 1 204 ? 13.805 -24.859 -8.352 1 97.06 204 LYS B C 1
ATOM 3813 O O . LYS B 1 204 ? 13.805 -25.812 -9.133 1 97.06 204 LYS B O 1
ATOM 3818 N N . GLU B 1 205 ? 14.469 -24.875 -7.219 1 96.31 205 GLU B N 1
ATOM 3819 C CA . GLU B 1 205 ? 15.203 -26.047 -6.785 1 96.31 205 GLU B CA 1
ATOM 3820 C C . 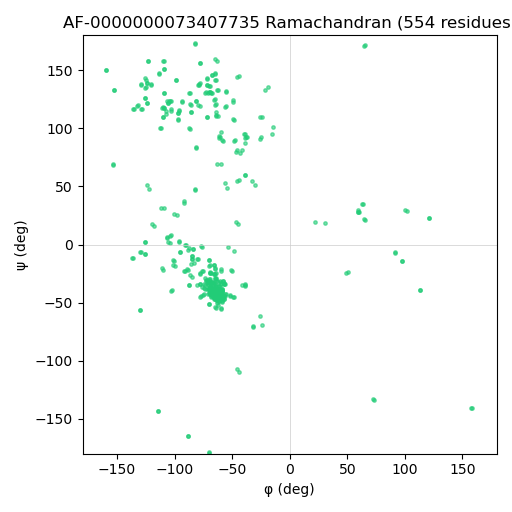GLU B 1 205 ? 14.289 -27.266 -6.676 1 96.31 205 GLU B C 1
ATOM 3822 O O . GLU B 1 205 ? 14.641 -28.359 -7.129 1 96.31 205 GLU B O 1
ATOM 3827 N N . VAL B 1 206 ? 13.117 -27.094 -6.086 1 96.38 206 VAL B N 1
ATOM 3828 C CA . VAL B 1 206 ? 12.164 -28.203 -5.914 1 96.38 206 VAL B CA 1
ATOM 3829 C C . VAL B 1 206 ? 11.617 -28.625 -7.273 1 96.38 206 VAL B C 1
ATOM 3831 O O . VAL B 1 206 ? 11.523 -29.812 -7.57 1 96.38 206 VAL B O 1
ATOM 3834 N N . VAL B 1 207 ? 11.266 -27.641 -8.086 1 97.25 207 VAL B N 1
ATOM 3835 C CA . VAL B 1 207 ? 10.672 -27.875 -9.398 1 97.25 207 VAL B CA 1
ATOM 3836 C C . VAL B 1 207 ? 11.664 -28.609 -10.297 1 97.25 207 VAL B C 1
ATOM 3838 O O . VAL B 1 207 ? 11.305 -29.562 -10.984 1 97.25 207 VAL B O 1
ATOM 3841 N N . ASP B 1 208 ? 12.93 -28.25 -10.297 1 95.75 208 ASP B N 1
ATOM 3842 C CA . ASP B 1 208 ? 13.961 -28.812 -11.164 1 95.75 208 ASP B CA 1
ATOM 3843 C C . ASP B 1 208 ? 14.266 -30.25 -10.797 1 95.75 208 ASP B C 1
ATOM 3845 O O . ASP B 1 208 ? 14.844 -31 -11.602 1 95.75 208 ASP B O 1
ATOM 3849 N N . ALA B 1 209 ? 13.891 -30.641 -9.633 1 94.81 209 ALA B N 1
ATOM 3850 C CA . ALA B 1 209 ? 14.148 -32 -9.18 1 94.81 209 ALA B CA 1
ATOM 3851 C C . ALA B 1 209 ? 13.07 -32.969 -9.68 1 94.81 209 ALA B C 1
ATOM 3853 O O . ALA B 1 209 ? 13.172 -34.188 -9.5 1 94.81 209 ALA B O 1
ATOM 3854 N N . SER B 1 210 ? 12.016 -32.469 -10.375 1 92.75 210 SER B N 1
ATOM 3855 C CA . SER B 1 210 ? 10.906 -33.281 -10.852 1 92.75 210 SER B CA 1
ATOM 3856 C C . SER B 1 210 ? 10.766 -33.219 -12.367 1 92.75 210 SER B C 1
ATOM 3858 O O . SER B 1 210 ? 10.852 -32.125 -12.953 1 92.75 210 SER B O 1
ATOM 3860 N N . GLU B 1 211 ? 10.516 -34.344 -12.977 1 93.44 211 GLU B N 1
ATOM 3861 C CA . GLU B 1 211 ? 10.312 -34.375 -14.422 1 93.44 211 GLU B CA 1
ATOM 3862 C C . GLU B 1 211 ? 8.977 -33.75 -14.812 1 93.44 211 GLU B C 1
ATOM 3864 O O . GLU B 1 211 ? 7.961 -34 -14.148 1 93.44 211 GLU B O 1
ATOM 3869 N N . ASN B 1 212 ? 8.938 -32.969 -15.828 1 95.19 212 ASN B N 1
ATOM 3870 C CA . ASN B 1 212 ? 7.746 -32.375 -16.422 1 95.19 212 ASN B CA 1
ATOM 3871 C C . ASN B 1 212 ? 7.082 -31.391 -15.445 1 95.19 212 ASN B C 1
ATOM 3873 O O . ASN B 1 212 ? 5.855 -31.266 -15.43 1 95.19 212 ASN B O 1
ATOM 3877 N N . VAL B 1 213 ? 7.801 -30.891 -14.477 1 97.5 213 VAL B N 1
ATOM 3878 C CA . VAL B 1 213 ? 7.426 -29.75 -13.656 1 97.5 213 VAL B CA 1
ATOM 3879 C C . VAL B 1 213 ? 8.305 -28.547 -14 1 97.5 213 VAL B C 1
ATOM 3881 O O . VAL B 1 213 ? 9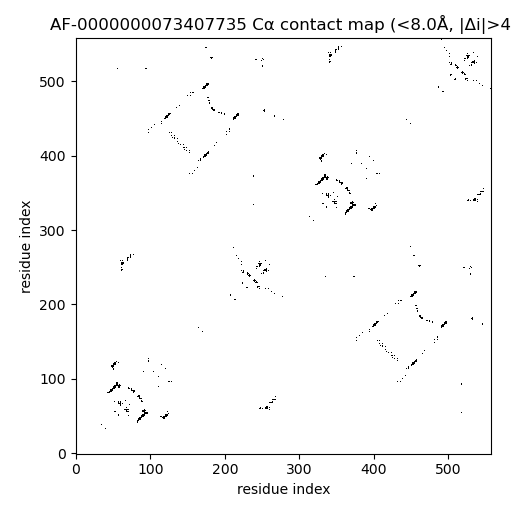.531 -28.672 -14.102 1 97.5 213 VAL B O 1
ATOM 3884 N N . TYR B 1 214 ? 7.68 -27.375 -14.242 1 98.31 214 TYR B N 1
ATOM 3885 C CA . TYR B 1 214 ? 8.406 -26.25 -14.797 1 98.31 214 TYR B CA 1
ATOM 3886 C C . TYR B 1 214 ? 8.164 -24.984 -13.969 1 98.31 214 TYR B C 1
ATOM 3888 O O . TYR B 1 214 ? 7.043 -24.734 -13.531 1 98.31 214 TYR B O 1
ATOM 3896 N N . PHE B 1 215 ? 9.266 -24.266 -13.766 1 98.25 215 PHE B N 1
ATOM 3897 C CA . PHE B 1 215 ? 9.188 -22.969 -13.094 1 98.25 215 PHE B CA 1
ATOM 3898 C C . PHE B 1 215 ? 8.891 -21.859 -14.094 1 98.25 215 PHE B C 1
ATOM 3900 O O . PHE B 1 215 ? 9.516 -21.797 -15.148 1 98.25 215 PHE B O 1
ATOM 3907 N N . VAL B 1 216 ? 7.898 -20.984 -13.828 1 98.25 216 VAL B N 1
ATOM 3908 C CA . VAL B 1 216 ? 7.539 -19.844 -14.656 1 98.25 216 VAL B CA 1
ATOM 3909 C C . VAL B 1 216 ? 7.863 -18.547 -13.914 1 98.25 216 VAL B C 1
ATOM 3911 O O . VAL B 1 216 ? 7.125 -18.141 -13.023 1 98.25 216 VAL B O 1
ATOM 3914 N N . PRO B 1 217 ? 8.977 -17.875 -14.203 1 96.19 217 PRO B N 1
ATOM 3915 C CA . PRO B 1 217 ? 9.336 -16.609 -13.539 1 96.19 217 PRO B CA 1
ATOM 3916 C C . PRO B 1 217 ? 8.406 -15.461 -13.93 1 96.19 217 PRO B C 1
ATOM 3918 O O . PRO B 1 217 ? 8.18 -15.227 -15.117 1 96.19 217 PRO B O 1
ATOM 3921 N N . ILE B 1 218 ? 7.91 -14.734 -12.922 1 94.75 218 ILE B N 1
ATOM 3922 C CA . ILE B 1 218 ? 7.012 -13.633 -13.25 1 94.75 218 ILE B CA 1
ATOM 3923 C C . ILE B 1 218 ? 7.473 -12.367 -12.531 1 94.75 218 ILE B C 1
ATOM 3925 O O . ILE B 1 218 ? 6.949 -11.281 -12.773 1 94.75 218 ILE B O 1
ATOM 3929 N N . ASN B 1 219 ? 8.461 -12.445 -11.656 1 91.62 219 ASN B N 1
ATOM 3930 C CA . ASN B 1 219 ? 8.859 -11.328 -10.812 1 91.62 219 ASN B CA 1
ATOM 3931 C C . ASN B 1 219 ? 9.297 -10.125 -11.648 1 91.62 219 ASN B C 1
ATOM 3933 O O . ASN B 1 219 ? 8.703 -9.047 -11.547 1 91.62 219 ASN B O 1
ATOM 3937 N N . ASP B 1 220 ? 10.234 -10.266 -12.547 1 85.38 220 ASP B N 1
ATOM 3938 C CA . ASP B 1 220 ? 10.82 -9.164 -13.312 1 85.38 220 ASP B CA 1
ATOM 3939 C C . ASP B 1 220 ? 9.773 -8.516 -14.219 1 85.38 220 ASP B C 1
ATOM 3941 O O . ASP B 1 220 ? 9.844 -7.316 -14.492 1 85.38 220 ASP B O 1
ATOM 3945 N N . ARG B 1 221 ? 8.758 -9.242 -14.602 1 86.25 221 ARG B N 1
ATOM 3946 C CA . ARG B 1 221 ? 7.754 -8.766 -15.547 1 86.25 221 ARG B CA 1
ATOM 3947 C C . ARG B 1 221 ? 6.664 -7.973 -14.828 1 86.25 221 ARG B C 1
ATOM 3949 O O . ARG B 1 221 ? 6.043 -7.09 -15.422 1 86.25 221 ARG B O 1
ATOM 3956 N N . LEU B 1 222 ? 6.484 -8.32 -13.578 1 86.69 222 LEU B N 1
ATOM 3957 C CA . LEU B 1 222 ? 5.379 -7.684 -12.867 1 86.69 222 LEU B CA 1
ATOM 3958 C C . LEU B 1 222 ? 5.887 -6.574 -11.945 1 86.69 222 LEU B C 1
ATOM 3960 O O . LEU B 1 222 ? 5.246 -5.531 -11.82 1 86.69 222 LEU B O 1
ATOM 3964 N N . TYR B 1 223 ? 6.969 -6.773 -11.305 1 77.56 223 TYR B N 1
ATOM 3965 C CA . TYR B 1 223 ? 7.41 -5.84 -10.273 1 77.56 223 TYR B CA 1
ATOM 3966 C C . TYR B 1 223 ? 7.848 -4.516 -10.891 1 77.56 223 TYR B C 1
ATOM 3968 O O . TYR B 1 223 ? 7.707 -3.461 -10.266 1 77.56 223 TYR B O 1
ATOM 3976 N N . LYS B 1 224 ? 8.398 -4.527 -12.141 1 71.12 224 LYS B N 1
ATOM 3977 C CA . LYS B 1 224 ? 8.906 -3.312 -12.758 1 71.12 224 LYS B CA 1
ATOM 3978 C C . LYS B 1 224 ? 7.82 -2.6 -13.555 1 71.12 224 LYS B C 1
ATOM 3980 O O . LYS B 1 224 ? 7.996 -1.451 -13.969 1 71.12 224 LYS B O 1
ATOM 3985 N N . GLY B 1 225 ? 6.684 -3.113 -13.602 1 72.5 225 GLY B N 1
ATOM 3986 C CA . GLY B 1 225 ? 5.652 -2.562 -14.461 1 72.5 225 GLY B CA 1
ATOM 3987 C C . GLY B 1 225 ? 5.988 -2.668 -15.938 1 72.5 225 GLY B C 1
ATOM 3988 O O . GLY B 1 225 ? 7.008 -3.256 -16.312 1 72.5 225 GLY B O 1
ATOM 3989 N N . ILE B 1 226 ? 5.098 -2.383 -16.969 1 65.81 226 ILE B N 1
ATOM 3990 C CA . ILE B 1 226 ? 5.25 -2.549 -18.422 1 65.81 226 ILE B CA 1
ATOM 3991 C C . ILE B 1 226 ? 6.391 -1.667 -18.922 1 65.81 226 ILE B C 1
ATOM 3993 O O . ILE B 1 226 ? 7.199 -2.098 -19.75 1 65.81 226 ILE B O 1
ATOM 3997 N N . ASN B 1 227 ? 6.438 -0.491 -18.656 1 57.62 227 ASN B N 1
ATOM 3998 C CA . ASN B 1 227 ? 7.48 0.359 -19.219 1 57.62 227 ASN B CA 1
ATOM 3999 C C . ASN B 1 227 ? 8.703 0.426 -18.297 1 57.62 227 ASN B C 1
ATOM 4001 O O . ASN B 1 227 ? 9.562 1.292 -18.469 1 57.62 227 ASN B O 1
ATOM 4005 N N . GLY B 1 228 ? 8.859 -0.801 -17.75 1 51.19 228 GLY B N 1
ATOM 4006 C CA . GLY B 1 228 ? 10.047 -0.863 -16.922 1 51.19 228 GLY B CA 1
ATOM 4007 C C . GLY B 1 228 ? 10.141 0.291 -15.938 1 51.19 228 GLY B C 1
ATOM 4008 O O . GLY B 1 228 ? 11.18 0.487 -15.297 1 51.19 228 GLY B O 1
ATOM 4009 N N . LYS B 1 229 ? 9.422 1.368 -16.422 1 43.25 229 LYS B N 1
ATOM 4010 C CA . LYS B 1 229 ? 9.523 2.545 -15.555 1 43.25 229 LYS B CA 1
ATOM 4011 C C . LYS B 1 229 ? 9.125 2.209 -14.125 1 43.25 229 LYS B C 1
ATOM 4013 O O . LYS B 1 229 ? 7.941 2.086 -13.812 1 43.25 229 LYS B O 1
ATOM 4018 N N . GLU B 1 230 ? 9.664 1.205 -13.672 1 40.44 230 GLU B N 1
ATOM 4019 C CA . GLU B 1 230 ? 9.664 0.95 -12.234 1 40.44 230 GLU B CA 1
ATOM 4020 C C . GLU B 1 230 ? 9.383 2.227 -11.445 1 40.44 230 GLU B C 1
ATOM 4022 O O . GLU B 1 230 ? 9.773 3.318 -11.867 1 40.44 230 GLU B O 1
ATOM 4027 N N . GLY B 1 231 ? 8.578 2.104 -10.508 1 41.09 231 GLY B N 1
ATOM 4028 C CA . GLY B 1 231 ? 8.266 3.133 -9.531 1 41.09 231 GLY B CA 1
ATOM 4029 C C . GLY B 1 231 ? 8.578 4.535 -10.016 1 41.09 231 GLY B C 1
ATOM 4030 O O . GLY B 1 231 ? 9.539 5.156 -9.562 1 41.09 231 GLY B O 1
ATOM 4031 N N . ILE B 1 232 ? 8.695 4.613 -11.43 1 32.56 232 ILE B N 1
ATOM 4032 C CA . ILE B 1 232 ? 9.086 5.938 -11.906 1 32.56 232 ILE B CA 1
ATOM 4033 C C . ILE B 1 232 ? 8.406 7.008 -11.055 1 32.56 232 ILE B C 1
ATOM 4035 O O . ILE B 1 232 ? 7.188 7.008 -10.898 1 32.56 232 ILE B O 1
ATOM 4039 N N . THR B 1 233 ? 9.164 7.277 -10.164 1 34.81 233 THR B N 1
ATOM 4040 C CA . THR B 1 233 ? 8.906 8.641 -9.711 1 34.81 233 THR B CA 1
ATOM 4041 C C . THR B 1 233 ? 8.594 9.555 -10.898 1 34.81 233 THR B C 1
ATOM 4043 O O . THR B 1 233 ? 9.375 9.641 -11.844 1 34.81 233 THR B O 1
ATOM 4046 N N . GLU B 1 234 ? 7.484 9.273 -11.727 1 34.53 234 GLU B N 1
ATOM 4047 C CA . GLU B 1 234 ? 7.391 10.453 -12.586 1 34.53 234 GLU B CA 1
ATOM 4048 C C . GLU B 1 234 ? 8.211 11.609 -12.023 1 34.53 234 GLU B C 1
ATOM 4050 O O . GLU B 1 234 ? 8.109 11.93 -10.836 1 34.53 234 GLU B O 1
ATOM 4055 N N . SER B 1 235 ? 9.461 11.703 -12.547 1 32.28 235 SER B N 1
ATOM 4056 C CA . SER B 1 235 ? 10.453 12.742 -12.305 1 32.28 235 SER B CA 1
ATOM 4057 C C . SER B 1 235 ? 9.797 14.055 -11.898 1 32.28 235 SER B C 1
ATOM 4059 O O . SER B 1 235 ? 10.484 14.984 -11.469 1 32.28 235 SER B O 1
ATOM 4061 N N . SER B 1 236 ? 8.914 14.664 -12.852 1 33.62 236 SER B N 1
ATOM 4062 C CA . SER B 1 236 ? 9.211 16.062 -12.562 1 33.62 236 SER B CA 1
ATOM 4063 C C . SER B 1 236 ? 9.258 16.312 -11.055 1 33.62 236 SER B C 1
ATOM 4065 O O . SER B 1 236 ? 10.242 16.844 -10.547 1 33.62 236 SER B O 1
ATOM 4067 N N . ASN B 1 237 ? 8.195 17.094 -10.422 1 33.34 237 ASN B N 1
ATOM 4068 C CA . ASN B 1 237 ? 8.164 17.516 -9.023 1 33.34 237 ASN B CA 1
ATOM 4069 C C . ASN B 1 237 ? 8.117 16.328 -8.078 1 33.34 237 ASN B C 1
ATOM 4071 O O . ASN B 1 237 ? 7.758 15.219 -8.484 1 33.34 237 ASN B O 1
ATOM 4075 N N . SER B 1 238 ? 8.531 16.406 -6.707 1 35.19 238 SER B N 1
ATOM 4076 C CA . SER B 1 238 ? 8.852 15.57 -5.559 1 35.19 238 SER B CA 1
ATOM 4077 C C . SER B 1 238 ? 8.023 14.289 -5.555 1 35.19 238 SER B C 1
ATOM 4079 O O . SER B 1 238 ? 8.516 13.227 -5.18 1 35.19 238 SER B O 1
ATOM 4081 N N . GLN B 1 239 ? 6.652 14.367 -5.285 1 40 239 GLN B N 1
ATOM 4082 C CA . GLN B 1 239 ? 5.789 13.383 -4.648 1 40 239 GLN B CA 1
ATOM 4083 C C . GLN B 1 239 ? 5.324 12.328 -5.652 1 40 239 GLN B C 1
ATOM 4085 O O . GLN B 1 239 ? 4.25 12.461 -6.246 1 40 239 GLN B O 1
ATOM 4090 N N . ALA B 1 240 ? 6.207 11.664 -6.547 1 38.34 240 ALA B N 1
ATOM 4091 C CA . ALA B 1 240 ? 5.816 10.797 -7.656 1 38.34 240 ALA B CA 1
ATOM 4092 C C . ALA B 1 240 ? 5.043 9.586 -7.16 1 38.34 240 ALA B C 1
ATOM 4094 O O . ALA B 1 240 ? 5.508 8.867 -6.27 1 38.34 240 ALA B O 1
ATOM 4095 N N . SER B 1 241 ? 3.75 9.695 -7.117 1 48.25 241 SER B N 1
ATOM 4096 C CA . SER B 1 241 ? 2.938 8.5 -6.891 1 48.25 241 SER B CA 1
ATOM 4097 C C . SER B 1 241 ? 3.395 7.348 -7.777 1 48.25 241 SER B C 1
ATOM 4099 O O . SER B 1 241 ? 3.496 7.496 -8.992 1 48.25 241 SER B O 1
ATOM 4101 N N . ILE B 1 242 ? 4.449 6.602 -7.473 1 50 242 ILE B N 1
ATOM 4102 C CA . ILE B 1 242 ? 4.922 5.449 -8.234 1 50 242 ILE B CA 1
ATOM 4103 C C . ILE B 1 242 ? 3.812 4.406 -8.336 1 50 242 ILE B C 1
ATOM 4105 O O . ILE B 1 242 ? 3.383 3.846 -7.32 1 50 242 ILE B O 1
ATOM 4109 N N . THR B 1 243 ? 2.945 4.598 -9.516 1 62.78 243 THR B N 1
ATOM 4110 C CA . THR B 1 243 ? 1.932 3.561 -9.664 1 62.78 243 THR B CA 1
ATOM 4111 C C . THR B 1 243 ? 2.404 2.484 -10.641 1 62.78 243 THR B C 1
ATOM 4113 O O . THR B 1 243 ? 2.971 2.793 -11.688 1 62.78 243 THR B O 1
ATOM 4116 N N . ASN B 1 244 ? 2.631 1.277 -10.312 1 75.06 244 ASN B N 1
ATOM 4117 C CA . ASN B 1 244 ? 2.83 0.104 -11.156 1 75.06 244 ASN B CA 1
ATOM 4118 C C . ASN B 1 244 ? 1.593 -0.203 -11.992 1 75.06 244 ASN B C 1
ATOM 4120 O O . ASN B 1 244 ? 0.556 -0.596 -11.453 1 75.06 244 ASN B O 1
ATOM 4124 N N . ASP B 1 245 ? 1.67 -0.013 -13.328 1 79.75 245 ASP B N 1
ATOM 4125 C CA . ASP B 1 245 ? 0.504 -0.095 -14.195 1 79.75 245 ASP B CA 1
ATOM 4126 C C . ASP B 1 245 ? 0.111 -1.548 -14.453 1 79.75 245 ASP B C 1
ATOM 4128 O O . ASP B 1 245 ? -0.884 -1.817 -15.133 1 79.75 245 ASP B O 1
ATOM 4132 N N . ALA B 1 246 ? 0.822 -2.459 -13.938 1 87.12 246 ALA B N 1
ATOM 4133 C CA . ALA B 1 246 ? 0.471 -3.871 -14.062 1 87.12 246 ALA B CA 1
ATOM 4134 C C . ALA B 1 246 ? -0.315 -4.348 -12.844 1 87.12 246 ALA B C 1
ATOM 4136 O O . ALA B 1 246 ? -0.816 -5.477 -12.82 1 87.12 246 ALA B O 1
ATOM 4137 N N . LEU B 1 247 ? -0.405 -3.457 -11.891 1 84.31 247 LEU B N 1
ATOM 4138 C CA . LEU B 1 247 ? -1.029 -3.854 -10.641 1 84.31 247 LEU B CA 1
ATOM 4139 C C . LEU B 1 247 ? -2.395 -3.193 -10.477 1 84.31 247 LEU B C 1
ATOM 4141 O O . LEU B 1 247 ? -2.619 -2.09 -10.977 1 84.31 247 LEU B O 1
ATOM 4145 N N . PHE B 1 248 ? -3.209 -3.889 -9.773 1 81.88 248 PHE B N 1
ATOM 4146 C CA . PHE B 1 248 ? -4.551 -3.422 -9.445 1 81.88 248 PHE B CA 1
ATOM 4147 C C . PHE B 1 248 ? -4.492 -2.189 -8.547 1 81.88 248 PHE B C 1
ATOM 4149 O O . PHE B 1 248 ? -3.885 -2.223 -7.477 1 81.88 248 PHE B O 1
ATOM 4156 N N . THR B 1 249 ? -5.102 -1.167 -8.945 1 74.5 249 THR B N 1
ATOM 4157 C CA . THR B 1 249 ? -5.016 0.109 -8.242 1 74.5 249 THR B CA 1
ATOM 4158 C C . THR B 1 249 ? -5.727 0.032 -6.898 1 74.5 249 THR B C 1
ATOM 4160 O O . THR B 1 249 ? -5.465 0.843 -6.004 1 74.5 249 THR B O 1
ATOM 4163 N N . GLY B 1 250 ? -6.652 -0.891 -6.82 1 72.88 250 GLY B N 1
ATOM 4164 C CA . GLY B 1 250 ? -7.414 -1.007 -5.586 1 72.88 250 GLY B CA 1
ATOM 4165 C C . GLY B 1 250 ? -6.566 -1.43 -4.402 1 72.88 250 GLY B C 1
ATOM 4166 O O . GLY B 1 250 ? -6.84 -1.037 -3.266 1 72.88 250 GLY B O 1
ATOM 4167 N N . ASP B 1 251 ? -5.438 -2.244 -4.699 1 73.62 251 ASP B N 1
ATOM 4168 C CA . ASP B 1 251 ? -4.652 -2.709 -3.562 1 73.62 251 ASP B CA 1
ATOM 4169 C C . ASP B 1 251 ? -3.154 -2.576 -3.838 1 73.62 251 ASP B C 1
ATOM 4171 O O . ASP B 1 251 ? -2.334 -2.748 -2.934 1 73.62 251 ASP B O 1
ATOM 4175 N N . HIS B 1 252 ? -2.719 -2.299 -5.121 1 76.75 252 HIS B N 1
ATOM 4176 C CA . HIS B 1 252 ? -1.342 -2.094 -5.559 1 76.75 252 HIS B CA 1
ATOM 4177 C C . HIS B 1 252 ? -0.482 -3.318 -5.266 1 76.75 252 HIS B C 1
ATOM 4179 O O . HIS B 1 252 ? 0.715 -3.193 -5 1 76.75 252 HIS B O 1
ATOM 4185 N N . PHE B 1 253 ? -1.149 -4.434 -5.242 1 80 253 PHE B N 1
ATOM 4186 C CA . PHE B 1 253 ? -0.469 -5.691 -4.957 1 80 253 PHE B CA 1
ATOM 4187 C C . PHE B 1 253 ? -0.813 -6.742 -6.004 1 80 253 PHE B C 1
ATOM 4189 O O . PHE B 1 253 ? 0.077 -7.289 -6.664 1 80 253 PHE B O 1
ATOM 4196 N N . HIS B 1 254 ? -2.055 -6.98 -6.16 1 87.44 254 HIS B N 1
ATOM 4197 C CA . HIS B 1 254 ? -2.467 -7.98 -7.141 1 87.44 254 HIS B CA 1
ATOM 4198 C C . HIS B 1 254 ? -2.406 -7.422 -8.555 1 87.44 254 HIS B C 1
ATOM 4200 O O . HIS B 1 254 ? -2.498 -6.207 -8.758 1 87.44 254 HIS B O 1
ATOM 4206 N N . PRO B 1 255 ? -2.277 -8.336 -9.547 1 89.5 255 PRO B N 1
ATOM 4207 C CA . PRO B 1 255 ? -2.287 -7.887 -10.938 1 89.5 255 PRO B CA 1
ATOM 4208 C C . PRO B 1 255 ? -3.646 -7.344 -11.375 1 89.5 255 PRO B C 1
ATOM 4210 O O . PRO B 1 255 ? -4.68 -7.77 -10.859 1 89.5 255 PRO B O 1
ATOM 4213 N N . ASN B 1 256 ? -3.559 -6.352 -12.25 1 88.25 256 ASN B N 1
ATOM 4214 C CA . ASN B 1 256 ? -4.746 -5.992 -13.016 1 88.25 256 ASN B CA 1
ATOM 4215 C C . ASN B 1 256 ? -4.848 -6.805 -14.305 1 88.25 256 ASN B C 1
ATOM 4217 O O . ASN B 1 256 ? -4.176 -7.824 -14.453 1 88.25 256 ASN B O 1
ATOM 4221 N N . ASN B 1 257 ? -5.668 -6.383 -15.227 1 91.62 257 ASN B N 1
ATOM 4222 C CA . ASN B 1 257 ? -5.863 -7.137 -16.469 1 91.62 257 ASN B CA 1
ATOM 4223 C C . ASN B 1 257 ? -4.562 -7.262 -17.25 1 91.62 257 ASN B C 1
ATOM 4225 O O . ASN B 1 257 ? -4.262 -8.32 -17.797 1 91.62 257 ASN B O 1
ATOM 4229 N N . ILE B 1 258 ? -3.801 -6.223 -17.297 1 91.5 258 ILE B N 1
ATOM 4230 C CA . ILE B 1 258 ? -2.52 -6.234 -18 1 91.5 258 ILE B CA 1
ATOM 4231 C C . ILE B 1 258 ? -1.562 -7.199 -17.312 1 91.5 258 ILE B C 1
ATOM 4233 O O . ILE B 1 258 ? -0.89 -7.996 -17.969 1 91.5 258 ILE B O 1
ATOM 4237 N N . GLY B 1 259 ? -1.55 -7.094 -15.977 1 93.75 259 GLY B N 1
ATOM 4238 C CA . GLY B 1 259 ? -0.709 -8 -15.211 1 93.75 259 GLY B CA 1
ATOM 4239 C C . GLY B 1 259 ? -1.058 -9.461 -15.422 1 93.75 259 GLY B C 1
ATOM 4240 O O . GLY B 1 259 ? -0.168 -10.305 -15.57 1 93.75 259 GLY B O 1
ATOM 4241 N N . TYR B 1 260 ? -2.283 -9.797 -15.484 1 96.38 260 TYR B N 1
ATOM 4242 C CA . TYR B 1 260 ? -2.697 -11.188 -15.68 1 96.38 260 TYR B CA 1
ATOM 4243 C C . TYR B 1 260 ? -2.387 -11.648 -17.109 1 96.38 260 TYR B C 1
ATOM 4245 O O . TYR B 1 260 ? -2.086 -12.82 -17.328 1 96.38 260 TYR B O 1
ATOM 4253 N N . GLN B 1 261 ? -2.463 -10.734 -18.078 1 95.69 261 GLN B N 1
ATOM 4254 C CA . GLN B 1 261 ? -2.021 -11.078 -19.422 1 95.69 261 GLN B CA 1
ATOM 4255 C C . GLN B 1 261 ? -0.534 -11.422 -19.438 1 95.69 261 GLN B C 1
ATOM 4257 O O . GLN B 1 261 ? -0.118 -12.367 -20.109 1 95.69 261 GLN B O 1
ATOM 4262 N N . ILE B 1 262 ? 0.227 -10.648 -18.719 1 94.69 262 ILE B N 1
ATOM 4263 C CA . ILE B 1 262 ? 1.66 -10.898 -18.609 1 94.69 262 ILE B CA 1
ATOM 4264 C C . ILE B 1 262 ? 1.9 -12.281 -18.016 1 94.69 262 ILE B C 1
ATOM 4266 O O . ILE B 1 262 ? 2.738 -13.039 -18.516 1 94.69 262 ILE B O 1
ATOM 4270 N N . MET B 1 263 ? 1.164 -12.625 -17 1 97 263 MET B N 1
ATOM 4271 C CA . MET B 1 263 ? 1.29 -13.93 -16.375 1 97 263 MET B CA 1
ATOM 4272 C C . MET B 1 263 ? 0.934 -15.047 -17.344 1 97 263 MET B C 1
ATOM 4274 O O . MET B 1 263 ? 1.658 -16.031 -17.453 1 97 263 MET B O 1
ATOM 4278 N N . SER B 1 264 ? -0.196 -14.875 -18.062 1 97.88 264 SER B N 1
ATOM 4279 C CA . SER B 1 264 ? -0.616 -15.859 -19.047 1 97.88 264 SER B CA 1
ATOM 4280 C C . SER B 1 264 ? 0.454 -16.062 -20.109 1 97.88 264 SER B C 1
ATOM 4282 O O . SER B 1 264 ? 0.777 -17.188 -20.469 1 97.88 264 SER B O 1
ATOM 4284 N N . ASN B 1 265 ? 1.004 -14.969 -20.594 1 97.5 265 ASN B N 1
ATOM 4285 C CA . ASN B 1 265 ? 2.051 -15.039 -21.609 1 97.5 265 ASN B CA 1
ATOM 4286 C C . ASN B 1 265 ? 3.277 -15.789 -21.094 1 97.5 265 ASN B C 1
ATOM 4288 O O . ASN B 1 265 ? 3.895 -16.547 -21.844 1 97.5 265 ASN B O 1
ATOM 4292 N N . ALA B 1 266 ? 3.605 -15.539 -19.875 1 97 266 ALA B N 1
ATOM 4293 C CA . ALA B 1 266 ? 4.762 -16.219 -19.297 1 97 266 ALA B CA 1
ATOM 4294 C C . ALA B 1 266 ? 4.555 -17.734 -19.266 1 97 266 ALA B C 1
ATOM 4296 O O . ALA B 1 266 ? 5.461 -18.5 -19.594 1 97 266 ALA B O 1
ATOM 4297 N N . VAL B 1 267 ? 3.383 -18.156 -18.875 1 98.56 267 VAL B N 1
ATOM 4298 C CA . VAL B 1 267 ? 3.078 -19.578 -18.844 1 98.56 267 VAL B CA 1
ATOM 4299 C C . VAL B 1 267 ? 3.111 -20.156 -20.25 1 98.56 267 VAL B C 1
ATOM 4301 O O . VAL B 1 267 ? 3.699 -21.219 -20.484 1 98.56 267 VAL B O 1
ATOM 4304 N N . MET B 1 268 ? 2.506 -19.453 -21.188 1 98.5 268 MET B N 1
ATOM 4305 C CA . MET B 1 268 ? 2.453 -19.906 -22.578 1 98.5 268 MET B CA 1
ATOM 4306 C C . MET B 1 268 ? 3.855 -20.047 -23.156 1 98.5 268 MET B C 1
ATOM 4308 O O . MET B 1 268 ? 4.129 -20.984 -23.922 1 98.5 268 MET B O 1
ATOM 4312 N N . GLU B 1 269 ? 4.699 -19.125 -22.859 1 98.12 269 GLU B N 1
ATOM 4313 C CA . GLU B 1 269 ? 6.082 -19.203 -23.312 1 98.12 269 GLU B CA 1
ATOM 4314 C C . GLU B 1 269 ? 6.754 -20.484 -22.844 1 98.12 269 GLU B C 1
ATOM 4316 O O . GLU B 1 269 ? 7.426 -21.156 -23.609 1 98.12 269 GLU B O 1
ATOM 4321 N N . LYS B 1 270 ? 6.559 -20.766 -21.578 1 98.19 270 LYS B N 1
ATOM 4322 C CA . LYS B 1 270 ? 7.156 -21.984 -21.031 1 98.19 270 LYS B CA 1
ATOM 4323 C C . LYS B 1 270 ? 6.52 -23.234 -21.656 1 98.19 270 LYS B C 1
ATOM 4325 O O . LYS B 1 270 ? 7.211 -24.219 -21.938 1 98.19 270 LYS B O 1
ATOM 4330 N N . ILE B 1 271 ? 5.195 -23.25 -21.922 1 98.31 271 ILE B N 1
ATOM 4331 C CA . ILE B 1 271 ? 4.508 -24.359 -22.562 1 98.31 271 ILE B CA 1
ATOM 4332 C C . ILE B 1 271 ? 5.059 -24.562 -23.969 1 98.31 271 ILE B C 1
ATOM 4334 O O . ILE B 1 271 ? 5.348 -25.688 -24.375 1 98.31 271 ILE B O 1
ATOM 4338 N N . ASN B 1 272 ? 5.215 -23.469 -24.641 1 98.06 272 ASN B N 1
ATOM 4339 C CA . ASN B 1 272 ? 5.758 -23.547 -26 1 98.06 272 ASN B CA 1
ATOM 4340 C C . ASN B 1 272 ? 7.117 -24.234 -26.016 1 98.06 272 ASN B C 1
ATOM 4342 O O . ASN B 1 272 ? 7.441 -24.953 -26.969 1 98.06 272 ASN B O 1
ATOM 4346 N N . GLU B 1 273 ? 7.852 -24.031 -24.969 1 97.56 273 GLU B N 1
ATOM 4347 C CA . GLU B 1 273 ? 9.188 -24.609 -24.875 1 97.56 273 GLU B CA 1
ATOM 4348 C C . GLU B 1 273 ? 9.125 -26.094 -24.5 1 97.56 273 GLU B C 1
ATOM 4350 O O . GLU B 1 273 ? 10.039 -26.844 -24.812 1 97.56 273 GLU B O 1
ATOM 4355 N N . THR B 1 274 ? 8.016 -26.5 -23.828 1 97.75 274 THR B N 1
ATOM 4356 C CA . THR B 1 274 ? 8.117 -27.781 -23.125 1 97.75 274 THR B CA 1
ATOM 4357 C C . THR B 1 274 ? 7.004 -28.719 -23.547 1 97.75 274 THR B C 1
ATOM 4359 O O . THR B 1 274 ? 7.02 -29.906 -23.203 1 97.75 274 THR B O 1
ATOM 4362 N N . ARG B 1 275 ? 6.008 -28.281 -24.328 1 96 275 ARG B N 1
ATOM 4363 C CA . ARG B 1 275 ? 4.809 -29.047 -24.656 1 96 275 ARG B CA 1
ATOM 4364 C C . ARG B 1 275 ? 5.168 -30.359 -25.328 1 96 275 ARG B C 1
ATOM 4366 O O . ARG B 1 275 ? 4.445 -31.344 -25.188 1 96 275 ARG B O 1
ATOM 4373 N N . LYS B 1 276 ? 6.25 -30.375 -26.062 1 95.12 276 LYS B N 1
ATOM 4374 C CA . LYS B 1 276 ? 6.688 -31.594 -26.75 1 95.12 276 LYS B CA 1
ATOM 4375 C C . LYS B 1 276 ? 6.941 -32.719 -25.766 1 95.12 276 LYS B C 1
ATOM 4377 O O . LYS B 1 276 ? 6.953 -33.906 -26.141 1 95.12 276 LYS B O 1
ATOM 4382 N N . ASN B 1 277 ? 7.176 -32.375 -24.438 1 94.25 277 ASN B N 1
ATOM 4383 C CA . ASN B 1 277 ? 7.477 -33.344 -23.406 1 94.25 277 ASN B CA 1
ATOM 4384 C C . ASN B 1 277 ? 6.203 -33.875 -22.75 1 94.25 277 ASN B C 1
ATOM 4386 O O . ASN B 1 277 ? 6.254 -34.781 -21.922 1 94.25 277 ASN B O 1
ATOM 4390 N N . TRP B 1 278 ? 5.039 -33.281 -23.172 1 93.44 278 TRP B N 1
ATOM 4391 C CA . TRP B 1 278 ? 3.785 -33.719 -22.562 1 93.44 278 TRP B CA 1
ATOM 4392 C C . TRP B 1 278 ? 3.494 -35.188 -22.922 1 93.44 278 TRP B C 1
ATOM 4394 O O . TRP B 1 278 ? 3.91 -35.656 -23.969 1 93.44 278 TRP B O 1
ATOM 4404 N N . PRO B 1 279 ? 2.869 -35.906 -22.016 1 86.5 279 PRO B N 1
ATOM 4405 C CA . PRO B 1 279 ? 2.541 -37.312 -22.344 1 86.5 279 PRO B CA 1
ATOM 4406 C C . PRO B 1 279 ? 1.549 -37.438 -23.5 1 86.5 279 PRO B C 1
ATOM 4408 O O . PRO B 1 279 ? 0.788 -36.5 -23.766 1 86.5 279 PRO B O 1
#

Sequence (558 aa):
MNKKKILTGLSFFLVSLLLSFGIFSLIIPKSNPKLTKKDFLTKKVIPLNYVALGDSLTEGVGDTTSQGGFVPLLSESLHNRYSYQVTSVNYGVSGNTSQQILKRMTTDPQIEKDLEKADLLTLTVGGNDVLAVIRKELSHLSLNSFEKPAEAYKERLKEILAKARQDNPKLPIYVLGIYNPFYLNFPQLTKMQTVIDNWNKATKEVVDASENVYFVPINDRLYKGINGKEGITESSNSQASITNDALFTGDHFHPNNIGYQIMSNAVMEKINETRKNWPMNKKKILTGLSFFLVSLLLSFGIFSLIIPKSNPKLTKKDFLTKKVIPLNYVALGDSLTEGVGDTTSQGGFVPLLSESLHNRYSYQVTSVNYGVSGNTSQQILKRMTTDPQIEKDLEKADLLTLTVGGNDVLAVIRKELSHLSLNSFEKPAEAYKERLKEILAKARQDNPKLPIYVLGIYNPFYLNFPQLTKMQTVIDNWNKATKEVVDASENVYFVPINDRLYKGINGKEGITESSNSQASITNDALFTGDHFHPNNIGYQIMSNAVMEKINETRKNWP